Protein AF-A0A7S4FYX0-F1 (afdb_monomer)

Nearest PDB structures (foldseek):
  3b77-assembly1_B  TM=2.381E-01  e=1.197E-01  Exiguobacterium sibiricum 255-15
  5wbf-assembly2_B  TM=2.747E-01  e=3.024E+00  Helicobacter pylori 26695
  9asp-assembly1_B  TM=1.871E-01  e=3.737E+00  Homo sapiens
  6w2q-assembly1_A  TM=1.634E-01  e=9.191E+00  synthetic construct
  8c44-assembly1_A  TM=1.182E-01  e=5.413E+00  Plasmodium falciparum HB3

Solvent-accessible surface area (backbone atoms only — not comparable to full-atom values): 28169 Å² total; per-residue (Å²): 139,84,85,79,88,74,96,60,104,55,89,79,65,50,24,36,42,34,32,24,33,74,88,69,52,75,41,57,46,66,42,80,45,97,46,101,80,56,54,75,63,57,56,41,48,49,42,22,65,56,40,37,44,61,58,89,41,49,44,73,56,96,65,79,62,50,75,46,81,49,66,95,91,52,47,36,27,43,34,46,57,27,35,54,67,69,90,66,61,73,93,73,64,80,56,64,42,49,70,91,63,32,70,48,64,48,72,41,45,60,66,60,80,66,66,88,86,87,87,90,76,93,68,68,38,37,39,51,38,41,35,41,32,71,75,90,83,81,82,71,82,83,78,73,77,80,87,68,84,59,74,78,77,73,76,80,83,78,61,75,80,38,47,70,30,33,32,30,49,33,62,40,72,38,41,57,57,53,59,96,73,43,54,45,36,33,42,31,34,25,43,66,26,70,67,31,58,76,70,72,64,53,68,49,68,47,83,45,66,55,52,74,67,80,83,45,52,89,23,44,38,38,39,36,25,19,51,68,46,43,53,51,37,29,47,44,26,27,54,71,43,52,48,59,69,39,56,54,73,93,38,47,79,42,77,33,74,67,45,56,57,51,49,74,49,47,71,59,38,46,36,40,59,43,52,47,38,54,49,48,32,53,49,39,51,52,53,37,51,52,8,53,58,24,42,58,45,25,52,53,43,45,53,44,51,55,57,51,71,76,45,65,49,81,43,41,36,62,83,48,53,91,74,53,77,86,47,93,62,50,44,76,50,76,45,71,34,74,90,58,82,58,41,77,40,52,33,42,32,52,84,94,44,79,45,51,28,84,41,34,38,46,62,52,46,67,60,43,54,63,49,37,59,58,26,70,69,38,68,67,58,35,60,57,46,24,50,26,50,49,53,44,51,44,51,46,39,26,72,74,70,76,46,49,70,68,52,41,89,62,24,70,60,40,46,34,35,40,73,59,77,48,63,63,71,60,54,52,52,50,49,53,52,40,52,52,49,42,54,58,44,29,74,69,48,93,50,42,80,60,47,60,58,67,61,50,53,52,48,50,50,45,52,52,22,38,71,73,73,43,85,62,69,82,86,67,77,83,64,96,72,84,76,72,77,76,75,92,125

Secondary structure (DSSP, 8-state):
----S---SS----EEEEEEETTS-EE--EEE-S-TT--HHHHHHHHHHHH---GGGEEE-SSPPEEEPPSTTSPBEEEEEEEE---S-GGG------TTTEEEEEEEEGGGGG----------EEEEEEEEB--SS-------PPPPSPPS-PPP---TT-EEEEEEE-THHHHT---TT--EEEEEEEEPPHHHHHTT---SEEEEE--SSS--TT-EEEEEEEHHHHHHHHHTT-HHHHHHHT--GGGEEEE-HHHHHHHHTGGGG--S--HHHHHHHHHHHHHHHHHHHHHHHHHHHHHHHHHHHTS-TTSBGGGSGGGSPP-TTEEEEEEEEGGGTTEEEEEEEETTEEEETTSBHHHHHHHHHHHHHHHTT----HHHHHHHHHHHHHHHHHHHHSS--SS-TTHHHHHHHHTT-S-HHHHHHHHHHHHHHHHHHHHHS---SS--HHHHHHHHHHHHHHHTTPPPPGGGTTS-PPPPP----

Foldseek 3Di:
DDDDDDDDPDPAFEWEKWFAWPVGDIDAQEDADADPVGDPVVQLVSCCAAWVDDSVQKDWDPDAWDWDDDPPPFFIKTKTKIKGNDPDDQVPDDTPHDVVTTVDIGIDGPVPVPDDDDDDDDHTYIYIYMYGYDDDDDDDPDDDDDDDQDDAADPDDPLPQKAWAWKFFDDCVFQVLDDPWDATEIETEIAHHPVCVVVVNDDQKDWHWNDSDPDTNPMYIYIYGYPVNLLVCLQLLPLVSQSVLFGDPVRIPDHDVLSVLCSVVSLLSDALDSPNLLCLLVVLLVLQVLLVVLVLLLVLLVQQLVVLVVDDQADFLLVCVVVGDDDPQWDWDWDQDPPPVRDIWIWTDRPPDIDTRRDGSNVVNVVSVVSSVVSVPRHNQLQSLLVSLVSLVQLLCCLVPVHGDPNHPCSVVSSCSSVVVDDVVVSSVSSVVSSVSSNVSSVVGPGHNGRPVVVVVLSCQQASCQQVVHDGDPVSPPDPRDHDHDDDD

InterPro domains:
  IPR018775 RNA repair pathway DNA polymerase beta [PF10127] (167-272)

Structure (mmCIF, N/CA/C/O backbone):
data_AF-A0A7S4FYX0-F1
#
_entry.id   AF-A0A7S4FYX0-F1
#
loop_
_atom_site.group_PDB
_atom_site.id
_atom_site.type_symbol
_atom_site.label_atom_id
_atom_site.label_alt_id
_atom_site.label_comp_id
_atom_site.label_asym_id
_atom_site.label_entity_id
_atom_site.label_seq_id
_atom_site.pdbx_PDB_ins_code
_atom_site.Cartn_x
_atom_site.Cartn_y
_atom_site.Cartn_z
_atom_site.occupancy
_atom_site.B_iso_or_equiv
_atom_site.auth_seq_id
_atom_site.auth_comp_id
_atom_site.auth_asym_id
_atom_site.auth_atom_id
_atom_site.pdbx_PDB_model_num
ATOM 1 N N . VAL A 1 1 ? 12.692 10.589 8.793 1.00 27.56 1 VAL A N 1
ATOM 2 C CA . VAL A 1 1 ? 13.772 10.366 9.783 1.00 27.56 1 VAL A CA 1
ATOM 3 C C . VAL A 1 1 ? 14.736 9.370 9.166 1.00 27.56 1 VAL A C 1
ATOM 5 O O . VAL A 1 1 ? 14.440 8.186 9.169 1.00 27.56 1 VAL A O 1
ATOM 8 N N . PHE A 1 2 ? 15.813 9.853 8.553 1.00 21.55 2 PHE A N 1
ATOM 9 C CA . PHE A 1 2 ? 16.909 9.008 8.080 1.00 21.55 2 PHE A CA 1
ATOM 10 C C . PHE A 1 2 ? 18.020 9.101 9.125 1.00 21.55 2 PHE A C 1
ATOM 12 O O . PHE A 1 2 ? 18.449 10.203 9.460 1.00 21.55 2 PHE A O 1
ATOM 19 N N . ALA A 1 3 ? 18.421 7.970 9.699 1.00 25.98 3 ALA A N 1
ATOM 20 C CA . ALA A 1 3 ? 19.634 7.886 10.499 1.00 25.98 3 ALA A CA 1
ATOM 21 C C . ALA A 1 3 ? 20.757 7.464 9.547 1.00 25.98 3 ALA A C 1
ATOM 23 O O . ALA A 1 3 ? 20.751 6.329 9.078 1.00 25.98 3 ALA A O 1
ATOM 24 N N . HIS A 1 4 ? 21.662 8.389 9.229 1.00 25.31 4 HIS A N 1
ATOM 25 C CA . HIS A 1 4 ? 22.919 8.055 8.568 1.00 25.31 4 HIS A CA 1
ATOM 26 C C . HIS A 1 4 ? 23.965 7.668 9.618 1.00 25.31 4 HIS A C 1
ATOM 28 O O . HIS A 1 4 ? 24.097 8.335 10.646 1.00 25.31 4 HIS A O 1
ATOM 34 N N . ASP A 1 5 ? 24.643 6.568 9.304 1.00 30.52 5 ASP A N 1
ATOM 35 C CA . ASP A 1 5 ? 25.988 6.139 9.680 1.00 30.52 5 ASP A CA 1
ATOM 36 C C . ASP A 1 5 ? 26.391 6.178 11.158 1.00 30.52 5 ASP A C 1
ATOM 38 O O . ASP A 1 5 ? 26.714 7.195 11.768 1.00 30.52 5 ASP A O 1
ATOM 42 N N . GLU A 1 6 ? 26.341 4.984 11.736 1.00 30.69 6 GLU A N 1
ATOM 43 C CA . GLU A 1 6 ? 27.447 4.258 12.374 1.00 30.69 6 GLU A CA 1
ATOM 44 C C . GLU A 1 6 ? 26.782 3.086 13.084 1.00 30.69 6 GLU A C 1
ATOM 46 O O . GLU A 1 6 ? 25.873 3.320 13.880 1.00 30.69 6 GLU A O 1
ATOM 51 N N . GLU A 1 7 ? 27.179 1.851 12.767 1.00 39.47 7 GLU A N 1
ATOM 52 C CA . GLU A 1 7 ? 26.664 0.639 13.411 1.00 39.47 7 GLU A CA 1
ATOM 53 C C . GLU A 1 7 ? 26.580 0.806 14.936 1.00 39.47 7 GLU A C 1
ATOM 55 O O . GLU A 1 7 ? 27.598 1.032 15.595 1.00 39.47 7 GLU A O 1
ATOM 60 N N . PRO A 1 8 ? 25.396 0.608 15.537 1.00 32.91 8 PRO A N 1
ATOM 61 C CA . PRO A 1 8 ? 25.332 0.229 16.928 1.00 32.91 8 PRO A CA 1
ATOM 62 C C . PRO A 1 8 ? 24.618 -1.119 17.027 1.00 32.91 8 PRO A C 1
ATOM 64 O O . PRO A 1 8 ? 23.464 -1.272 16.631 1.00 32.91 8 PRO A O 1
ATOM 67 N N . GLU A 1 9 ? 25.272 -2.092 17.653 1.00 33.28 9 GLU A N 1
ATOM 68 C CA . GLU A 1 9 ? 24.722 -3.408 18.017 1.00 33.28 9 GLU A CA 1
ATOM 69 C C . GLU A 1 9 ? 23.530 -3.336 19.012 1.00 33.28 9 GLU A C 1
ATOM 71 O O . GLU A 1 9 ? 23.169 -4.315 19.659 1.00 33.28 9 GLU A O 1
ATOM 76 N N . THR A 1 10 ? 22.883 -2.174 19.162 1.00 31.25 10 THR A N 1
ATOM 77 C CA . THR A 1 10 ? 21.689 -1.960 19.987 1.00 31.25 10 THR A CA 1
ATOM 78 C C . THR A 1 10 ? 20.741 -0.955 19.317 1.00 31.25 10 THR A C 1
ATOM 80 O O . THR A 1 10 ? 21.208 0.031 18.745 1.00 31.25 10 THR A O 1
ATOM 83 N N . PRO A 1 11 ? 19.407 -1.143 19.393 1.00 34.91 11 PRO A N 1
ATOM 84 C CA . PRO A 1 11 ? 18.448 -0.242 18.760 1.00 34.91 11 PRO A CA 1
ATOM 85 C C . PRO A 1 11 ? 18.585 1.179 19.323 1.00 34.91 11 PRO A C 1
ATOM 87 O O . PRO A 1 11 ? 18.317 1.438 20.502 1.00 34.91 11 PRO A O 1
ATOM 90 N N . THR A 1 12 ? 19.002 2.111 18.468 1.00 39.94 12 THR A N 1
ATOM 91 C CA . THR A 1 12 ? 19.194 3.522 18.808 1.00 39.94 12 THR A CA 1
ATOM 92 C C . THR A 1 12 ? 17.852 4.144 19.203 1.00 39.94 12 THR A C 1
ATOM 94 O O . THR A 1 12 ? 16.980 4.378 18.369 1.00 39.94 12 THR A O 1
ATOM 97 N N . LYS A 1 13 ? 17.655 4.420 20.498 1.00 50.28 13 LYS A N 1
ATOM 98 C CA . LYS A 1 13 ? 16.445 5.082 21.019 1.00 50.28 13 LYS A CA 1
ATOM 99 C C . LYS A 1 13 ? 16.429 6.558 20.595 1.00 50.28 13 LYS A C 1
ATOM 101 O O . LYS A 1 13 ? 17.026 7.397 21.269 1.00 50.28 13 LYS A O 1
ATOM 106 N N . VAL A 1 14 ? 15.727 6.878 19.508 1.00 54.47 14 VAL A N 1
ATOM 107 C CA . VAL A 1 14 ? 15.551 8.256 19.012 1.00 54.47 14 VAL A CA 1
ATOM 108 C C . VAL A 1 14 ? 14.586 9.029 19.919 1.00 54.47 14 VAL A C 1
ATOM 110 O O . VAL A 1 14 ? 13.478 8.575 20.203 1.00 54.47 14 VAL A O 1
ATOM 113 N N . SER A 1 15 ? 15.000 10.206 20.390 1.00 61.03 15 SER A N 1
ATOM 114 C CA . SER A 1 15 ? 14.137 11.144 21.126 1.00 61.03 15 SER A CA 1
ATOM 115 C C . SER A 1 15 ? 13.987 12.444 20.341 1.00 61.03 15 SER A C 1
ATOM 117 O O . SER A 1 15 ? 14.976 12.908 19.781 1.00 61.03 15 SER A O 1
ATOM 119 N N . VAL A 1 16 ? 12.773 12.999 20.321 1.00 68.75 16 VAL A N 1
ATOM 120 C CA . VAL A 1 16 ? 12.379 14.221 19.606 1.00 68.75 16 VAL A CA 1
ATOM 121 C C . VAL A 1 16 ? 12.016 15.321 20.593 1.00 68.75 16 VAL A C 1
ATOM 123 O O . VAL A 1 16 ? 11.337 15.062 21.584 1.00 68.75 16 VAL A O 1
ATOM 126 N N . LEU A 1 17 ? 12.469 16.548 20.339 1.00 71.56 17 LEU A N 1
ATOM 127 C CA . LEU A 1 17 ? 12.085 17.715 21.134 1.00 71.56 17 LEU A CA 1
ATOM 128 C C . LEU A 1 17 ? 10.640 18.118 20.819 1.00 71.56 17 LEU A C 1
ATOM 130 O O . LEU A 1 17 ? 10.309 18.375 19.663 1.00 71.56 17 LEU A O 1
ATOM 134 N N . LEU A 1 18 ? 9.791 18.183 21.841 1.00 76.38 18 LEU A N 1
ATOM 135 C CA . LEU A 1 18 ? 8.410 18.644 21.728 1.00 76.38 18 LEU A CA 1
ATOM 136 C C . LEU A 1 18 ? 8.146 19.781 22.713 1.00 76.38 18 LEU A C 1
ATOM 138 O O . LEU A 1 18 ? 8.637 19.771 23.840 1.00 76.38 18 LEU A O 1
ATOM 142 N N . GLN A 1 19 ? 7.294 20.709 22.292 1.00 72.94 19 GLN A N 1
ATOM 143 C CA . GLN A 1 19 ? 6.725 21.767 23.118 1.00 72.94 19 GLN A CA 1
ATOM 144 C C . GLN A 1 19 ? 5.226 21.529 23.309 1.00 72.94 19 GLN A C 1
ATOM 146 O O . GLN A 1 19 ? 4.504 21.186 22.367 1.00 72.94 19 GLN A O 1
ATOM 151 N N . LYS A 1 20 ? 4.739 21.693 24.535 1.00 77.62 20 LYS A N 1
ATOM 152 C CA . LYS A 1 20 ? 3.330 21.566 24.900 1.00 77.62 20 LYS A CA 1
ATOM 153 C C . LYS A 1 20 ? 2.754 22.956 25.110 1.00 77.62 20 LYS A C 1
ATOM 155 O O . LYS A 1 20 ? 3.219 23.701 25.963 1.00 77.62 20 LYS A O 1
ATOM 160 N N . THR A 1 21 ? 1.728 23.310 24.350 1.00 73.94 21 THR A N 1
ATOM 161 C CA . THR A 1 21 ? 1.019 24.587 24.526 1.00 73.94 21 THR A CA 1
ATOM 162 C C . THR A 1 21 ? 0.237 24.603 25.842 1.00 73.94 21 THR A C 1
ATOM 164 O O . THR A 1 21 ? -0.105 23.543 26.375 1.00 73.94 21 THR A O 1
ATOM 167 N N . LEU A 1 22 ? -0.140 25.790 26.335 1.00 69.50 22 LEU A N 1
ATOM 168 C CA . LEU A 1 22 ? -1.031 25.928 27.504 1.00 69.50 22 LEU A CA 1
ATOM 169 C C . LEU A 1 22 ? -2.381 25.196 27.336 1.00 69.50 22 LEU A C 1
ATOM 171 O O . LEU A 1 22 ? -2.995 24.783 28.314 1.00 69.50 22 LEU A O 1
ATOM 175 N N . LYS A 1 23 ? -2.825 24.965 26.091 1.00 72.12 23 LYS A N 1
ATOM 176 C CA . LYS A 1 23 ? -4.031 24.180 25.755 1.00 72.12 23 LYS A CA 1
ATOM 177 C C . LYS A 1 23 ? -3.798 22.662 25.764 1.00 72.12 23 LYS A C 1
ATOM 179 O O . LYS A 1 23 ? -4.686 21.898 25.397 1.00 72.12 23 LYS A O 1
ATOM 184 N N . GLY A 1 24 ? -2.602 22.218 26.138 1.00 69.94 24 GLY A N 1
ATOM 185 C CA . GLY A 1 24 ? -2.237 20.813 26.279 1.00 69.94 24 GLY A CA 1
ATOM 186 C C . GLY A 1 24 ? -1.828 20.102 24.987 1.00 69.94 24 GLY A C 1
ATOM 187 O O . GLY A 1 24 ? -1.544 18.908 25.040 1.00 69.94 24 GLY A O 1
ATOM 188 N N . GLN A 1 25 ? -1.761 20.802 23.850 1.00 66.62 25 GLN A N 1
ATOM 189 C CA . GLN A 1 25 ? -1.336 20.215 22.574 1.00 66.62 25 GLN A CA 1
ATOM 190 C C . GLN A 1 25 ? 0.189 20.155 22.482 1.00 66.62 25 GLN A C 1
ATOM 192 O O . GLN A 1 25 ? 0.848 21.183 22.635 1.00 66.62 25 GLN A O 1
ATOM 197 N N . SER A 1 26 ? 0.732 18.972 22.194 1.00 72.31 26 SER A N 1
ATOM 198 C CA . SER A 1 26 ? 2.156 18.771 21.918 1.00 72.31 26 SER A CA 1
ATOM 199 C C . SER A 1 26 ? 2.453 18.984 20.438 1.00 72.31 26 SER A C 1
ATOM 201 O O . SER A 1 26 ? 1.789 18.417 19.575 1.00 72.31 26 SER A O 1
ATOM 203 N N . THR A 1 27 ? 3.461 19.797 20.149 1.00 67.12 27 THR A N 1
ATOM 204 C CA . THR A 1 27 ? 3.916 20.112 18.793 1.00 67.12 27 THR A CA 1
ATOM 205 C C . THR A 1 27 ? 5.435 20.109 18.744 1.00 67.12 27 THR A C 1
ATOM 207 O O . THR A 1 27 ? 6.097 20.241 19.771 1.00 67.12 27 THR A O 1
ATOM 210 N N . ILE A 1 28 ? 5.988 19.955 17.549 1.00 71.25 28 ILE A N 1
ATOM 211 C CA . ILE A 1 28 ? 7.399 20.239 17.300 1.00 71.25 28 ILE A CA 1
ATOM 212 C C . ILE A 1 28 ? 7.590 21.769 17.369 1.00 71.25 28 ILE A C 1
ATOM 214 O O . ILE A 1 28 ? 6.674 22.488 16.945 1.00 71.25 28 ILE A O 1
ATOM 218 N N . PRO A 1 29 ? 8.721 22.282 17.894 1.00 70.00 29 PRO A N 1
ATOM 219 C CA . PRO A 1 29 ? 9.050 23.703 17.812 1.00 70.00 29 PRO A CA 1
ATOM 220 C C . PRO A 1 29 ? 8.881 24.232 16.389 1.00 70.00 29 PRO A C 1
ATOM 222 O O . PRO A 1 29 ? 9.316 23.589 15.426 1.00 70.00 29 PRO A O 1
ATOM 225 N N . LYS A 1 30 ? 8.188 25.366 16.249 1.00 68.69 30 LYS A N 1
ATOM 226 C CA . LYS A 1 30 ? 7.832 25.907 14.937 1.00 68.69 30 LYS A CA 1
ATOM 227 C C . LYS A 1 30 ? 7.718 27.415 14.910 1.00 68.69 30 LYS A C 1
ATOM 229 O O . LYS A 1 30 ? 7.082 27.997 15.782 1.00 68.69 30 LYS A O 1
ATOM 234 N N . GLY A 1 31 ? 8.280 28.044 13.883 1.00 64.69 31 GLY A N 1
ATOM 235 C CA . GLY A 1 31 ? 8.269 29.497 13.709 1.00 64.69 31 GLY A CA 1
ATOM 236 C C . GLY A 1 31 ? 7.752 29.933 12.335 1.00 64.69 31 GLY A C 1
ATOM 237 O O . GLY A 1 31 ? 7.770 29.132 11.391 1.00 64.69 31 GLY A O 1
ATOM 238 N N . PRO A 1 32 ? 7.279 31.187 12.212 1.00 57.38 32 PRO A N 1
ATOM 239 C CA . PRO A 1 32 ? 7.111 31.816 10.909 1.00 57.38 32 PRO A CA 1
ATOM 240 C C . PRO A 1 32 ? 8.477 31.961 10.228 1.00 57.38 32 PRO A C 1
ATOM 242 O O . PRO A 1 32 ? 9.506 32.071 10.895 1.00 57.38 32 PRO A O 1
ATOM 245 N N . CYS A 1 33 ? 8.478 31.923 8.901 1.00 56.66 33 CYS A N 1
ATOM 246 C CA . CYS A 1 33 ? 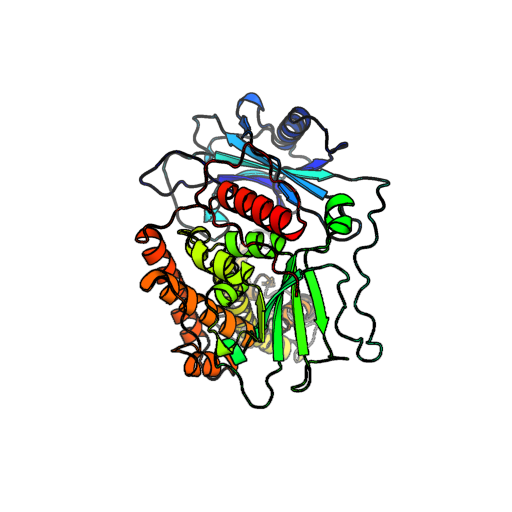9.666 32.105 8.082 1.00 56.66 33 CYS A CA 1
ATOM 247 C C . CYS A 1 33 ? 9.290 32.984 6.887 1.00 56.66 33 CYS A C 1
ATOM 249 O O . CYS A 1 33 ? 8.388 32.624 6.125 1.00 56.66 33 CYS A O 1
ATOM 251 N N . ASP A 1 34 ? 9.952 34.133 6.755 1.00 52.94 34 ASP A N 1
ATOM 252 C CA . ASP A 1 34 ? 9.572 35.180 5.798 1.00 52.94 34 ASP A CA 1
ATOM 253 C C . ASP A 1 34 ? 10.135 34.934 4.382 1.00 52.94 34 ASP A C 1
ATOM 255 O O . ASP A 1 34 ? 9.749 35.618 3.435 1.00 52.94 34 ASP A O 1
ATOM 259 N N . SER A 1 35 ? 11.020 33.942 4.199 1.00 49.81 35 SER A N 1
ATOM 260 C CA . SER A 1 35 ? 11.608 33.599 2.896 1.00 49.81 35 SER A CA 1
ATOM 261 C C . SER A 1 35 ? 12.008 32.116 2.797 1.00 49.81 35 SER A C 1
ATOM 263 O O . SER A 1 35 ? 12.588 31.582 3.734 1.00 49.81 35 SER A O 1
ATOM 265 N N . PRO A 1 36 ? 11.820 31.429 1.652 1.00 45.91 36 PRO A N 1
ATOM 266 C CA . PRO A 1 36 ? 12.397 30.096 1.415 1.00 45.91 36 PRO A CA 1
ATOM 267 C C . PRO A 1 36 ? 13.935 30.090 1.407 1.00 45.91 36 PRO A C 1
ATOM 269 O O . PRO A 1 36 ? 14.545 29.039 1.571 1.00 45.91 36 PRO A O 1
ATOM 272 N N . ALA A 1 37 ? 14.550 31.263 1.205 1.00 43.75 37 ALA A N 1
ATOM 273 C CA . ALA A 1 37 ? 15.991 31.493 1.306 1.00 43.75 37 ALA A CA 1
ATOM 274 C C . ALA A 1 37 ? 16.424 31.976 2.705 1.00 43.75 37 ALA A C 1
ATOM 276 O O . ALA A 1 37 ? 17.590 32.328 2.888 1.00 43.75 37 ALA A O 1
ATOM 277 N N . ALA A 1 38 ? 15.497 32.034 3.671 1.00 49.81 38 ALA A N 1
ATOM 278 C CA . ALA A 1 38 ? 15.780 32.392 5.055 1.00 49.81 38 ALA A CA 1
ATOM 279 C C . ALA A 1 38 ? 16.890 31.509 5.614 1.00 49.81 38 ALA A C 1
ATOM 281 O O . ALA A 1 38 ? 16.908 30.285 5.445 1.00 49.81 38 ALA A O 1
ATOM 282 N N . SER A 1 39 ? 17.847 32.165 6.253 1.00 59.12 39 SER A N 1
ATOM 283 C CA . SER A 1 39 ? 19.069 31.526 6.698 1.00 59.12 39 SER A CA 1
ATOM 284 C C . SER A 1 39 ? 18.767 30.471 7.768 1.00 59.12 39 SER A C 1
ATOM 286 O O . SER A 1 39 ? 17.965 30.679 8.673 1.00 59.12 39 SER A O 1
ATOM 288 N N . LEU A 1 40 ? 19.470 29.340 7.711 1.00 59.50 40 LEU A N 1
ATOM 289 C CA . LEU A 1 40 ? 19.546 28.306 8.756 1.00 59.50 40 LEU A CA 1
ATOM 290 C C . LEU A 1 40 ? 19.680 28.882 10.183 1.00 59.50 40 LEU A C 1
ATOM 292 O O . LEU A 1 40 ? 19.217 28.300 11.162 1.00 59.50 40 LEU A O 1
ATOM 296 N N . GLN A 1 41 ? 20.294 30.060 10.284 1.00 64.38 41 GLN A N 1
ATOM 297 C CA . GLN A 1 41 ? 20.466 30.816 11.512 1.00 64.38 41 GLN A CA 1
ATOM 298 C C . GLN A 1 41 ? 19.144 31.352 12.086 1.00 64.38 41 GLN A C 1
ATOM 300 O O . GLN A 1 41 ? 18.964 31.334 13.299 1.00 64.38 41 GLN A O 1
ATOM 305 N N . GLU A 1 42 ? 18.198 31.784 11.251 1.00 66.06 42 GLU A N 1
ATOM 306 C CA . GLU A 1 42 ? 16.865 32.218 11.692 1.00 66.06 42 GLU A CA 1
ATOM 307 C C . GLU A 1 42 ? 16.076 31.055 12.293 1.00 66.06 42 GLU A C 1
ATOM 309 O O . GLU A 1 42 ? 15.392 31.227 13.304 1.00 66.06 42 GLU A O 1
ATOM 314 N N . ALA A 1 43 ? 16.239 29.854 11.732 1.00 63.06 43 ALA A N 1
ATOM 315 C CA . ALA A 1 43 ? 15.612 28.654 12.262 1.00 63.06 43 ALA A CA 1
ATOM 316 C C . ALA A 1 43 ? 16.115 28.324 13.674 1.00 63.06 43 ALA A C 1
ATOM 318 O O . ALA A 1 43 ? 15.325 28.157 14.609 1.00 63.06 43 ALA A O 1
ATOM 319 N N . LEU A 1 44 ? 17.438 28.320 13.839 1.00 67.62 44 LEU A N 1
ATOM 320 C CA . LEU A 1 44 ? 18.097 28.112 15.123 1.00 67.62 44 LEU A CA 1
ATOM 321 C C . LEU A 1 44 ? 17.741 29.196 16.149 1.00 67.62 44 LEU A C 1
ATOM 323 O O . LEU A 1 44 ? 17.488 28.878 17.309 1.00 67.62 44 LEU A O 1
ATOM 327 N N . ASN A 1 45 ? 17.658 30.458 15.726 1.00 70.12 45 ASN A N 1
ATOM 328 C CA . ASN A 1 45 ? 17.256 31.560 16.596 1.00 70.12 45 ASN A CA 1
ATOM 329 C C . ASN A 1 45 ? 15.800 31.399 17.059 1.00 70.12 45 ASN A C 1
ATOM 331 O O . ASN A 1 45 ? 15.525 31.534 18.246 1.00 70.12 45 ASN A O 1
ATOM 335 N N . ALA A 1 46 ? 14.877 31.043 16.159 1.00 68.06 46 ALA A N 1
ATOM 336 C CA . ALA A 1 46 ? 13.478 30.802 16.513 1.00 68.06 46 ALA A CA 1
ATOM 337 C C . ALA A 1 46 ? 13.318 29.617 17.478 1.00 68.06 46 ALA A C 1
ATOM 339 O O . ALA A 1 46 ? 12.492 29.673 18.390 1.00 68.06 46 ALA A O 1
ATOM 340 N N . LEU A 1 47 ? 14.123 28.562 17.308 1.00 71.25 47 LEU A N 1
ATOM 341 C CA . LEU A 1 47 ? 14.177 27.448 18.253 1.00 71.25 47 LEU A CA 1
ATOM 342 C C . LEU A 1 47 ? 14.647 27.935 19.620 1.00 71.25 47 LEU A C 1
ATOM 344 O O . LEU A 1 47 ? 13.968 27.704 20.613 1.00 71.25 47 LEU A O 1
ATOM 348 N N . HIS A 1 48 ? 15.769 28.654 19.659 1.00 75.06 48 HIS A N 1
ATOM 349 C CA . HIS A 1 48 ? 16.316 29.213 20.888 1.00 75.06 48 HIS A CA 1
ATOM 350 C C . HIS A 1 48 ? 15.294 30.088 21.618 1.00 75.06 48 HIS A C 1
ATOM 352 O O . HIS A 1 48 ? 15.080 29.902 22.809 1.00 75.06 48 HIS A O 1
ATOM 358 N N . THR A 1 49 ? 14.591 30.973 20.907 1.00 71.62 49 THR A N 1
ATOM 359 C CA . THR A 1 49 ? 13.555 31.831 21.498 1.00 71.62 49 THR A CA 1
ATOM 360 C C . THR A 1 49 ? 12.378 31.037 22.070 1.00 71.62 49 THR A C 1
ATOM 362 O O . THR A 1 49 ? 11.832 31.420 23.098 1.00 71.62 49 THR A O 1
ATOM 365 N N . GLN A 1 50 ? 11.963 29.942 21.427 1.00 68.69 50 GLN A N 1
ATOM 366 C CA . GLN A 1 50 ? 10.798 29.164 21.871 1.00 68.69 50 GLN A CA 1
ATOM 367 C C . GLN A 1 50 ? 11.123 28.180 22.988 1.00 68.69 50 GLN A C 1
ATOM 369 O O . GLN A 1 50 ? 10.316 27.981 23.894 1.00 68.69 50 GLN A O 1
ATOM 374 N N . THR A 1 51 ? 12.282 27.532 22.904 1.00 66.62 51 THR A N 1
ATOM 375 C CA . THR A 1 51 ? 12.635 26.399 23.761 1.00 66.62 51 THR A CA 1
ATOM 376 C C . THR A 1 51 ? 13.784 26.699 24.716 1.00 66.62 51 THR A C 1
ATOM 378 O O . THR A 1 51 ? 14.167 25.811 25.469 1.00 66.62 51 THR A O 1
ATOM 381 N N . GLY A 1 52 ? 14.406 27.878 24.645 1.00 69.56 52 GLY A N 1
ATOM 382 C CA . GLY A 1 52 ? 15.619 28.205 25.405 1.00 69.56 52 GLY A CA 1
ATOM 383 C C . GLY A 1 52 ? 16.831 27.357 25.017 1.00 69.56 52 GLY A C 1
ATOM 384 O O . GLY A 1 52 ? 17.814 27.288 25.751 1.00 69.56 52 GLY A O 1
ATOM 385 N N . VAL A 1 53 ? 16.770 26.645 23.886 1.00 71.31 53 VAL A N 1
ATOM 386 C CA . VAL A 1 53 ? 17.842 25.732 23.470 1.00 71.31 53 VAL A CA 1
ATOM 387 C C . VAL A 1 53 ? 18.999 26.542 22.926 1.00 71.31 53 VAL A C 1
ATOM 389 O O . VAL A 1 53 ? 18.853 27.205 21.905 1.00 71.31 53 VAL A O 1
ATOM 392 N N . GLY A 1 54 ? 20.154 26.468 23.581 1.00 68.50 54 GLY A N 1
ATOM 393 C CA . GLY A 1 54 ? 21.395 27.020 23.047 1.00 68.50 54 GLY A CA 1
ATOM 394 C C . GLY A 1 54 ? 21.721 26.419 21.679 1.00 68.50 54 GLY A C 1
ATOM 395 O O . GLY A 1 54 ? 21.856 25.201 21.538 1.00 68.50 54 GLY A O 1
ATOM 396 N N . VAL A 1 55 ? 21.820 27.269 20.659 1.00 66.25 55 VAL A N 1
ATOM 397 C CA . VAL A 1 55 ? 22.101 26.880 19.268 1.00 66.25 55 VAL A CA 1
ATOM 398 C C . VAL A 1 55 ? 23.434 26.134 19.154 1.00 66.25 55 VAL A C 1
ATOM 400 O O . VAL A 1 55 ? 23.567 25.195 18.373 1.00 66.25 55 VAL A O 1
ATOM 403 N N . GLU A 1 56 ? 24.405 26.488 19.993 1.00 67.31 56 GLU A N 1
ATOM 404 C CA . GLU A 1 56 ? 25.721 25.858 20.102 1.00 67.31 56 GLU A CA 1
ATOM 405 C C . GLU A 1 56 ? 25.665 24.383 20.528 1.00 67.31 56 GLU A C 1
ATOM 407 O O . GLU A 1 56 ? 26.611 23.622 20.304 1.00 67.31 56 GLU A O 1
ATOM 412 N N . ARG A 1 57 ? 24.543 23.956 21.119 1.00 67.06 57 ARG A N 1
ATOM 413 C CA . ARG A 1 57 ? 24.299 22.572 21.536 1.00 67.06 57 ARG A CA 1
ATOM 414 C C . ARG A 1 57 ? 23.694 21.720 20.426 1.00 67.06 57 ARG A C 1
ATOM 416 O O . ARG A 1 57 ? 23.350 20.567 20.680 1.00 67.06 57 ARG A O 1
ATOM 423 N N . LEU A 1 58 ? 23.572 22.241 19.207 1.00 67.81 58 LEU A N 1
ATOM 424 C CA . LEU A 1 58 ? 22.994 21.539 18.067 1.00 67.81 58 LEU A CA 1
ATOM 425 C C . LEU A 1 58 ? 24.025 21.358 16.948 1.00 67.81 58 LEU A C 1
ATOM 427 O O . LEU A 1 58 ? 24.824 22.241 16.656 1.00 67.81 58 LEU A O 1
ATOM 431 N N . THR A 1 59 ? 23.998 20.191 16.307 1.00 63.44 59 THR A N 1
ATOM 432 C CA . THR A 1 59 ? 24.649 19.951 15.011 1.00 63.44 59 THR A CA 1
ATOM 433 C C . THR A 1 59 ? 23.557 19.819 13.982 1.00 63.44 59 THR A C 1
ATOM 435 O O . THR A 1 59 ? 22.749 18.902 14.072 1.00 63.44 59 THR A O 1
ATOM 438 N N . LEU A 1 60 ? 23.507 20.717 13.016 1.00 62.22 60 LEU A N 1
ATOM 439 C CA . LEU A 1 60 ? 22.610 20.542 11.885 1.00 62.22 60 LEU A CA 1
ATOM 440 C C . LEU A 1 60 ? 23.209 19.528 10.918 1.00 62.22 60 LEU A C 1
ATOM 442 O O . LEU A 1 60 ? 24.424 19.479 10.738 1.00 62.22 60 LEU A O 1
ATOM 446 N N . HIS A 1 61 ? 22.350 18.697 10.341 1.00 60.94 61 HIS A N 1
ATOM 447 C CA . HIS A 1 61 ? 22.753 17.793 9.274 1.00 60.94 61 HIS A CA 1
ATOM 448 C C . HIS A 1 61 ? 22.704 18.540 7.938 1.00 60.94 61 HIS A C 1
ATOM 450 O O . HIS A 1 61 ? 21.732 19.246 7.683 1.00 60.94 61 HIS A O 1
ATOM 456 N N . ASP A 1 62 ? 23.683 18.313 7.059 1.00 50.47 62 ASP A N 1
ATOM 457 C CA . ASP A 1 62 ? 23.752 18.896 5.701 1.00 50.47 62 ASP A CA 1
ATOM 458 C C . ASP A 1 62 ? 22.667 18.365 4.734 1.00 50.47 62 ASP A C 1
ATOM 460 O O . ASP A 1 62 ? 22.749 18.527 3.518 1.00 50.47 62 ASP A O 1
ATOM 464 N N . ALA A 1 63 ? 21.631 17.707 5.258 1.00 53.09 63 ALA A N 1
ATOM 465 C CA . ALA A 1 63 ? 20.511 17.225 4.469 1.00 53.09 63 ALA A CA 1
ATOM 466 C C . ALA A 1 63 ? 19.599 18.397 4.054 1.00 53.09 63 ALA A C 1
ATOM 468 O O . ALA A 1 63 ? 19.316 19.272 4.880 1.00 53.09 63 ALA A O 1
ATOM 469 N N . PRO A 1 64 ? 19.083 18.411 2.810 1.00 50.53 64 PRO A N 1
ATOM 470 C CA . PRO A 1 64 ? 18.116 19.418 2.391 1.00 50.53 64 PRO A CA 1
ATOM 471 C C . PRO A 1 64 ? 16.852 19.348 3.268 1.00 50.53 64 PRO A C 1
ATOM 473 O O . PRO A 1 64 ? 16.437 18.249 3.658 1.00 50.53 64 PRO A O 1
ATOM 476 N N . PRO A 1 65 ? 16.223 20.493 3.594 1.00 58.19 65 PRO A N 1
ATOM 477 C CA . PRO A 1 65 ? 15.022 20.503 4.417 1.00 58.19 65 PRO A CA 1
ATOM 478 C C . PRO A 1 65 ? 13.874 19.775 3.713 1.00 58.19 65 PRO A C 1
ATOM 480 O O . PRO A 1 65 ? 13.691 19.890 2.500 1.00 58.19 65 PRO A O 1
ATOM 483 N N . ILE A 1 66 ? 13.071 19.034 4.478 1.00 55.09 66 ILE A N 1
ATOM 484 C CA . ILE A 1 66 ? 11.901 18.334 3.931 1.00 55.09 66 ILE A CA 1
ATOM 485 C C . ILE A 1 66 ? 10.780 19.359 3.763 1.00 55.09 66 ILE A C 1
ATOM 487 O O . ILE A 1 66 ? 10.375 19.978 4.745 1.00 55.09 66 ILE A O 1
ATOM 491 N N . LEU A 1 67 ? 10.275 19.529 2.541 1.00 51.56 67 LEU A N 1
ATOM 492 C CA . LEU A 1 67 ? 9.138 20.398 2.243 1.00 51.56 67 LEU A CA 1
ATOM 493 C C . LEU A 1 67 ? 7.832 19.594 2.265 1.00 51.56 67 LEU A C 1
ATOM 495 O O . LEU A 1 67 ? 7.623 18.717 1.430 1.00 51.56 67 LEU A O 1
ATOM 499 N N . GLU A 1 68 ? 6.932 19.928 3.182 1.00 49.91 68 GLU A N 1
ATOM 500 C CA . GLU A 1 68 ? 5.545 19.472 3.177 1.00 49.91 68 GLU A CA 1
ATOM 501 C C . GLU A 1 68 ? 4.658 20.572 2.580 1.00 49.91 68 GLU A C 1
ATOM 503 O O . GLU A 1 68 ? 4.531 21.676 3.120 1.00 49.91 68 GLU A O 1
ATOM 508 N N . LEU A 1 69 ? 4.067 20.280 1.421 1.00 49.88 69 LEU A N 1
ATOM 509 C CA . LEU A 1 69 ? 3.091 21.150 0.775 1.00 49.88 69 LEU A CA 1
ATOM 510 C C . LEU A 1 69 ? 1.723 20.909 1.418 1.00 49.88 69 LEU A C 1
ATOM 512 O O . LEU A 1 69 ? 1.228 19.785 1.417 1.00 49.88 69 LEU A O 1
ATOM 516 N N . SER A 1 70 ? 1.111 21.959 1.954 1.00 49.19 70 SER A N 1
ATOM 517 C CA . SER A 1 70 ? -0.240 21.898 2.509 1.00 49.19 70 SER A CA 1
ATOM 518 C C . SER A 1 70 ? -1.304 22.140 1.425 1.00 49.19 70 SER A C 1
ATOM 520 O O . SER A 1 70 ? -1.024 22.687 0.354 1.00 49.19 70 SER A O 1
ATOM 522 N N . ASP A 1 71 ? -2.537 21.691 1.680 1.00 42.41 71 ASP A N 1
ATOM 523 C CA . ASP A 1 71 ? -3.667 21.855 0.757 1.00 42.41 71 ASP A CA 1
ATOM 524 C C . ASP A 1 71 ? -3.948 23.335 0.420 1.00 42.41 71 ASP A C 1
ATOM 526 O O . ASP A 1 71 ? -3.624 24.244 1.187 1.00 42.41 71 ASP A O 1
ATOM 530 N N . LYS A 1 72 ? -4.581 23.575 -0.743 1.00 38.53 72 LYS A N 1
ATOM 531 C CA . LYS A 1 72 ? -4.822 24.903 -1.352 1.00 38.53 72 LYS A CA 1
ATOM 532 C C . LYS A 1 72 ? -5.078 26.017 -0.316 1.00 38.53 72 LYS A C 1
ATOM 534 O O . LYS A 1 72 ? -6.128 26.048 0.322 1.00 38.53 72 LYS A O 1
ATOM 539 N N . GLY A 1 73 ? -4.148 26.974 -0.243 1.00 45.22 73 GLY A N 1
ATOM 540 C CA . GLY A 1 73 ? -4.262 28.201 0.559 1.00 45.22 73 GLY A CA 1
ATOM 541 C C . GLY A 1 73 ? -3.602 28.150 1.940 1.00 45.22 73 GLY A C 1
ATOM 542 O O . GLY A 1 73 ? -3.685 29.133 2.673 1.00 45.22 73 GLY A O 1
ATOM 543 N N . GLN A 1 74 ? -2.954 27.041 2.302 1.00 46.97 74 GLN A N 1
ATOM 544 C CA . GLN A 1 74 ? -2.177 26.929 3.533 1.00 46.97 74 GLN A CA 1
ATOM 545 C C . GLN A 1 74 ? -0.668 27.161 3.274 1.00 46.97 74 GLN A C 1
ATOM 547 O O . GLN A 1 74 ? -0.172 26.940 2.167 1.00 46.97 74 GLN A O 1
ATOM 552 N N . PRO A 1 75 ? 0.067 27.652 4.283 1.00 48.81 75 PRO A N 1
ATOM 553 C CA . PRO A 1 75 ? 1.519 27.818 4.237 1.00 48.81 75 PRO A CA 1
ATOM 554 C C . PRO A 1 75 ? 2.268 26.478 4.120 1.00 48.81 75 PRO A C 1
ATOM 556 O O . PRO A 1 75 ? 1.873 25.489 4.740 1.00 48.81 75 PRO A O 1
ATOM 559 N N . ALA A 1 76 ? 3.353 26.438 3.341 1.00 54.81 76 ALA A N 1
ATOM 560 C CA . ALA A 1 76 ? 4.201 25.249 3.210 1.00 54.81 76 ALA A CA 1
ATOM 561 C C . ALA A 1 76 ? 5.103 25.078 4.441 1.00 54.81 76 ALA A C 1
ATOM 563 O O . ALA A 1 76 ? 5.516 26.068 5.052 1.00 54.81 76 ALA A O 1
ATOM 564 N N . THR A 1 77 ? 5.428 23.838 4.804 1.00 58.22 77 THR A N 1
ATOM 565 C CA . THR A 1 77 ? 6.240 23.540 5.988 1.00 58.22 77 THR A CA 1
ATOM 566 C C . THR A 1 77 ? 7.597 22.972 5.613 1.00 58.22 77 THR A C 1
ATOM 568 O O . THR A 1 77 ? 7.681 21.989 4.891 1.00 58.22 77 THR A O 1
ATOM 571 N N . LEU A 1 78 ? 8.670 23.586 6.117 1.00 58.62 78 LEU A N 1
ATOM 572 C CA . LEU A 1 78 ? 10.039 23.084 5.983 1.00 58.62 78 LEU A CA 1
ATOM 573 C C . LEU A 1 78 ? 10.466 22.413 7.288 1.00 58.62 78 LEU A C 1
ATOM 575 O O . LEU A 1 78 ? 10.335 23.017 8.353 1.00 58.62 78 LEU A O 1
ATOM 579 N N . TYR A 1 79 ? 10.996 21.197 7.212 1.00 63.66 79 TYR A N 1
ATOM 580 C CA . TYR A 1 79 ? 11.554 20.488 8.361 1.00 63.66 79 TYR A CA 1
ATOM 581 C C . TYR A 1 79 ? 13.075 20.449 8.296 1.00 63.66 79 TYR A C 1
ATOM 583 O O . TYR A 1 79 ? 13.643 19.974 7.312 1.00 63.66 79 TYR A O 1
ATOM 591 N N . PHE A 1 80 ? 13.715 20.867 9.386 1.00 63.47 80 PHE A N 1
ATOM 592 C CA . PHE A 1 80 ? 15.162 20.771 9.570 1.00 63.47 80 PHE A CA 1
ATOM 593 C C . PHE A 1 80 ? 15.500 19.698 10.603 1.00 63.47 80 PHE A C 1
ATOM 595 O O . PHE A 1 80 ? 14.776 19.505 11.587 1.00 63.47 80 PHE A O 1
ATOM 602 N N . LEU A 1 81 ? 16.611 19.000 10.364 1.00 64.38 81 LEU A N 1
ATOM 603 C CA . LEU A 1 81 ? 17.123 17.952 11.238 1.00 64.38 81 LEU A CA 1
ATOM 604 C C . LEU A 1 81 ? 18.393 18.433 11.943 1.00 64.38 81 LEU A C 1
ATOM 606 O O . LEU A 1 81 ? 19.393 18.735 11.292 1.00 64.38 81 LEU A O 1
ATOM 610 N N . ALA A 1 82 ? 18.369 18.434 13.274 1.00 64.88 82 ALA A N 1
ATOM 611 C CA . ALA A 1 82 ? 19.542 18.702 14.096 1.00 64.88 82 ALA A CA 1
ATOM 612 C C . ALA A 1 82 ? 19.764 17.598 15.139 1.00 64.88 82 ALA A C 1
ATOM 614 O O . ALA A 1 82 ? 18.814 17.013 15.658 1.00 64.88 82 ALA A O 1
ATOM 615 N N . SER A 1 83 ? 21.019 17.334 15.493 1.00 63.53 83 SER A N 1
ATOM 616 C CA . SER A 1 83 ? 21.409 16.446 16.584 1.00 63.53 83 SER A CA 1
ATOM 617 C C . SER A 1 83 ? 21.917 17.232 17.790 1.00 63.53 83 SER A C 1
ATOM 619 O O . SER A 1 83 ? 22.728 18.146 17.658 1.00 63.53 83 SER A O 1
ATOM 621 N N . TRP A 1 84 ? 21.501 16.842 18.988 1.00 68.19 84 TRP A N 1
ATOM 622 C CA . TRP A 1 84 ? 21.980 17.435 20.240 1.00 68.19 84 TRP A CA 1
ATOM 623 C C . TRP A 1 84 ? 23.423 17.022 20.562 1.00 68.19 84 TRP A C 1
ATOM 625 O O . TRP A 1 84 ? 23.765 15.843 20.471 1.00 68.19 84 TRP A O 1
ATOM 635 N N . ARG A 1 85 ? 24.248 17.981 20.996 1.00 61.66 85 ARG A N 1
ATOM 636 C CA . ARG A 1 85 ? 25.656 17.806 21.399 1.00 61.66 85 ARG A CA 1
ATOM 637 C C . ARG A 1 85 ? 25.877 17.708 22.913 1.00 61.66 85 ARG A C 1
ATOM 639 O O . ARG A 1 85 ? 27.008 17.514 23.340 1.00 61.66 85 ARG A O 1
ATOM 646 N N . GLY A 1 86 ? 24.846 17.864 23.742 1.00 60.41 86 GLY A N 1
ATOM 647 C CA . GLY A 1 86 ? 25.013 17.811 25.198 1.00 60.41 86 GLY A CA 1
ATOM 648 C C . GLY A 1 86 ? 25.256 16.390 25.720 1.00 60.41 86 GLY A C 1
ATOM 649 O O . GLY A 1 86 ? 24.651 15.427 25.250 1.00 60.41 86 GLY A O 1
ATOM 650 N N . HIS A 1 87 ? 26.131 16.274 26.720 1.00 54.88 87 HIS A N 1
ATOM 651 C CA . HIS A 1 87 ? 26.506 15.003 27.357 1.00 54.88 87 HIS A CA 1
ATOM 652 C C . HIS A 1 87 ? 25.624 14.624 28.559 1.00 54.88 87 HIS A C 1
ATOM 654 O O . HIS A 1 87 ? 25.764 13.531 29.111 1.00 54.88 87 HIS A O 1
ATOM 660 N N . GLU A 1 88 ? 24.734 15.522 28.976 1.00 57.06 88 GLU A N 1
ATOM 661 C CA . GLU A 1 88 ? 23.858 15.335 30.130 1.00 57.06 88 GLU A CA 1
ATOM 662 C C . GLU A 1 88 ? 22.657 14.420 29.812 1.00 57.06 88 GLU A C 1
ATOM 664 O O . GLU A 1 88 ? 22.207 14.341 28.661 1.00 57.06 88 GLU A O 1
ATOM 669 N N . PRO A 1 89 ? 22.123 13.687 30.806 1.00 55.78 89 PRO A N 1
ATOM 670 C CA . PRO A 1 89 ? 20.926 12.884 30.620 1.00 55.78 89 PRO A CA 1
ATOM 671 C C . PRO A 1 89 ? 19.749 13.749 30.167 1.00 55.78 89 PRO A C 1
ATOM 673 O O . PRO A 1 89 ? 19.434 14.762 30.775 1.00 55.78 89 PRO A O 1
ATOM 676 N N . ILE A 1 90 ? 19.033 13.292 29.140 1.00 60.28 90 ILE A N 1
ATOM 677 C CA . ILE A 1 90 ? 17.902 14.021 28.547 1.00 60.28 90 ILE A CA 1
ATOM 678 C C . ILE A 1 90 ? 16.874 14.529 29.577 1.00 60.28 90 ILE A C 1
ATOM 680 O O . ILE A 1 90 ? 16.323 15.612 29.415 1.00 60.28 90 ILE A O 1
ATOM 684 N N . ASN A 1 91 ? 16.591 13.733 30.610 1.00 57.47 91 ASN A N 1
ATOM 685 C CA . ASN A 1 91 ? 15.575 14.046 31.618 1.00 57.47 91 ASN A CA 1
ATOM 686 C C . ASN A 1 91 ? 16.028 15.120 32.625 1.00 57.47 91 ASN A C 1
ATOM 688 O O . ASN A 1 91 ? 15.232 15.526 33.463 1.00 57.47 91 ASN A O 1
ATOM 692 N N . GLU A 1 92 ? 17.297 15.519 32.573 1.00 57.69 92 GLU A N 1
ATOM 693 C CA . GLU A 1 92 ? 17.918 16.522 33.445 1.00 57.69 92 GLU A CA 1
ATOM 694 C C . GLU A 1 92 ? 18.179 17.838 32.691 1.00 57.69 92 GLU A C 1
ATOM 696 O O . GLU A 1 92 ? 18.663 18.802 33.278 1.00 57.69 92 GLU A O 1
ATOM 701 N N . ILE A 1 93 ? 17.835 17.899 31.396 1.00 66.56 93 ILE A N 1
ATOM 702 C CA . ILE A 1 93 ? 17.933 19.118 30.593 1.00 66.56 93 ILE A CA 1
ATOM 703 C C . ILE A 1 93 ? 16.789 20.051 30.988 1.00 66.56 93 ILE A C 1
ATOM 705 O O . ILE A 1 93 ? 15.623 19.766 30.713 1.00 66.56 93 ILE A O 1
ATOM 709 N N . ASN A 1 94 ? 17.140 21.182 31.595 1.00 69.75 94 ASN A N 1
ATOM 710 C CA . ASN A 1 94 ? 16.209 22.276 31.832 1.00 69.75 94 ASN A CA 1
ATOM 711 C C . ASN A 1 94 ? 16.176 23.196 30.610 1.00 69.75 94 ASN A C 1
ATOM 713 O O . ASN A 1 94 ? 17.214 23.678 30.156 1.00 69.75 94 ASN A O 1
ATOM 717 N N . PHE A 1 95 ? 14.975 23.430 30.093 1.00 78.06 95 PHE A N 1
ATOM 718 C CA . PHE A 1 95 ? 14.720 24.340 28.984 1.00 78.06 95 PHE A CA 1
ATOM 719 C C . PHE A 1 95 ? 14.220 25.672 29.530 1.00 78.06 95 PHE A C 1
ATOM 721 O O . PHE A 1 95 ? 13.262 25.698 30.301 1.00 78.06 95 PHE A O 1
ATOM 728 N N . ASP A 1 96 ? 14.853 26.765 29.118 1.00 75.00 96 ASP A N 1
ATOM 729 C CA . ASP A 1 96 ? 14.440 28.124 29.473 1.00 75.00 96 ASP A CA 1
ATOM 730 C C . ASP A 1 96 ? 13.420 28.638 28.444 1.00 75.00 96 ASP A C 1
ATOM 732 O O . ASP A 1 96 ? 13.728 29.442 27.567 1.00 75.00 96 ASP A O 1
ATOM 736 N N . PHE A 1 97 ? 12.225 28.041 28.455 1.00 76.62 97 PHE A N 1
ATOM 737 C CA . PHE A 1 97 ? 11.156 28.345 27.501 1.00 76.62 97 PHE A CA 1
ATOM 738 C C . PHE A 1 97 ? 10.207 29.426 28.028 1.00 76.62 97 PHE A C 1
ATOM 740 O O . PHE A 1 97 ? 10.032 29.600 29.234 1.00 76.62 97 PHE A O 1
ATOM 747 N N . ASP A 1 98 ? 9.512 30.110 27.118 1.00 76.12 98 ASP A N 1
ATOM 748 C CA . ASP A 1 98 ? 8.492 31.091 27.491 1.00 76.12 98 ASP A CA 1
ATOM 749 C C . ASP A 1 98 ? 7.256 30.414 28.114 1.00 76.12 98 ASP A C 1
ATOM 751 O O . ASP A 1 98 ? 6.364 29.907 27.420 1.00 76.12 98 ASP A O 1
ATOM 755 N N . ALA A 1 99 ? 7.188 30.443 29.447 1.00 75.44 99 ALA A N 1
ATOM 756 C CA . ALA A 1 99 ? 6.089 29.888 30.234 1.00 75.44 99 ALA A CA 1
ATOM 757 C C . ALA A 1 99 ? 4.741 30.613 30.031 1.00 75.44 99 ALA A C 1
ATOM 759 O O . ALA A 1 99 ? 3.705 30.119 30.481 1.00 75.44 99 ALA A O 1
ATOM 760 N N . THR A 1 100 ? 4.718 31.770 29.353 1.00 74.94 100 THR A N 1
ATOM 761 C CA . THR A 1 100 ? 3.466 32.451 28.973 1.00 74.94 100 THR A CA 1
ATOM 762 C C . THR A 1 100 ? 2.831 31.856 27.714 1.00 74.94 100 THR A C 1
ATOM 764 O O . THR A 1 100 ? 1.624 31.993 27.509 1.00 74.94 100 THR A O 1
ATOM 767 N N . THR A 1 101 ? 3.613 31.128 26.912 1.00 69.94 101 THR A N 1
ATOM 768 C CA . THR A 1 101 ? 3.174 30.515 25.650 1.00 69.94 101 THR A CA 1
ATOM 769 C C . THR A 1 101 ? 3.104 28.985 25.744 1.00 69.94 101 THR A C 1
ATOM 771 O O . THR A 1 101 ? 2.182 28.354 25.203 1.00 69.94 101 THR A O 1
ATOM 774 N N . PHE A 1 102 ? 4.036 28.368 26.473 1.00 77.69 102 PHE A N 1
ATOM 775 C CA . PHE A 1 102 ? 4.158 26.916 26.593 1.00 77.69 102 PHE A CA 1
ATOM 776 C C . PHE A 1 102 ? 4.040 26.453 28.046 1.00 77.69 102 PHE A C 1
ATOM 778 O O . PHE A 1 102 ? 4.436 27.139 28.977 1.00 77.69 102 PHE A O 1
ATOM 785 N N . ALA A 1 103 ? 3.465 25.268 28.232 1.00 78.81 103 ALA A N 1
ATOM 786 C CA . ALA A 1 103 ? 3.341 24.608 29.527 1.00 78.81 103 ALA A CA 1
ATOM 787 C C . ALA A 1 103 ? 4.527 23.680 29.833 1.00 78.81 103 ALA A C 1
ATOM 789 O O . ALA A 1 103 ? 4.756 23.357 30.994 1.00 78.81 103 ALA A O 1
ATOM 790 N N . ASP A 1 104 ? 5.212 23.179 28.800 1.00 80.31 104 ASP A N 1
ATOM 791 C CA . ASP A 1 104 ? 6.307 22.212 28.926 1.00 80.31 104 ASP A CA 1
ATOM 792 C C . ASP A 1 104 ? 7.126 22.176 27.628 1.00 80.31 104 ASP A C 1
ATOM 794 O O . ASP A 1 104 ? 6.552 22.214 26.536 1.00 80.31 104 ASP A O 1
ATOM 798 N N . VAL A 1 105 ? 8.444 22.038 27.734 1.00 76.94 105 VAL A N 1
ATOM 799 C CA . VAL A 1 105 ? 9.341 21.723 26.617 1.00 76.94 105 VAL A CA 1
ATOM 800 C C . VAL A 1 105 ? 10.236 20.586 27.067 1.00 76.94 105 VAL A C 1
ATOM 802 O O . VAL A 1 105 ? 10.907 20.683 28.089 1.00 76.94 105 VAL A O 1
ATOM 805 N N . ARG A 1 106 ? 10.235 19.487 26.313 1.00 74.06 106 ARG A N 1
ATOM 806 C CA . ARG A 1 106 ? 11.000 18.296 26.681 1.00 74.06 106 ARG A CA 1
ATOM 807 C C . ARG A 1 106 ? 11.302 17.409 25.494 1.00 74.06 106 ARG A C 1
ATOM 809 O O . ARG A 1 106 ? 10.576 17.364 24.502 1.00 74.06 106 ARG A O 1
ATOM 816 N N . PHE A 1 107 ? 12.334 16.599 25.647 1.00 72.12 107 PHE A N 1
ATOM 817 C CA . PHE A 1 107 ? 12.578 15.489 24.744 1.00 72.12 107 PHE A CA 1
ATOM 818 C C . PHE A 1 107 ? 11.663 14.310 25.069 1.00 72.12 107 PHE A C 1
ATOM 820 O O . PHE A 1 107 ? 11.627 13.798 26.189 1.00 72.12 107 PHE A O 1
ATOM 827 N N . VAL A 1 108 ? 10.961 13.830 24.052 1.00 64.88 108 VAL A N 1
ATOM 828 C CA . VAL A 1 108 ? 10.076 12.673 24.118 1.00 64.88 108 VAL A CA 1
ATOM 829 C C . VAL A 1 108 ? 10.679 11.556 23.282 1.00 64.88 108 VAL A C 1
ATOM 831 O O . VAL A 1 108 ? 11.085 11.763 22.144 1.00 64.88 108 VAL A O 1
ATOM 834 N N . ASN A 1 109 ? 10.773 10.354 23.844 1.00 60.06 109 ASN A N 1
ATOM 835 C CA . ASN A 1 109 ? 11.229 9.199 23.079 1.00 60.06 109 ASN A CA 1
ATOM 836 C C . ASN A 1 109 ? 10.172 8.871 22.008 1.00 60.06 109 ASN A C 1
ATOM 838 O O . ASN A 1 109 ? 8.984 8.807 22.324 1.00 60.06 109 ASN A O 1
ATOM 842 N N . MET A 1 110 ? 10.578 8.640 20.761 1.00 52.81 110 MET A N 1
ATOM 843 C CA . MET A 1 110 ? 9.639 8.283 19.692 1.00 52.81 110 MET A CA 1
ATOM 844 C C . MET A 1 110 ? 8.871 6.992 20.001 1.00 52.81 110 MET A C 1
ATOM 846 O O . MET A 1 110 ? 7.685 6.905 19.701 1.00 52.81 110 MET A O 1
ATOM 850 N N . ALA A 1 111 ? 9.488 6.040 20.709 1.00 44.56 111 ALA A N 1
ATOM 851 C CA . ALA A 1 111 ? 8.801 4.846 21.200 1.00 44.56 111 ALA A CA 1
ATOM 852 C C . ALA A 1 111 ? 7.749 5.157 22.287 1.00 44.56 111 ALA A C 1
ATOM 854 O O . ALA A 1 111 ? 6.795 4.411 22.439 1.00 44.56 111 ALA A O 1
ATOM 855 N N . SER A 1 112 ? 7.869 6.276 23.016 1.00 40.25 112 SER A N 1
ATOM 856 C CA . SER A 1 112 ? 6.875 6.713 24.018 1.00 40.25 112 SER A CA 1
ATOM 857 C C . SER A 1 112 ? 5.704 7.526 23.448 1.00 40.25 112 SER A C 1
ATOM 859 O O . SER A 1 112 ? 4.804 7.890 24.198 1.00 40.25 112 SER A O 1
ATOM 861 N N . VAL A 1 113 ? 5.678 7.785 22.135 1.00 44.34 113 VAL A N 1
ATOM 862 C CA . VAL A 1 113 ? 4.483 8.293 21.427 1.00 44.34 113 VAL A CA 1
ATOM 863 C C . VAL A 1 113 ? 3.491 7.141 21.139 1.00 44.34 113 VAL A C 1
ATOM 865 O O . VAL A 1 113 ? 2.353 7.384 20.747 1.00 44.34 113 VAL A O 1
ATOM 868 N N . VAL A 1 114 ? 3.889 5.890 21.425 1.00 30.30 114 VAL A N 1
ATOM 869 C CA . VAL A 1 114 ? 3.095 4.656 21.294 1.00 30.30 114 VAL A CA 1
ATOM 870 C C . VAL A 1 114 ? 3.303 3.755 22.541 1.00 30.30 114 VAL A C 1
ATOM 872 O O . VAL A 1 114 ? 3.786 2.643 22.432 1.00 30.30 114 VAL A O 1
ATOM 875 N N . ASP A 1 115 ? 2.971 4.265 23.734 1.00 24.58 115 ASP A N 1
ATOM 876 C CA . ASP A 1 115 ? 2.823 3.577 25.049 1.00 24.58 115 ASP A CA 1
ATOM 877 C C . ASP A 1 115 ? 3.992 2.719 25.660 1.00 24.58 115 ASP A C 1
ATOM 879 O O . ASP A 1 115 ? 4.936 2.289 25.012 1.00 24.58 115 ASP A O 1
ATOM 883 N N . MET A 1 116 ? 3.977 2.547 26.991 1.00 32.56 116 MET A N 1
ATOM 884 C CA . MET A 1 116 ? 5.119 2.483 27.940 1.00 32.56 116 MET A CA 1
ATOM 885 C C . MET A 1 116 ? 5.869 1.146 28.210 1.00 32.56 116 MET A C 1
ATOM 887 O O . MET A 1 116 ? 5.250 0.106 28.415 1.00 32.56 116 MET A O 1
ATOM 891 N N . LYS A 1 117 ? 7.195 1.232 28.497 1.00 23.89 117 LYS A N 1
ATOM 892 C CA . LYS A 1 117 ? 7.898 0.716 29.720 1.00 23.89 117 LYS A CA 1
ATOM 893 C C . LYS A 1 117 ? 9.378 1.177 29.806 1.00 23.89 117 LYS A C 1
ATOM 895 O O . LYS A 1 117 ? 9.983 1.587 28.822 1.00 23.89 117 LYS A O 1
ATOM 900 N N . ALA A 1 118 ? 9.930 1.202 31.023 1.00 26.11 118 ALA A N 1
ATOM 901 C CA . ALA A 1 118 ? 10.963 2.136 31.498 1.00 26.11 118 ALA A CA 1
ATOM 902 C C . ALA A 1 118 ? 12.468 1.782 31.298 1.00 26.11 118 ALA A C 1
ATOM 904 O O . ALA A 1 118 ? 12.853 0.622 31.237 1.00 26.11 118 ALA A O 1
ATOM 905 N N . MET A 1 119 ? 13.287 2.853 31.379 1.00 28.58 119 MET A N 1
ATOM 906 C CA . MET A 1 119 ? 14.689 2.996 31.862 1.00 28.58 119 MET A CA 1
ATOM 907 C C . MET A 1 119 ? 15.940 2.700 30.982 1.00 28.58 119 MET A C 1
ATOM 909 O O . MET A 1 119 ? 16.031 1.730 30.239 1.00 28.58 119 MET A O 1
ATOM 913 N N . LYS A 1 120 ? 16.905 3.633 31.164 1.00 27.75 120 LYS A N 1
ATOM 914 C CA . LYS A 1 120 ? 18.387 3.687 31.023 1.00 27.75 120 LYS A CA 1
ATOM 915 C C . LYS A 1 120 ? 19.107 3.134 29.777 1.00 27.75 120 LYS A C 1
ATOM 917 O O . LYS A 1 120 ? 19.221 1.932 29.606 1.00 27.75 120 LYS A O 1
ATOM 922 N N . ALA A 1 121 ? 19.694 4.049 28.990 1.00 27.47 121 ALA A N 1
ATOM 923 C CA . ALA A 1 121 ? 21.052 4.013 28.401 1.00 27.47 121 ALA A CA 1
ATOM 924 C C . ALA A 1 121 ? 21.226 5.196 27.417 1.00 27.47 121 ALA A C 1
ATOM 926 O O . ALA A 1 121 ? 20.232 5.736 26.930 1.00 27.47 121 ALA A O 1
ATOM 927 N N . ARG A 1 122 ? 22.482 5.611 27.197 1.00 28.31 122 ARG A N 1
ATOM 928 C CA . ARG A 1 122 ? 22.970 6.790 26.442 1.00 28.31 122 ARG A CA 1
ATOM 929 C C . ARG A 1 122 ? 22.199 7.037 25.129 1.00 28.31 122 ARG A C 1
ATOM 931 O O . ARG A 1 122 ? 22.007 6.110 24.353 1.00 28.31 122 ARG A O 1
ATOM 938 N N . ARG A 1 123 ? 21.746 8.275 24.885 1.00 30.34 123 ARG A N 1
ATOM 939 C CA . ARG A 1 123 ? 20.874 8.637 23.747 1.00 30.34 123 ARG A CA 1
ATOM 940 C C . ARG A 1 123 ? 21.577 9.602 22.783 1.00 30.34 123 ARG A C 1
ATOM 942 O O . ARG A 1 123 ? 22.113 10.605 23.237 1.00 30.34 123 ARG A O 1
ATOM 949 N N . ARG A 1 124 ? 21.495 9.347 21.469 1.00 30.33 124 ARG A N 1
ATOM 950 C CA . ARG A 1 124 ? 21.600 10.394 20.431 1.00 30.33 124 ARG A CA 1
ATOM 951 C C . ARG A 1 124 ? 20.234 11.092 20.367 1.00 30.33 124 ARG A C 1
ATOM 953 O O . ARG A 1 124 ? 19.208 10.416 20.272 1.00 30.33 124 ARG A O 1
ATOM 960 N N . VAL A 1 125 ? 20.202 12.416 20.491 1.00 31.70 125 VAL A N 1
ATOM 961 C CA . VAL A 1 125 ? 18.951 13.191 20.525 1.00 31.70 125 VAL A CA 1
ATOM 962 C C . VAL A 1 125 ? 18.742 13.895 19.194 1.00 31.70 125 VAL A C 1
ATOM 964 O O . VAL A 1 125 ? 19.674 14.518 18.692 1.00 31.70 125 VAL A O 1
ATOM 967 N N . VAL A 1 126 ? 17.534 13.807 18.642 1.00 33.94 126 VAL A N 1
ATOM 968 C CA . VAL A 1 126 ? 17.168 14.412 17.360 1.00 33.94 126 VAL A CA 1
ATOM 969 C C . VAL A 1 126 ? 16.209 15.565 17.631 1.00 33.94 126 VAL A C 1
ATOM 971 O O . VAL A 1 126 ? 15.101 15.367 18.116 1.00 33.94 126 VAL A O 1
ATOM 974 N N . VAL A 1 127 ? 16.620 16.789 17.333 1.00 40.44 127 VAL A N 1
ATOM 975 C CA . VAL A 1 127 ? 15.736 17.953 17.332 1.00 40.44 127 VAL A CA 1
ATOM 976 C C . VAL A 1 127 ? 15.158 18.079 15.927 1.00 40.44 127 VAL A C 1
ATOM 978 O O . VAL A 1 127 ? 15.886 18.301 14.961 1.00 40.44 127 VAL A O 1
ATOM 981 N N . LEU A 1 128 ? 13.846 17.890 15.812 1.00 36.78 128 LEU A N 1
ATOM 982 C CA . LEU A 1 128 ? 13.086 18.279 14.628 1.00 36.78 128 LEU A CA 1
ATOM 983 C C . LEU A 1 128 ? 12.574 19.697 14.875 1.00 36.78 128 LEU A C 1
ATOM 985 O O . LEU A 1 128 ? 12.136 19.999 15.983 1.00 36.78 128 LEU A O 1
ATOM 989 N N . GLN A 1 129 ? 12.624 20.552 13.863 1.00 38.97 129 GLN A N 1
ATOM 990 C CA . GLN A 1 129 ? 11.960 21.854 13.877 1.00 38.97 129 GLN A CA 1
ATOM 991 C C . GLN A 1 129 ? 11.166 21.998 12.582 1.00 38.97 129 GLN A C 1
ATOM 993 O O . GLN A 1 129 ? 11.674 21.653 11.516 1.00 38.97 129 GLN A O 1
ATOM 998 N N . ALA A 1 130 ? 9.919 22.458 12.680 1.00 28.97 130 ALA A N 1
ATOM 999 C CA . ALA A 1 130 ? 9.005 22.605 11.548 1.00 28.97 130 ALA A CA 1
ATOM 1000 C C . ALA A 1 130 ? 8.724 24.092 11.297 1.00 28.97 130 ALA A C 1
ATOM 1002 O O . ALA A 1 130 ? 8.439 24.812 12.240 1.00 28.97 130 ALA A O 1
ATOM 1003 N N . PHE A 1 131 ? 8.755 24.583 10.063 1.00 37.22 131 PHE A N 1
ATOM 1004 C CA . PHE A 1 131 ? 8.410 25.980 9.753 1.00 37.22 131 PHE A CA 1
ATOM 1005 C C . PHE A 1 131 ? 7.043 26.096 9.105 1.00 37.22 131 PHE A C 1
ATOM 1007 O O . PHE A 1 131 ? 6.468 25.127 8.632 1.00 37.22 131 PHE A O 1
ATOM 1014 N N . THR A 1 132 ? 6.476 27.290 9.087 1.00 27.73 132 THR A N 1
ATOM 1015 C CA . THR A 1 132 ? 5.230 27.553 8.371 1.00 27.73 132 THR A CA 1
ATOM 1016 C C . THR A 1 132 ? 5.448 28.801 7.522 1.00 27.73 132 THR A C 1
ATOM 1018 O O . THR A 1 132 ? 5.527 29.902 8.057 1.00 27.73 132 THR A O 1
ATOM 1021 N N . VAL A 1 133 ? 5.617 28.623 6.210 1.00 27.69 133 VAL A N 1
ATOM 1022 C CA . VAL A 1 133 ? 5.931 29.692 5.250 1.00 27.69 133 VAL A CA 1
ATOM 1023 C C . VAL A 1 133 ? 4.635 30.298 4.726 1.00 27.69 133 VAL A C 1
ATOM 1025 O O . VAL A 1 133 ? 3.951 29.689 3.903 1.00 27.69 133 VAL A O 1
ATOM 1028 N N . VAL A 1 134 ? 4.288 31.500 5.183 1.00 27.62 134 VAL A N 1
ATOM 1029 C CA . VAL A 1 134 ? 3.144 32.254 4.657 1.00 27.62 134 VAL A CA 1
ATOM 1030 C C . VAL A 1 134 ? 3.618 33.068 3.457 1.00 27.62 134 VAL A C 1
ATOM 1032 O O . VAL A 1 134 ? 4.287 34.078 3.632 1.00 27.62 134 VAL A O 1
ATOM 1035 N N . HIS A 1 135 ? 3.269 32.658 2.236 1.00 30.75 135 HIS A N 1
ATOM 1036 C CA . HIS A 1 135 ? 3.539 33.474 1.050 1.00 30.75 135 HIS A CA 1
ATOM 1037 C C . HIS A 1 135 ? 2.281 34.254 0.639 1.00 30.75 135 HIS A C 1
ATOM 1039 O O . HIS A 1 135 ? 1.278 33.639 0.269 1.00 30.75 135 HIS A O 1
ATOM 1045 N N . PRO A 1 136 ? 2.310 35.596 0.612 1.00 31.55 136 PRO A N 1
ATOM 1046 C CA . PRO A 1 136 ? 1.371 36.371 -0.178 1.00 31.55 136 PRO A CA 1
ATOM 1047 C C . PRO A 1 136 ? 1.891 36.410 -1.622 1.00 31.55 136 PRO A C 1
ATOM 1049 O O . PRO A 1 136 ? 2.979 36.918 -1.872 1.00 31.55 136 PRO A O 1
ATOM 1052 N N . GLY A 1 137 ? 1.152 35.849 -2.582 1.00 31.66 137 GLY A N 1
ATOM 1053 C CA . GLY A 1 137 ? 1.296 36.265 -3.986 1.00 31.66 137 GLY A CA 1
ATOM 1054 C C . GLY A 1 137 ? 1.908 35.306 -5.014 1.00 31.66 137 GLY A C 1
ATOM 1055 O O . GLY A 1 137 ? 2.181 35.764 -6.117 1.00 31.66 137 GLY A O 1
ATOM 1056 N N . VAL A 1 138 ? 2.057 34.002 -4.754 1.00 27.80 138 VAL A N 1
ATOM 1057 C CA . VAL A 1 138 ? 2.359 33.033 -5.832 1.00 27.80 138 VAL A CA 1
ATOM 1058 C C . VAL A 1 138 ? 1.089 32.280 -6.217 1.00 27.80 138 VAL A C 1
ATOM 1060 O O . VAL A 1 138 ? 0.621 31.397 -5.501 1.00 27.80 138 VAL A O 1
ATOM 1063 N N . THR A 1 139 ? 0.506 32.637 -7.360 1.00 24.84 139 THR A N 1
ATOM 1064 C CA . THR A 1 139 ? -0.555 31.846 -7.994 1.00 24.84 139 THR A CA 1
ATOM 1065 C C . THR A 1 139 ? 0.109 30.718 -8.780 1.00 24.84 139 THR A C 1
ATOM 1067 O O . THR A 1 139 ? 0.678 30.944 -9.844 1.00 24.84 139 THR A O 1
ATOM 1070 N N . LEU A 1 140 ? 0.077 29.498 -8.244 1.00 25.23 140 LEU A N 1
ATOM 1071 C CA . LEU A 1 140 ? 0.487 28.308 -8.993 1.00 25.23 140 LEU A CA 1
ATOM 1072 C C . LEU A 1 140 ? -0.523 28.027 -10.122 1.00 25.23 140 LEU A C 1
ATOM 1074 O O . LEU A 1 140 ? -1.729 28.214 -9.910 1.00 25.23 140 LEU A O 1
ATOM 1078 N N . PRO A 1 141 ? -0.077 27.546 -11.299 1.00 27.48 141 PRO A N 1
ATOM 1079 C CA . PRO A 1 141 ? -0.983 27.106 -12.347 1.00 27.48 141 PRO A CA 1
ATOM 1080 C C . PRO A 1 141 ? -1.884 25.990 -11.816 1.00 27.48 141 PRO A C 1
ATOM 1082 O O . PRO A 1 141 ? -1.478 25.096 -11.071 1.00 27.48 141 PRO A O 1
ATOM 1085 N N . ASN A 1 142 ? -3.155 26.118 -12.167 1.00 25.12 142 ASN A N 1
ATOM 1086 C CA . ASN A 1 142 ? -4.282 25.397 -11.607 1.00 25.12 142 ASN A CA 1
ATOM 1087 C C . ASN A 1 142 ? -4.099 23.872 -11.743 1.00 25.12 142 ASN A C 1
ATOM 1089 O O . ASN A 1 142 ? -4.314 23.307 -12.813 1.00 25.12 142 ASN A O 1
ATOM 1093 N N . ARG A 1 143 ? -3.734 23.180 -10.656 1.00 29.97 143 ARG A N 1
ATOM 1094 C CA . ARG A 1 143 ? -3.848 21.718 -10.590 1.00 29.97 143 ARG A CA 1
ATOM 1095 C C . ARG A 1 143 ? -5.336 21.379 -10.440 1.00 29.97 143 ARG A C 1
ATOM 1097 O O . ARG A 1 143 ? -5.960 21.794 -9.456 1.00 29.97 143 ARG A O 1
ATOM 1104 N N . ALA A 1 144 ? -5.842 20.727 -11.489 1.00 31.31 144 ALA A N 1
ATOM 1105 C CA . ALA A 1 144 ? -7.142 20.097 -11.722 1.00 31.31 144 ALA A CA 1
ATOM 1106 C C . ALA A 1 144 ? -8.266 20.394 -10.711 1.00 31.31 144 ALA A C 1
ATOM 1108 O O . ALA A 1 144 ? -8.171 20.142 -9.508 1.00 31.31 144 ALA A O 1
ATOM 1109 N N . ALA A 1 145 ? -9.380 20.896 -11.243 1.00 29.03 145 ALA A N 1
ATOM 1110 C CA . ALA A 1 145 ? -10.659 20.956 -10.553 1.00 29.03 145 ALA A CA 1
ATOM 1111 C C . ALA A 1 145 ? -11.073 19.571 -10.016 1.00 29.03 145 ALA A C 1
ATOM 1113 O O . ALA A 1 145 ? -10.690 18.538 -10.565 1.00 29.03 145 ALA A O 1
ATOM 1114 N N . LYS A 1 146 ? -11.894 19.562 -8.955 1.00 29.48 146 LYS A N 1
ATOM 1115 C CA . LYS A 1 146 ? -12.671 18.377 -8.550 1.00 29.48 146 LYS A CA 1
ATOM 1116 C C . LYS A 1 146 ? -13.341 17.758 -9.789 1.00 29.48 146 LYS A C 1
ATOM 1118 O O . LYS A 1 146 ? -13.796 18.538 -10.629 1.00 29.48 146 LYS A O 1
ATOM 1123 N N . PRO A 1 147 ? -13.458 16.419 -9.887 1.00 32.12 147 PRO A N 1
ATOM 1124 C CA . PRO A 1 147 ? -14.145 15.797 -11.010 1.00 32.12 147 PRO A CA 1
ATOM 1125 C C . PRO A 1 147 ? -15.571 16.349 -11.090 1.00 32.12 147 PRO A C 1
ATOM 1127 O O . PRO A 1 147 ? -16.359 16.235 -10.148 1.00 32.12 147 PRO A O 1
ATOM 1130 N N . GLN A 1 148 ? -15.860 17.031 -12.198 1.00 30.16 148 GLN A N 1
ATOM 1131 C CA . GLN A 1 148 ? -17.225 17.298 -12.631 1.00 30.16 148 GLN A CA 1
ATOM 1132 C C . GLN A 1 148 ? -17.880 15.969 -13.045 1.00 30.16 148 GLN A C 1
ATOM 1134 O O . GLN A 1 148 ? -17.162 15.037 -13.414 1.00 30.16 148 GLN A O 1
ATOM 1139 N N . PRO A 1 149 ? -19.221 15.862 -13.004 1.00 32.28 149 PRO A N 1
ATOM 1140 C CA . PRO A 1 149 ? -19.920 14.710 -13.564 1.00 32.28 149 PRO A CA 1
ATOM 1141 C C . PRO A 1 149 ? -19.557 14.555 -15.046 1.00 32.28 149 PRO A C 1
ATOM 1143 O O . PRO A 1 149 ? -19.448 15.554 -15.761 1.00 32.28 149 PRO A O 1
ATOM 1146 N N . ALA A 1 150 ? -19.339 13.310 -15.466 1.00 32.62 150 ALA A N 1
ATOM 1147 C CA . ALA A 1 150 ? -18.671 12.955 -16.710 1.00 32.62 150 ALA A CA 1
ATOM 1148 C C . ALA A 1 150 ? -19.339 13.538 -17.975 1.00 32.62 150 ALA A C 1
ATOM 1150 O O . ALA A 1 150 ? -20.553 13.395 -18.152 1.00 32.62 150 ALA A O 1
ATOM 1151 N N . PRO A 1 151 ? -18.565 14.130 -18.905 1.00 37.28 151 PRO A N 1
ATOM 1152 C CA . PRO A 1 151 ? -18.943 14.143 -20.309 1.00 37.28 151 PRO A CA 1
ATOM 1153 C C . PRO A 1 151 ? -18.760 12.733 -20.910 1.00 37.28 151 PRO A C 1
ATOM 1155 O O . PRO A 1 151 ? -18.001 11.922 -20.388 1.00 37.28 151 PRO A O 1
ATOM 1158 N N . SER A 1 152 ? -19.485 12.455 -21.999 1.00 34.97 152 SER A N 1
ATOM 1159 C CA . SER A 1 152 ? -19.420 11.241 -22.842 1.00 34.97 152 SER A CA 1
ATOM 1160 C C . SER A 1 152 ? -17.996 10.656 -22.980 1.00 34.97 152 SER A C 1
ATOM 1162 O O . SER A 1 152 ? -17.062 11.457 -23.056 1.00 34.97 152 SER A O 1
ATOM 1164 N N . PRO A 1 153 ? -17.811 9.315 -23.074 1.00 41.44 153 PRO A N 1
ATOM 1165 C CA . PRO A 1 153 ? -16.494 8.667 -23.073 1.00 41.44 153 PRO A CA 1
ATOM 1166 C C . PRO A 1 153 ? -15.543 9.340 -24.063 1.00 41.44 153 PRO A C 1
ATOM 1168 O O . PRO A 1 153 ? -15.774 9.337 -25.274 1.00 41.44 153 PRO A O 1
ATOM 1171 N N . ALA A 1 154 ? -14.501 9.971 -23.522 1.00 42.34 154 ALA A N 1
ATOM 1172 C CA . ALA A 1 154 ? -13.451 10.575 -24.321 1.00 42.34 154 ALA A CA 1
ATOM 1173 C C . ALA A 1 154 ? -12.616 9.456 -24.969 1.00 42.34 154 ALA A C 1
ATOM 1175 O O . ALA A 1 154 ? -12.391 8.430 -24.325 1.00 42.34 154 ALA A O 1
ATOM 1176 N N . PRO A 1 155 ? -12.145 9.621 -26.216 1.00 48.28 155 PRO A N 1
ATOM 1177 C CA . PRO A 1 155 ? -11.179 8.693 -26.799 1.00 48.28 155 PRO A CA 1
ATOM 1178 C C . PRO A 1 155 ? -9.923 8.602 -25.913 1.00 48.28 155 PRO A C 1
ATOM 1180 O O . PRO A 1 155 ? -9.578 9.582 -25.243 1.00 48.28 155 PRO A O 1
ATOM 1183 N N . GLU A 1 156 ? -9.247 7.441 -25.901 1.00 53.91 156 GLU A N 1
ATOM 1184 C CA . GLU A 1 156 ? -7.972 7.275 -25.184 1.00 53.91 156 GLU A CA 1
ATOM 1185 C C . GLU A 1 156 ? -7.036 8.450 -25.525 1.00 53.91 156 GLU A C 1
ATOM 1187 O O . GLU A 1 156 ? -6.944 8.832 -26.700 1.00 53.91 156 GLU A O 1
ATOM 1192 N N . PRO A 1 157 ? -6.358 9.056 -24.530 1.00 52.41 157 PRO A N 1
ATOM 1193 C CA . PRO A 1 157 ? -5.514 10.212 -24.776 1.00 52.41 157 PRO A CA 1
ATOM 1194 C C . PRO A 1 157 ? -4.433 9.839 -25.788 1.00 52.41 157 PRO A C 1
ATOM 1196 O O . PRO A 1 157 ? -3.538 9.043 -25.508 1.00 52.41 157 PRO A O 1
ATOM 1199 N N . THR A 1 158 ? -4.507 10.432 -26.977 1.00 46.62 158 THR A N 1
ATOM 1200 C CA . THR A 1 158 ? -3.405 10.384 -27.931 1.00 46.62 158 THR A CA 1
ATOM 1201 C C . THR A 1 158 ? -2.333 11.321 -27.388 1.00 46.62 158 THR A C 1
ATOM 1203 O O . THR A 1 158 ? -2.415 12.535 -27.565 1.00 46.62 158 THR A O 1
ATOM 1206 N N . ILE A 1 159 ? -1.367 10.782 -26.644 1.00 56.47 159 ILE A N 1
ATOM 1207 C CA . ILE A 1 159 ? -0.199 11.557 -26.223 1.00 56.47 159 ILE A CA 1
ATOM 1208 C C . ILE A 1 159 ? 0.674 11.707 -27.474 1.00 56.47 159 ILE A C 1
ATOM 1210 O O . IL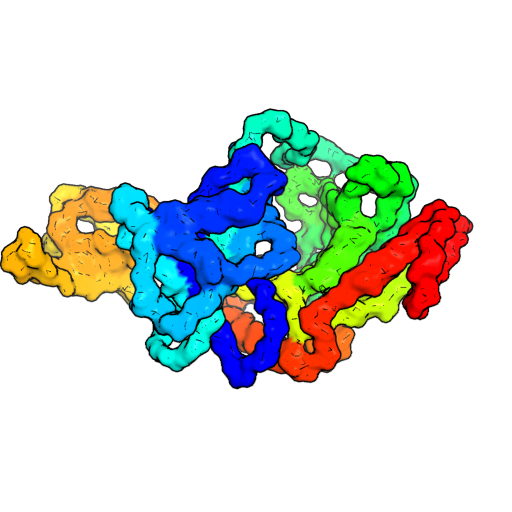E A 1 159 ? 1.460 10.817 -27.794 1.00 56.47 159 ILE A O 1
ATOM 1214 N N . ALA A 1 160 ? 0.450 12.777 -28.241 1.00 55.94 160 ALA A N 1
ATOM 1215 C CA . ALA A 1 160 ? 1.201 13.051 -29.461 1.00 55.94 160 ALA A CA 1
ATOM 1216 C C . ALA A 1 160 ? 2.714 13.007 -29.167 1.00 55.94 160 ALA A C 1
ATOM 1218 O O . ALA A 1 160 ? 3.177 13.588 -28.185 1.00 55.94 160 ALA A O 1
ATOM 1219 N N . ASP A 1 161 ? 3.453 12.261 -29.990 1.00 67.38 161 ASP A N 1
ATOM 1220 C CA . ASP A 1 161 ? 4.914 12.100 -29.941 1.00 67.38 161 ASP A CA 1
ATOM 1221 C C . ASP A 1 161 ? 5.505 11.468 -28.662 1.00 67.38 161 ASP A C 1
ATOM 1223 O O . ASP A 1 161 ? 6.723 11.482 -28.465 1.00 67.38 161 ASP A O 1
ATOM 1227 N N . ALA A 1 162 ? 4.677 10.868 -27.800 1.00 81.56 162 ALA A N 1
ATOM 1228 C CA . ALA A 1 162 ? 5.141 10.057 -26.676 1.00 81.56 162 ALA A CA 1
ATOM 1229 C C . ALA A 1 162 ? 5.225 8.570 -27.041 1.00 81.56 162 ALA A C 1
ATOM 1231 O O . ALA A 1 162 ? 4.350 8.016 -27.708 1.00 81.56 162 ALA A O 1
ATOM 1232 N N . LEU A 1 163 ? 6.251 7.887 -26.530 1.00 87.94 163 LEU A N 1
ATOM 1233 C CA . LEU A 1 163 ? 6.390 6.443 -26.706 1.00 87.94 163 LEU A CA 1
ATOM 1234 C C . LEU A 1 163 ? 5.666 5.693 -25.601 1.00 87.94 163 LEU A C 1
ATOM 1236 O O . LEU A 1 163 ? 6.087 5.741 -24.448 1.00 87.94 163 LEU A O 1
ATOM 1240 N N . LEU A 1 164 ? 4.658 4.903 -25.958 1.00 92.38 164 LEU A N 1
ATOM 1241 C CA . LEU A 1 164 ? 4.106 3.900 -25.054 1.00 92.38 164 LEU A CA 1
ATOM 1242 C C . LEU A 1 164 ? 5.114 2.749 -24.885 1.00 92.38 164 LEU A C 1
ATOM 1244 O O . LEU A 1 164 ? 5.366 1.981 -25.814 1.00 92.38 164 LEU A O 1
ATOM 1248 N N . VAL A 1 165 ? 5.690 2.625 -23.690 1.00 95.00 165 VAL A N 1
ATOM 1249 C CA . VAL A 1 165 ? 6.701 1.613 -23.353 1.00 95.00 165 VAL A CA 1
ATOM 1250 C C . VAL A 1 165 ? 6.048 0.273 -23.043 1.00 95.00 165 VAL A C 1
ATOM 1252 O O . VAL A 1 165 ? 6.494 -0.763 -23.525 1.00 95.00 165 VAL A O 1
ATOM 1255 N N . VAL A 1 166 ? 4.983 0.275 -22.244 1.00 97.12 166 VAL A N 1
ATOM 1256 C CA . VAL A 1 166 ? 4.233 -0.939 -21.909 1.00 97.12 166 VAL A CA 1
ATOM 1257 C C . VAL A 1 166 ? 2.798 -0.577 -21.537 1.00 97.12 166 VAL A C 1
ATOM 1259 O O . VAL A 1 166 ? 2.565 0.497 -20.985 1.00 97.12 166 VAL A O 1
ATOM 1262 N N . LYS A 1 167 ? 1.844 -1.473 -21.801 1.00 96.25 167 LYS A N 1
ATOM 1263 C CA . LYS A 1 167 ? 0.487 -1.456 -21.226 1.00 96.25 167 LYS A CA 1
ATOM 1264 C C . LYS A 1 167 ? 0.181 -2.853 -20.700 1.00 96.25 167 LYS A C 1
ATOM 1266 O O . LYS A 1 167 ? 0.220 -3.817 -21.463 1.00 96.25 167 LYS A O 1
ATOM 1271 N N . ILE A 1 168 ? -0.093 -2.965 -19.404 1.00 96.81 168 ILE A N 1
ATOM 1272 C CA . ILE A 1 168 ? -0.272 -4.238 -18.697 1.00 96.81 168 ILE A CA 1
ATOM 1273 C C . ILE A 1 168 ? -1.658 -4.262 -18.066 1.00 96.81 168 ILE A C 1
ATOM 1275 O O . ILE A 1 168 ? -2.049 -3.303 -17.400 1.00 96.81 168 ILE A O 1
ATOM 1279 N N . ARG A 1 169 ? -2.392 -5.363 -18.254 1.00 96.12 169 ARG A N 1
ATOM 1280 C CA . ARG A 1 169 ? -3.631 -5.633 -17.522 1.00 96.12 169 ARG A CA 1
ATOM 1281 C C . ARG A 1 169 ? -3.287 -5.948 -16.069 1.00 96.12 169 ARG A C 1
ATOM 1283 O O . ARG A 1 169 ? -2.582 -6.916 -15.792 1.00 96.12 169 ARG A O 1
ATOM 1290 N N . THR A 1 170 ? -3.778 -5.126 -15.156 1.00 94.44 170 THR A N 1
ATOM 1291 C CA . THR A 1 170 ? -3.453 -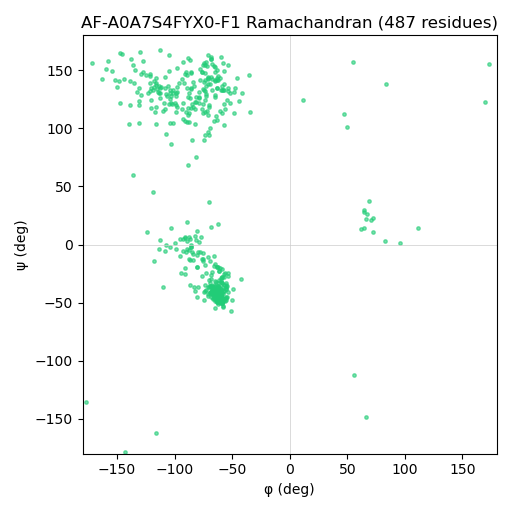5.168 -13.725 1.00 94.44 170 THR A CA 1
ATOM 1292 C C . THR A 1 170 ? -4.688 -5.507 -12.890 1.00 94.44 170 THR A C 1
ATOM 1294 O O . THR A 1 170 ? -5.663 -6.060 -13.404 1.00 94.44 170 THR A O 1
ATOM 1297 N N . GLY A 1 171 ? -4.638 -5.232 -11.585 1.00 91.25 171 GLY A N 1
ATOM 1298 C CA . GLY A 1 171 ? -5.785 -5.405 -10.706 1.00 91.25 171 GLY A CA 1
ATOM 1299 C C . GLY A 1 171 ? -6.189 -6.868 -10.559 1.00 91.25 171 GLY A C 1
ATOM 1300 O O . GLY A 1 171 ? -5.360 -7.781 -10.618 1.00 91.25 171 GLY A O 1
ATOM 1301 N N . ALA A 1 172 ? -7.484 -7.103 -10.361 1.00 90.81 172 ALA A N 1
ATOM 1302 C CA . ALA A 1 172 ? -8.009 -8.428 -10.044 1.00 90.81 172 ALA A CA 1
ATOM 1303 C C . ALA A 1 172 ? -7.603 -9.501 -11.079 1.00 90.81 172 ALA A C 1
ATOM 1305 O O . ALA A 1 172 ? -7.264 -10.619 -10.693 1.00 90.81 172 ALA A O 1
ATOM 1306 N N . HIS A 1 173 ? -7.530 -9.145 -12.364 1.00 92.88 173 HIS A N 1
ATOM 1307 C CA . HIS A 1 173 ? -7.163 -10.057 -13.453 1.00 92.88 173 HIS A CA 1
ATOM 1308 C C . HIS A 1 173 ? -5.678 -10.440 -13.509 1.00 92.88 173 HIS A C 1
ATOM 1310 O O . HIS A 1 173 ? -5.342 -11.485 -14.079 1.00 92.88 173 HIS A O 1
ATOM 1316 N N . LEU A 1 174 ? -4.784 -9.611 -12.958 1.00 95.69 174 LEU A N 1
ATOM 1317 C CA . LEU A 1 174 ? -3.369 -9.959 -12.791 1.00 95.69 174 LEU A CA 1
ATOM 1318 C C . LEU A 1 174 ? -3.215 -10.957 -11.645 1.00 95.69 174 LEU A C 1
ATOM 1320 O O . LEU A 1 174 ? -2.592 -12.004 -11.793 1.00 95.69 174 LEU A O 1
ATOM 1324 N N . TYR A 1 175 ? -3.857 -10.659 -10.519 1.00 94.88 175 TYR A N 1
ATOM 1325 C CA . TYR A 1 175 ? -3.730 -11.444 -9.296 1.00 94.88 175 TYR A CA 1
ATOM 1326 C C . TYR A 1 175 ? -4.503 -12.776 -9.334 1.00 94.88 175 TYR A C 1
ATOM 1328 O O . TYR A 1 175 ? -4.286 -13.632 -8.477 1.00 94.88 175 TYR A O 1
ATOM 1336 N N . GLY A 1 176 ? -5.414 -12.963 -10.298 1.00 92.81 176 GLY A N 1
ATOM 1337 C CA . GLY A 1 176 ? -6.385 -14.069 -10.312 1.00 92.81 176 GLY A CA 1
ATOM 1338 C C . GLY A 1 176 ? -7.499 -13.898 -9.271 1.00 92.81 176 GLY A C 1
ATOM 1339 O O . GLY A 1 176 ? -8.108 -14.869 -8.813 1.00 92.81 176 GLY A O 1
ATOM 1340 N N . LEU A 1 177 ? -7.732 -12.653 -8.850 1.00 91.19 177 LEU A N 1
ATOM 1341 C CA . LEU A 1 177 ? -8.733 -12.237 -7.870 1.00 91.19 177 LEU A CA 1
ATOM 1342 C C . LEU A 1 177 ? -10.044 -11.767 -8.517 1.00 91.19 177 LEU A C 1
ATOM 1344 O O . LEU A 1 177 ? -10.941 -11.304 -7.808 1.00 91.19 177 LEU A O 1
ATOM 1348 N N . ASP A 1 178 ? -10.153 -11.877 -9.837 1.00 89.12 178 ASP A N 1
ATOM 1349 C CA . ASP A 1 178 ? -11.321 -11.484 -10.606 1.00 89.12 178 ASP A CA 1
ATOM 1350 C C . ASP A 1 178 ? -12.509 -12.435 -10.402 1.00 89.12 178 ASP A C 1
ATOM 1352 O O . ASP A 1 178 ? -12.383 -13.608 -10.023 1.00 89.12 178 ASP A O 1
ATOM 1356 N N . GLY A 1 179 ? -13.689 -11.864 -10.604 1.00 81.38 179 GLY A N 1
ATOM 1357 C CA . GLY A 1 179 ? -14.992 -12.513 -10.642 1.00 81.38 179 GLY A CA 1
ATOM 1358 C C . GLY A 1 179 ? -15.869 -11.852 -11.714 1.00 81.38 179 GLY A C 1
ATOM 1359 O O . GLY A 1 179 ? -15.407 -10.920 -12.371 1.00 81.38 179 GLY A O 1
ATOM 1360 N N . PRO A 1 180 ? -17.131 -12.286 -11.880 1.00 77.69 180 PRO A N 1
ATOM 1361 C CA . PRO A 1 180 ? -17.988 -11.853 -12.993 1.00 77.69 180 PRO A CA 1
ATOM 1362 C C . PRO A 1 180 ? -18.200 -10.334 -13.107 1.00 77.69 180 PRO A C 1
ATOM 1364 O O . PRO A 1 180 ? -18.406 -9.828 -14.204 1.00 77.69 180 PRO A O 1
ATOM 1367 N N . GLU A 1 181 ? -18.118 -9.626 -11.979 1.00 77.94 181 GLU A N 1
ATOM 1368 C CA . GLU A 1 181 ? -18.333 -8.177 -11.867 1.00 77.94 181 GLU A CA 1
ATOM 1369 C C . GLU A 1 181 ? -17.022 -7.376 -11.748 1.00 77.94 181 GLU A C 1
ATOM 1371 O O . GLU A 1 181 ? -17.038 -6.238 -11.290 1.00 77.94 181 GLU A O 1
ATOM 1376 N N . SER A 1 182 ? -15.863 -7.977 -12.041 1.00 79.88 182 SER A N 1
ATOM 1377 C CA . SER A 1 182 ? -14.583 -7.252 -11.952 1.00 79.88 182 SER A CA 1
ATOM 1378 C C . SER A 1 182 ? -14.405 -6.299 -13.128 1.00 79.88 182 SER A C 1
ATOM 1380 O O . SER A 1 182 ? -14.632 -6.683 -14.273 1.00 79.88 182 SER A O 1
ATOM 1382 N N . ASP A 1 183 ? -13.988 -5.076 -12.817 1.00 82.00 183 ASP A N 1
ATOM 1383 C CA . ASP A 1 183 ? -13.560 -4.058 -13.768 1.00 82.00 183 ASP A CA 1
ATOM 1384 C C . ASP A 1 183 ? -12.211 -4.415 -14.409 1.00 82.00 183 ASP A C 1
ATOM 1386 O O . ASP A 1 183 ? -11.472 -5.295 -13.947 1.00 82.00 183 ASP A O 1
ATOM 1390 N N . THR A 1 184 ? -11.898 -3.747 -15.523 1.00 84.25 184 THR A N 1
ATOM 1391 C CA . THR A 1 184 ? -10.630 -3.953 -16.224 1.00 84.25 184 THR A CA 1
ATOM 1392 C C . THR A 1 184 ? -9.671 -2.802 -15.951 1.00 84.25 184 THR A C 1
ATOM 1394 O O . THR A 1 184 ? -9.769 -1.735 -16.551 1.00 84.25 184 THR A O 1
ATOM 1397 N N . ASP A 1 185 ? -8.683 -3.069 -15.099 1.00 91.06 185 ASP A N 1
ATOM 1398 C CA . ASP A 1 185 ? -7.590 -2.142 -14.817 1.00 91.06 185 ASP A CA 1
ATOM 1399 C C . ASP A 1 185 ? -6.407 -2.346 -15.773 1.00 91.06 185 ASP A C 1
ATOM 1401 O O . ASP A 1 185 ? -5.904 -3.464 -15.946 1.00 91.06 185 ASP A O 1
ATOM 1405 N N . PHE A 1 186 ? -5.863 -1.252 -16.292 1.00 93.88 186 PHE A N 1
ATOM 1406 C CA . PHE A 1 186 ? -4.583 -1.198 -16.982 1.00 93.88 186 PHE A CA 1
ATOM 1407 C C . PHE A 1 186 ? -3.632 -0.222 -16.295 1.00 93.88 186 PHE A C 1
ATOM 1409 O O . PHE A 1 186 ? -4.013 0.860 -15.848 1.00 93.88 186 PHE A O 1
ATOM 1416 N N . LYS A 1 187 ? -2.345 -0.566 -16.301 1.00 96.38 187 LYS A N 1
ATOM 1417 C CA . LYS A 1 187 ? -1.272 0.394 -16.039 1.00 96.38 187 LYS A CA 1
ATOM 1418 C C . LYS A 1 187 ? -0.334 0.445 -17.226 1.00 96.38 187 LYS A C 1
ATOM 1420 O O . LYS A 1 187 ? -0.006 -0.582 -17.824 1.00 96.38 187 LYS A O 1
ATOM 1425 N N . ALA A 1 188 ? 0.088 1.650 -17.565 1.00 95.69 188 ALA A N 1
ATOM 1426 C CA . ALA A 1 188 ? 0.931 1.921 -18.708 1.00 95.69 188 ALA A CA 1
ATOM 1427 C C . ALA A 1 188 ? 2.141 2.763 -18.309 1.00 95.69 188 ALA A C 1
ATOM 1429 O O . ALA A 1 188 ? 2.054 3.617 -17.429 1.00 95.69 188 ALA A O 1
ATOM 1430 N N . VAL A 1 189 ? 3.265 2.534 -18.984 1.00 96.88 189 VAL A N 1
ATOM 1431 C CA . VAL A 1 189 ? 4.466 3.371 -18.872 1.00 96.88 189 VAL A CA 1
ATOM 1432 C C . VAL A 1 189 ? 4.731 4.015 -20.220 1.00 96.88 189 VAL A C 1
ATOM 1434 O O . VAL A 1 189 ? 4.640 3.334 -21.240 1.00 96.88 189 VAL A O 1
ATOM 1437 N N . PHE A 1 190 ? 5.073 5.301 -20.240 1.00 94.38 190 PHE A N 1
ATOM 1438 C CA . PHE A 1 190 ? 5.409 6.019 -21.469 1.00 94.38 190 PHE A CA 1
ATOM 1439 C C . PHE A 1 190 ? 6.647 6.913 -21.318 1.00 94.38 190 PHE A C 1
ATOM 1441 O O . PHE A 1 190 ? 6.968 7.370 -20.221 1.00 94.38 190 PHE A O 1
ATOM 1448 N N . VAL A 1 191 ? 7.343 7.191 -22.418 1.00 92.94 191 VAL A N 1
ATOM 1449 C CA . VAL A 1 191 ? 8.365 8.245 -22.490 1.00 92.94 191 VAL A CA 1
ATOM 1450 C C . VAL A 1 191 ? 7.687 9.526 -22.987 1.00 92.94 191 VAL A C 1
ATOM 1452 O O . VAL A 1 191 ? 7.078 9.479 -24.058 1.00 92.94 191 VAL A O 1
ATOM 1455 N N . PRO A 1 192 ? 7.733 10.644 -22.232 1.00 91.56 192 PRO A N 1
ATOM 1456 C CA . PRO A 1 192 ? 7.172 11.919 -22.682 1.00 91.56 192 PRO A CA 1
ATOM 1457 C C . PRO A 1 192 ? 7.816 12.421 -23.981 1.00 91.56 192 PRO A C 1
ATOM 1459 O O . PRO A 1 192 ? 8.920 12.005 -24.327 1.00 91.56 192 PRO A O 1
ATOM 1462 N N . SER A 1 193 ? 7.147 13.341 -24.678 1.00 90.19 193 SER A N 1
ATOM 1463 C CA . SER A 1 193 ? 7.714 13.981 -25.868 1.00 90.19 193 SER A CA 1
ATOM 1464 C C . SER A 1 193 ? 8.930 14.845 -25.507 1.00 90.19 193 SER A C 1
ATOM 1466 O O . SER A 1 193 ? 9.032 15.380 -24.397 1.00 90.19 193 SER A O 1
ATOM 1468 N N . LEU A 1 194 ? 9.845 15.028 -26.463 1.00 89.75 194 LEU A N 1
ATOM 1469 C CA . LEU A 1 194 ? 11.030 15.864 -26.257 1.00 89.75 194 LEU A CA 1
ATOM 1470 C C . LEU A 1 194 ? 10.644 17.315 -25.938 1.00 89.75 194 LEU A C 1
ATOM 1472 O O . LEU A 1 194 ? 11.249 17.934 -25.068 1.00 89.75 194 LEU A O 1
ATOM 1476 N N . GLU A 1 195 ? 9.624 17.849 -26.614 1.00 88.88 195 GLU A N 1
ATOM 1477 C CA . GLU A 1 195 ? 9.123 19.203 -26.369 1.00 88.88 195 GLU A CA 1
ATOM 1478 C C . GLU A 1 195 ? 8.669 19.373 -24.913 1.00 88.88 195 GLU A C 1
ATOM 1480 O O . GLU A 1 195 ? 9.062 20.330 -24.246 1.00 88.88 195 GLU A O 1
ATOM 1485 N N . ASP A 1 196 ? 7.889 18.427 -24.387 1.00 89.69 196 ASP A N 1
ATOM 1486 C CA . ASP A 1 196 ? 7.395 18.505 -23.014 1.00 89.69 196 ASP A CA 1
ATOM 1487 C C . ASP A 1 196 ? 8.498 18.331 -21.973 1.00 89.69 196 ASP A C 1
ATOM 1489 O O . ASP A 1 196 ? 8.434 18.960 -20.912 1.00 89.69 196 ASP A O 1
ATOM 1493 N N . LEU A 1 197 ? 9.518 17.522 -22.271 1.00 90.50 197 LEU A N 1
ATOM 1494 C CA . LEU A 1 197 ? 10.713 17.416 -21.436 1.00 90.50 197 LEU A CA 1
ATOM 1495 C C . LEU A 1 197 ? 11.485 18.742 -21.411 1.00 90.50 197 LEU A C 1
ATOM 1497 O O . LEU A 1 197 ? 11.798 19.240 -20.331 1.00 90.50 197 LEU A O 1
ATOM 1501 N N . LEU A 1 198 ? 11.741 19.346 -22.576 1.00 88.88 198 LEU A N 1
ATOM 1502 C CA . LEU A 1 198 ? 12.499 20.597 -22.695 1.00 88.88 198 LEU A CA 1
ATOM 1503 C C . LEU A 1 198 ? 11.770 21.798 -22.080 1.00 88.88 198 LEU A C 1
ATOM 1505 O O . LEU A 1 198 ? 12.407 22.667 -21.488 1.00 88.88 198 LEU A O 1
ATOM 1509 N N . LEU A 1 199 ? 10.443 21.850 -22.200 1.00 91.06 199 LEU A N 1
ATOM 1510 C CA . LEU A 1 199 ? 9.621 22.928 -21.646 1.00 91.06 199 LEU A CA 1
ATOM 1511 C C . LEU A 1 199 ? 9.229 22.703 -20.177 1.00 91.06 199 LEU A C 1
ATOM 1513 O O . LEU A 1 199 ? 8.537 23.543 -19.601 1.00 91.06 199 LEU A O 1
ATOM 1517 N N . GLY A 1 200 ? 9.622 21.577 -19.569 1.00 88.94 200 GLY A N 1
ATOM 1518 C CA . GLY A 1 200 ? 9.252 21.237 -18.192 1.00 88.94 200 GLY A CA 1
ATOM 1519 C C . GLY A 1 200 ? 7.746 21.017 -17.997 1.00 88.94 200 GLY A C 1
ATOM 1520 O O . GLY A 1 200 ? 7.219 21.263 -16.913 1.00 88.94 200 GLY A O 1
ATOM 1521 N N . ARG A 1 201 ? 7.037 20.586 -19.048 1.00 88.00 201 ARG A N 1
ATOM 1522 C CA . ARG A 1 201 ? 5.582 20.334 -19.051 1.00 88.00 201 ARG A CA 1
ATOM 1523 C C . ARG A 1 201 ? 5.221 18.849 -19.008 1.00 88.00 201 ARG A C 1
ATOM 1525 O O . ARG A 1 201 ? 4.036 18.520 -18.993 1.00 88.00 201 ARG A O 1
ATOM 1532 N N . ALA A 1 202 ? 6.218 17.965 -19.009 1.00 85.81 202 ALA A N 1
ATOM 1533 C CA . ALA A 1 202 ? 6.015 16.523 -19.030 1.00 85.81 202 ALA A CA 1
ATOM 1534 C C . ALA A 1 202 ? 5.053 16.068 -17.923 1.00 85.81 202 ALA A C 1
ATOM 1536 O O . ALA A 1 202 ? 5.281 16.281 -16.730 1.00 85.81 202 ALA A O 1
ATOM 1537 N N . GLN A 1 203 ? 3.963 15.414 -18.324 1.00 84.31 203 GLN A N 1
ATOM 1538 C CA . GLN A 1 203 ? 3.044 14.809 -17.371 1.00 84.31 203 GLN A CA 1
ATOM 1539 C C . GLN A 1 203 ? 3.684 13.553 -16.776 1.00 84.31 203 GLN A C 1
ATOM 1541 O O . GLN A 1 203 ? 4.208 12.703 -17.492 1.00 84.31 203 GLN A O 1
ATOM 1546 N N . HIS A 1 204 ? 3.640 13.431 -15.450 1.00 87.12 204 HIS A N 1
ATOM 1547 C CA . HIS A 1 204 ? 4.218 12.286 -14.741 1.00 87.12 204 HIS A CA 1
ATOM 1548 C C . HIS A 1 204 ? 3.207 11.175 -14.462 1.00 87.12 204 HIS A C 1
ATOM 1550 O O . HIS A 1 204 ? 3.600 10.015 -14.335 1.00 87.12 204 HIS A O 1
ATOM 1556 N N . SER A 1 205 ? 1.921 11.516 -14.405 1.00 87.44 205 SER A N 1
ATOM 1557 C CA . SER A 1 205 ? 0.833 10.552 -14.321 1.00 87.44 205 SER A CA 1
ATOM 1558 C C . SER A 1 205 ? -0.420 11.078 -15.016 1.00 87.44 205 SER A C 1
ATOM 1560 O O . SER A 1 205 ? -0.746 12.262 -14.907 1.00 87.44 205 SER A O 1
ATOM 1562 N N . VAL A 1 206 ? -1.125 10.191 -15.714 1.00 84.44 206 VAL A N 1
ATOM 1563 C CA . VAL A 1 206 ? -2.401 10.475 -16.383 1.00 84.44 206 VAL A CA 1
ATOM 1564 C C . VAL A 1 206 ? -3.371 9.360 -16.031 1.00 84.44 206 VAL A C 1
ATOM 1566 O O . VAL A 1 206 ? -3.023 8.189 -16.130 1.00 84.44 206 VAL A O 1
ATOM 1569 N N . PHE A 1 207 ? -4.581 9.713 -15.613 1.00 83.50 207 PHE A N 1
ATOM 1570 C CA . PHE A 1 207 ? -5.648 8.747 -15.378 1.00 83.50 207 PHE A CA 1
ATOM 1571 C C . PHE A 1 207 ? -6.689 8.877 -16.483 1.00 83.50 207 PHE A C 1
ATOM 1573 O O . PHE A 1 207 ? -7.153 9.982 -16.770 1.00 83.50 207 PHE A O 1
ATOM 1580 N N . HIS A 1 208 ? -7.043 7.753 -17.090 1.00 78.06 208 HIS A N 1
ATOM 1581 C CA . HIS A 1 208 ? -8.120 7.645 -18.057 1.00 78.06 208 HIS A CA 1
ATOM 1582 C C . HIS A 1 208 ? -9.115 6.603 -17.558 1.00 78.06 208 HIS A C 1
ATOM 1584 O O . HIS A 1 208 ? -8.712 5.504 -17.200 1.00 78.06 208 HIS A O 1
ATOM 1590 N N . SER A 1 209 ? -10.395 6.951 -17.544 1.00 74.62 209 SER A N 1
ATOM 1591 C CA . SER A 1 209 ? -11.479 6.055 -17.158 1.00 74.62 209 SER A CA 1
ATOM 1592 C C . SER A 1 209 ? -12.609 6.196 -18.161 1.00 74.62 209 SER A C 1
ATOM 1594 O O . SER A 1 209 ? -12.926 7.316 -18.577 1.00 74.62 209 SER A O 1
ATOM 1596 N N . THR A 1 210 ? -13.223 5.079 -18.536 1.00 71.44 210 THR A N 1
ATOM 1597 C CA . THR A 1 210 ? -14.471 5.086 -19.310 1.00 71.44 210 THR A CA 1
ATOM 1598 C C . THR A 1 210 ? -15.710 5.222 -18.421 1.00 71.44 210 THR A C 1
ATOM 1600 O O . THR A 1 210 ? -16.810 5.392 -18.951 1.00 71.44 210 THR A O 1
ATOM 1603 N N . ALA A 1 211 ? -15.547 5.189 -17.092 1.00 60.88 211 ALA A N 1
ATOM 1604 C CA . ALA A 1 211 ? -16.649 5.252 -16.146 1.00 60.88 211 ALA A CA 1
ATOM 1605 C C . ALA A 1 211 ? -17.259 6.660 -16.079 1.00 60.88 211 ALA A C 1
ATOM 1607 O O . ALA A 1 211 ? -16.582 7.662 -15.843 1.00 60.88 211 ALA A O 1
ATOM 1608 N N . ALA A 1 212 ? -18.586 6.733 -16.207 1.00 51.97 212 ALA A N 1
ATOM 1609 C CA . ALA A 1 212 ? -19.358 7.959 -15.982 1.00 51.97 212 ALA A CA 1
ATOM 1610 C C . ALA A 1 212 ? -19.850 8.109 -14.521 1.00 51.97 212 ALA A C 1
ATOM 1612 O O . ALA A 1 212 ? -20.631 9.015 -14.216 1.00 51.97 212 ALA A O 1
ATOM 1613 N N . GLY A 1 213 ? -19.426 7.214 -13.616 1.00 55.84 213 GLY A N 1
ATOM 1614 C CA . GLY A 1 213 ? -19.937 7.077 -12.248 1.00 55.84 213 GLY A CA 1
ATOM 1615 C C . GLY A 1 213 ? -19.188 6.013 -11.431 1.00 55.84 213 GLY A C 1
ATOM 1616 O O . GLY A 1 213 ? -17.964 5.993 -11.427 1.00 55.84 213 GLY A O 1
ATOM 1617 N N . SER A 1 214 ? -19.905 5.156 -10.694 1.00 45.41 214 SER A N 1
ATOM 1618 C CA . SER A 1 214 ? -19.303 3.985 -10.027 1.00 45.41 214 SER A CA 1
ATOM 1619 C C . SER A 1 214 ? -18.892 2.924 -11.052 1.00 45.41 214 SER A C 1
ATOM 1621 O O . SER A 1 214 ? -19.683 2.653 -11.951 1.00 45.41 214 SER A O 1
ATOM 1623 N N . ASN A 1 215 ? -17.714 2.310 -10.882 1.00 54.22 215 ASN A N 1
ATOM 1624 C CA . ASN A 1 215 ? -17.186 1.313 -11.819 1.00 54.22 215 ASN A CA 1
ATOM 1625 C C . ASN A 1 215 ? -18.145 0.126 -12.007 1.00 54.22 215 ASN A C 1
ATOM 1627 O O . ASN A 1 215 ? -18.645 -0.469 -11.047 1.00 54.22 215 ASN A O 1
ATOM 1631 N N . THR A 1 216 ? -18.357 -0.217 -13.268 1.00 57.97 216 THR A N 1
ATOM 1632 C CA . THR A 1 216 ? -19.070 -1.376 -13.792 1.00 57.97 216 THR A CA 1
ATOM 1633 C C . THR A 1 216 ? -18.075 -2.309 -14.488 1.00 57.97 216 THR A C 1
ATOM 1635 O O . THR A 1 216 ? -16.940 -1.935 -14.769 1.00 57.97 216 THR A O 1
ATOM 1638 N N . ARG A 1 217 ? -18.489 -3.540 -14.804 1.00 55.12 217 ARG A N 1
ATOM 1639 C CA . ARG A 1 217 ? -17.634 -4.519 -15.506 1.00 55.12 217 ARG A CA 1
ATOM 1640 C C . ARG A 1 217 ? -17.174 -4.069 -16.904 1.00 55.12 217 ARG A C 1
ATOM 1642 O O . ARG A 1 217 ? -16.204 -4.607 -17.427 1.00 55.12 217 ARG A O 1
ATOM 1649 N N . ASP A 1 218 ? -17.916 -3.145 -17.516 1.00 59.62 218 ASP A N 1
ATOM 1650 C CA . ASP A 1 218 ? -17.642 -2.624 -18.856 1.00 59.62 218 ASP A CA 1
ATOM 1651 C C . ASP A 1 218 ? -16.702 -1.403 -18.798 1.00 59.62 218 ASP A C 1
ATOM 1653 O O . ASP A 1 218 ? -16.281 -0.901 -19.842 1.00 59.62 218 ASP A O 1
ATOM 1657 N N . ASP A 1 219 ? -16.343 -0.948 -17.588 1.00 64.19 219 ASP A N 1
ATOM 1658 C CA . ASP A 1 219 ? -15.437 0.173 -17.387 1.00 64.19 219 ASP A CA 1
ATOM 1659 C C . ASP A 1 219 ? -13.966 -0.247 -17.468 1.00 64.19 219 ASP A C 1
ATOM 1661 O O . ASP A 1 219 ? -13.529 -1.273 -16.931 1.00 64.19 219 ASP A O 1
ATOM 1665 N N . VAL A 1 220 ? -13.199 0.585 -18.169 1.00 74.62 220 VAL A N 1
ATOM 1666 C CA . VAL A 1 220 ? -11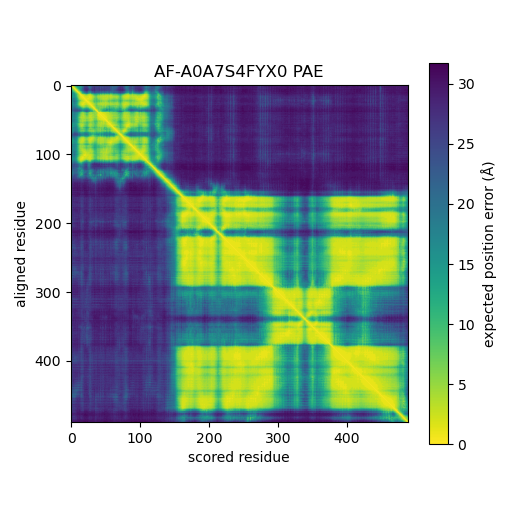.770 0.438 -18.394 1.00 74.62 220 VAL A CA 1
ATOM 1667 C C . VAL A 1 220 ? -11.060 1.623 -17.760 1.00 74.62 220 VAL A C 1
ATOM 1669 O O . VAL A 1 220 ? -11.174 2.758 -18.230 1.00 74.62 220 VAL A O 1
ATOM 1672 N N . ASP A 1 221 ? -10.280 1.331 -16.726 1.00 82.19 221 ASP A N 1
ATOM 1673 C CA . ASP A 1 221 ? -9.429 2.303 -16.053 1.00 82.19 221 ASP A CA 1
ATOM 1674 C C . ASP A 1 221 ? -7.986 2.083 -16.509 1.00 82.19 221 ASP A C 1
ATOM 1676 O O . ASP A 1 221 ? -7.432 0.995 -16.378 1.00 82.19 221 ASP A O 1
ATOM 1680 N N . THR A 1 222 ? -7.357 3.106 -17.085 1.00 85.44 222 THR A N 1
ATOM 1681 C CA . THR A 1 222 ? -5.942 3.088 -17.466 1.00 85.44 222 THR A CA 1
ATOM 1682 C C . THR A 1 222 ? -5.185 4.198 -16.753 1.00 85.44 222 THR A C 1
ATOM 1684 O O . THR A 1 222 ? -5.416 5.387 -16.975 1.00 85.44 222 THR A O 1
ATOM 1687 N N . GLU A 1 223 ? -4.220 3.809 -15.928 1.00 92.44 223 GLU A N 1
ATOM 1688 C CA . GLU A 1 223 ? -3.257 4.728 -15.328 1.00 92.44 223 GLU A CA 1
ATOM 1689 C C . GLU A 1 223 ? -1.949 4.722 -16.123 1.00 92.44 223 GLU A C 1
ATOM 1691 O O . GLU A 1 223 ? -1.256 3.707 -16.202 1.00 92.44 223 GLU A O 1
ATOM 1696 N N . PHE A 1 224 ? -1.580 5.869 -16.680 1.00 91.56 224 PHE A N 1
ATOM 1697 C CA . PHE A 1 224 ? -0.312 6.079 -17.366 1.00 91.56 224 PHE A CA 1
ATOM 1698 C C . PHE A 1 224 ? 0.693 6.741 -16.427 1.00 91.56 224 PHE A C 1
ATOM 1700 O O . PHE A 1 224 ? 0.378 7.732 -15.771 1.00 91.56 224 PHE A O 1
ATOM 1707 N N . TYR A 1 225 ? 1.922 6.241 -16.428 1.00 95.62 225 TYR A N 1
ATOM 1708 C CA . TYR A 1 225 ? 3.060 6.788 -15.699 1.00 95.62 225 TYR A CA 1
ATOM 1709 C C . TYR A 1 225 ? 4.166 7.142 -16.686 1.00 95.62 225 TYR A C 1
ATOM 1711 O O . TYR A 1 225 ? 4.496 6.340 -17.560 1.00 95.62 225 TYR A O 1
ATOM 1719 N N . SER A 1 226 ? 4.783 8.316 -16.549 1.00 94.94 226 SER A N 1
ATOM 1720 C CA . SER A 1 226 ? 6.010 8.561 -17.309 1.00 94.94 226 SER A CA 1
ATOM 1721 C C . SER A 1 226 ? 7.111 7.610 -16.834 1.00 94.94 226 SER A C 1
ATOM 1723 O O . SER A 1 226 ? 7.116 7.188 -15.676 1.00 94.94 226 SER A O 1
ATOM 1725 N N . VAL A 1 227 ? 8.071 7.281 -17.699 1.00 96.19 227 VAL A N 1
ATOM 1726 C CA . VAL A 1 227 ? 9.174 6.366 -17.366 1.00 96.19 227 VAL A CA 1
ATOM 1727 C C . VAL A 1 227 ? 9.950 6.836 -16.128 1.00 96.19 227 VAL A C 1
ATOM 1729 O O . VAL A 1 227 ? 10.280 6.023 -15.270 1.00 96.19 227 VAL A O 1
ATOM 1732 N N . HIS A 1 228 ? 10.116 8.153 -15.961 1.00 95.06 228 HIS A N 1
ATOM 1733 C CA . HIS A 1 228 ? 10.682 8.768 -14.757 1.00 95.06 228 HIS A CA 1
ATOM 1734 C C . HIS A 1 228 ? 9.877 8.414 -13.505 1.00 95.06 228 HIS A C 1
ATOM 1736 O O . HIS A 1 228 ? 10.433 7.954 -12.511 1.00 95.06 228 HIS A O 1
ATOM 1742 N N . LYS A 1 229 ? 8.550 8.597 -13.562 1.00 95.81 229 LYS A N 1
ATOM 1743 C CA . LYS A 1 229 ? 7.667 8.361 -12.418 1.00 95.81 229 LYS A CA 1
ATOM 1744 C C . LYS A 1 229 ? 7.558 6.878 -12.083 1.00 95.81 229 LYS A C 1
ATOM 1746 O O . LYS A 1 229 ? 7.497 6.510 -10.914 1.00 95.81 229 LYS A O 1
ATOM 1751 N N . PHE A 1 230 ? 7.572 6.019 -13.099 1.00 98.06 230 PHE A N 1
ATOM 1752 C CA . PHE A 1 230 ? 7.608 4.576 -12.909 1.00 98.06 230 PHE A CA 1
ATOM 1753 C C . PHE A 1 230 ? 8.896 4.133 -12.202 1.00 98.06 230 PHE A C 1
ATOM 1755 O O . PHE A 1 230 ? 8.817 3.433 -11.195 1.00 98.06 230 PHE A O 1
ATOM 1762 N N . VAL A 1 231 ? 10.065 4.579 -12.678 1.00 97.06 231 VAL A N 1
ATOM 1763 C CA . VAL A 1 231 ? 11.367 4.294 -12.047 1.00 97.06 231 VAL A CA 1
ATOM 1764 C C . VAL A 1 231 ? 11.415 4.830 -10.617 1.00 97.06 231 VAL A C 1
ATOM 1766 O O . VAL A 1 231 ? 11.892 4.135 -9.720 1.00 97.06 231 VAL A O 1
ATOM 1769 N N . GLU A 1 232 ? 10.873 6.025 -10.369 1.00 95.12 232 GLU A N 1
ATOM 1770 C CA . GLU A 1 232 ? 10.738 6.587 -9.024 1.00 95.12 232 GLU A CA 1
ATOM 1771 C C . GLU A 1 232 ? 9.922 5.663 -8.110 1.00 95.12 232 GLU A C 1
ATOM 1773 O O . GLU A 1 232 ? 10.419 5.249 -7.064 1.00 95.12 232 GLU A O 1
ATOM 1778 N N . HIS A 1 233 ? 8.719 5.270 -8.533 1.00 95.00 233 HIS A N 1
ATOM 1779 C CA . HIS A 1 233 ? 7.837 4.399 -7.759 1.00 95.00 233 HIS A CA 1
ATOM 1780 C C . HIS A 1 233 ? 8.405 2.996 -7.540 1.00 95.00 233 HIS A C 1
ATOM 1782 O O . HIS A 1 233 ? 8.291 2.453 -6.439 1.00 95.00 233 HIS A O 1
ATOM 1788 N N . ALA A 1 234 ? 9.034 2.412 -8.559 1.00 96.44 234 ALA A N 1
ATOM 1789 C CA . ALA A 1 234 ? 9.727 1.136 -8.441 1.00 96.44 234 ALA A CA 1
ATOM 1790 C C . ALA A 1 234 ? 10.877 1.228 -7.428 1.00 96.44 234 ALA A C 1
ATOM 1792 O O . ALA A 1 234 ? 11.021 0.350 -6.580 1.00 96.44 234 ALA A O 1
ATOM 1793 N N . SER A 1 235 ? 11.627 2.335 -7.439 1.00 91.75 235 SER A N 1
ATOM 1794 C CA . SER A 1 235 ? 12.726 2.572 -6.498 1.00 91.75 235 SER A CA 1
ATOM 1795 C C . SER A 1 235 ? 12.271 2.778 -5.050 1.00 91.75 235 SER A C 1
ATOM 1797 O O . SER A 1 235 ? 13.024 2.520 -4.117 1.00 91.75 235 SER A O 1
ATOM 1799 N N . GLU A 1 236 ? 11.045 3.255 -4.841 1.00 85.56 236 GLU A N 1
ATOM 1800 C CA . GLU A 1 236 ? 10.430 3.385 -3.513 1.00 85.56 236 GLU A CA 1
ATOM 1801 C C . GLU A 1 236 ? 9.739 2.093 -3.042 1.00 85.56 236 GLU A C 1
ATOM 1803 O O . GLU A 1 236 ? 9.183 2.031 -1.939 1.00 85.56 236 GLU A O 1
ATOM 1808 N N . GLY A 1 237 ? 9.739 1.054 -3.882 1.00 87.12 237 GLY A N 1
ATOM 1809 C CA . GLY A 1 237 ? 9.076 -0.210 -3.596 1.00 87.12 237 GLY A CA 1
ATOM 1810 C C . GLY A 1 237 ? 7.554 -0.101 -3.591 1.00 87.12 237 GLY A C 1
ATOM 1811 O O . GLY A 1 237 ? 6.897 -0.704 -2.742 1.00 87.12 237 GLY A O 1
ATOM 1812 N N . ALA A 1 238 ? 6.972 0.703 -4.485 1.00 91.00 238 ALA A N 1
ATOM 1813 C CA . ALA A 1 238 ? 5.524 0.757 -4.650 1.00 91.00 238 ALA A CA 1
ATOM 1814 C C . ALA A 1 238 ? 4.993 -0.591 -5.167 1.00 91.00 238 ALA A C 1
ATOM 1816 O O . ALA A 1 238 ? 5.463 -1.094 -6.187 1.00 91.00 238 ALA A O 1
ATOM 1817 N N . ALA A 1 239 ? 3.977 -1.149 -4.496 1.00 93.94 239 ALA A N 1
ATOM 1818 C CA . ALA A 1 239 ? 3.446 -2.479 -4.815 1.00 93.94 239 ALA A CA 1
ATOM 1819 C C . ALA A 1 239 ? 3.038 -2.619 -6.290 1.00 93.94 239 ALA A C 1
ATOM 1821 O O . ALA A 1 239 ? 3.446 -3.566 -6.945 1.00 93.94 239 ALA A O 1
ATOM 1822 N N . PHE A 1 240 ? 2.337 -1.629 -6.857 1.00 95.94 240 PHE A N 1
ATOM 1823 C CA . PHE A 1 240 ? 1.924 -1.691 -8.263 1.00 95.94 240 PHE A CA 1
ATOM 1824 C C . PHE A 1 240 ? 3.111 -1.745 -9.241 1.00 95.94 240 PHE A C 1
ATOM 1826 O O . PHE A 1 240 ? 3.003 -2.349 -10.303 1.00 95.94 240 PHE A O 1
ATOM 1833 N N . ALA A 1 241 ? 4.230 -1.094 -8.909 1.00 97.56 241 ALA A N 1
ATOM 1834 C CA . ALA A 1 241 ? 5.408 -1.080 -9.765 1.00 97.56 241 ALA A CA 1
ATOM 1835 C C . ALA A 1 241 ? 6.117 -2.440 -9.712 1.00 97.56 241 ALA A C 1
ATOM 1837 O O . ALA A 1 241 ? 6.513 -2.961 -10.753 1.00 97.56 241 ALA A O 1
ATOM 1838 N N . LEU A 1 242 ? 6.193 -3.051 -8.522 1.00 97.81 242 LEU A N 1
ATOM 1839 C CA . LEU A 1 242 ? 6.647 -4.435 -8.359 1.00 97.81 242 LEU A CA 1
ATOM 1840 C C . LEU A 1 242 ? 5.745 -5.398 -9.145 1.00 97.81 242 LEU A C 1
ATOM 1842 O O . LEU A 1 242 ? 6.254 -6.198 -9.925 1.00 97.81 242 LEU A O 1
ATOM 1846 N N . ASP A 1 243 ? 4.424 -5.260 -9.029 1.00 97.94 243 ASP A N 1
ATOM 1847 C CA . ASP A 1 243 ? 3.458 -6.075 -9.771 1.00 97.94 243 ASP A CA 1
ATOM 1848 C C . ASP A 1 243 ? 3.708 -6.004 -11.285 1.00 97.94 243 ASP A C 1
ATOM 1850 O O . ASP A 1 243 ? 3.765 -7.031 -11.959 1.00 97.94 243 ASP A O 1
ATOM 1854 N N . MET A 1 244 ? 3.933 -4.799 -11.825 1.00 98.25 244 MET A N 1
ATOM 1855 C CA . MET A 1 244 ? 4.245 -4.607 -13.245 1.00 98.25 244 MET A CA 1
ATOM 1856 C C . MET A 1 244 ? 5.575 -5.263 -13.650 1.00 98.25 244 MET A C 1
ATOM 1858 O O . MET A 1 244 ? 5.618 -5.948 -14.668 1.00 98.25 244 MET A O 1
ATOM 1862 N N . LEU A 1 245 ? 6.644 -5.114 -12.856 1.00 98.12 245 LEU A N 1
ATOM 1863 C CA . LEU A 1 245 ? 7.968 -5.716 -13.120 1.00 98.12 245 LEU A CA 1
ATOM 1864 C C . LEU A 1 245 ? 7.965 -7.256 -13.117 1.00 98.12 245 LEU A C 1
ATOM 1866 O O . LEU A 1 245 ? 8.901 -7.890 -13.621 1.00 98.12 245 LEU A O 1
ATOM 1870 N N . HIS A 1 246 ? 6.946 -7.857 -12.505 1.00 97.88 246 HIS A N 1
ATOM 1871 C CA . HIS A 1 246 ? 6.759 -9.302 -12.402 1.00 97.88 246 HIS A CA 1
ATOM 1872 C C . HIS A 1 246 ? 5.556 -9.820 -13.199 1.00 97.88 246 HIS A C 1
ATOM 1874 O O . HIS A 1 246 ? 5.271 -11.016 -13.157 1.00 97.88 246 HIS A O 1
ATOM 1880 N N . ALA A 1 247 ? 4.872 -8.955 -13.951 1.00 97.31 247 ALA A N 1
ATOM 1881 C CA . ALA A 1 247 ? 3.706 -9.341 -14.725 1.00 97.31 247 ALA A CA 1
ATOM 1882 C C . ALA A 1 247 ? 4.069 -10.380 -15.809 1.00 97.31 247 ALA A C 1
ATOM 1884 O O . ALA A 1 247 ? 5.063 -10.209 -16.524 1.00 97.31 247 ALA A O 1
ATOM 1885 N N . PRO A 1 248 ? 3.271 -11.450 -15.965 1.00 96.56 248 PRO A N 1
ATOM 1886 C CA . PRO A 1 248 ? 3.508 -12.457 -16.985 1.00 96.56 248 PRO A CA 1
ATOM 1887 C C . PRO A 1 248 ? 3.116 -11.935 -18.374 1.00 96.56 248 PRO A C 1
ATOM 1889 O O . PRO A 1 248 ? 2.306 -11.017 -18.519 1.00 96.56 248 PRO A O 1
ATOM 1892 N N . ALA A 1 249 ? 3.713 -12.522 -19.415 1.00 95.38 249 ALA A N 1
ATOM 1893 C CA . ALA A 1 249 ? 3.597 -12.030 -20.788 1.00 95.38 249 ALA A CA 1
ATOM 1894 C C . ALA A 1 249 ? 2.150 -11.991 -21.312 1.00 95.38 249 ALA A C 1
ATOM 1896 O O . ALA A 1 249 ? 1.818 -11.113 -22.100 1.00 95.38 249 ALA A O 1
ATOM 1897 N N . ASP A 1 250 ? 1.278 -12.888 -20.844 1.00 95.62 250 ASP A N 1
ATOM 1898 C CA . ASP A 1 250 ? -0.144 -12.941 -21.210 1.00 95.62 250 ASP A CA 1
ATOM 1899 C C . ASP A 1 250 ? -0.965 -11.758 -20.665 1.00 95.62 250 ASP A C 1
ATOM 1901 O O . ASP A 1 250 ? -2.090 -11.527 -21.108 1.00 95.62 250 ASP A O 1
ATOM 1905 N N . LYS A 1 251 ? -0.417 -10.991 -19.714 1.00 96.50 251 LYS A N 1
ATOM 1906 C CA . LYS A 1 251 ? -1.035 -9.765 -19.181 1.00 96.50 251 LYS A CA 1
ATOM 1907 C C . LYS A 1 251 ? -0.529 -8.505 -19.870 1.00 96.50 251 LYS A C 1
ATOM 1909 O O . LYS A 1 251 ? -1.093 -7.433 -19.653 1.00 96.50 251 LYS A O 1
ATOM 1914 N N . ILE A 1 252 ? 0.510 -8.607 -20.694 1.00 96.38 252 ILE A N 1
ATOM 1915 C CA . ILE A 1 252 ? 1.080 -7.472 -21.411 1.00 96.38 252 ILE A CA 1
ATOM 1916 C C . ILE A 1 252 ? 0.324 -7.299 -22.731 1.00 96.38 252 ILE A C 1
ATOM 1918 O O . ILE A 1 252 ? 0.401 -8.141 -23.619 1.00 96.38 252 ILE A O 1
ATOM 1922 N N . VAL A 1 253 ? -0.412 -6.195 -22.856 1.00 95.00 253 VAL A N 1
ATOM 1923 C CA . VAL A 1 253 ? -1.214 -5.870 -24.049 1.00 95.00 253 VAL A CA 1
ATOM 1924 C C . VAL A 1 253 ? -0.382 -5.142 -25.099 1.00 95.00 253 VAL A C 1
ATOM 1926 O O . VAL A 1 253 ? -0.570 -5.339 -26.294 1.00 95.00 253 VAL A O 1
ATOM 1929 N N . HIS A 1 254 ? 0.557 -4.313 -24.648 1.00 93.94 254 HIS A N 1
ATOM 1930 C CA . HIS A 1 254 ? 1.517 -3.613 -25.498 1.00 93.94 254 HIS A CA 1
ATOM 1931 C C . HIS A 1 254 ? 2.890 -3.638 -24.840 1.00 93.94 254 HIS A C 1
ATOM 1933 O O . HIS A 1 254 ? 2.978 -3.453 -23.624 1.00 93.94 254 HIS A O 1
ATOM 1939 N N . LYS A 1 255 ? 3.952 -3.823 -25.631 1.00 95.19 255 LYS A N 1
ATOM 1940 C CA . LYS A 1 255 ? 5.335 -3.854 -25.145 1.00 95.19 255 LYS A CA 1
ATOM 1941 C C . LYS A 1 255 ? 6.309 -3.296 -26.180 1.00 95.19 255 LYS A C 1
ATOM 1943 O O . LYS A 1 255 ? 6.438 -3.845 -27.268 1.00 95.19 255 LYS A O 1
ATOM 1948 N N . HIS A 1 256 ? 7.039 -2.257 -25.802 1.00 95.06 256 HIS A N 1
ATOM 1949 C CA . HIS A 1 256 ? 8.222 -1.768 -26.503 1.00 95.06 256 HIS A CA 1
ATOM 1950 C C . HIS A 1 256 ? 9.486 -2.462 -25.949 1.00 95.06 256 HIS A C 1
ATOM 1952 O O . HIS A 1 256 ? 9.525 -2.726 -24.744 1.00 95.06 256 HIS A O 1
ATOM 1958 N N . PRO A 1 257 ? 10.553 -2.695 -26.745 1.00 94.88 257 PRO A N 1
ATOM 1959 C CA . PRO A 1 257 ? 11.780 -3.354 -26.269 1.00 94.88 257 PRO A CA 1
ATOM 1960 C C . PRO A 1 257 ? 12.465 -2.676 -25.071 1.00 94.88 257 PRO A C 1
ATOM 1962 O O . PRO A 1 257 ? 13.128 -3.337 -24.278 1.00 94.88 257 PRO A O 1
ATOM 1965 N N . LEU A 1 258 ? 12.256 -1.369 -24.882 1.00 94.31 258 LEU A N 1
ATOM 1966 C CA . LEU A 1 258 ? 12.701 -0.649 -23.678 1.00 94.31 258 LEU A CA 1
ATOM 1967 C C . LEU A 1 258 ? 12.169 -1.287 -22.382 1.00 94.31 258 LEU A C 1
ATOM 1969 O O . LEU A 1 258 ? 12.856 -1.267 -21.363 1.00 94.31 258 LEU A O 1
ATOM 1973 N N . TRP A 1 259 ? 10.964 -1.865 -22.407 1.00 97.25 259 TRP A N 1
ATOM 1974 C CA . TRP A 1 259 ? 10.419 -2.568 -21.250 1.00 97.25 259 TRP A CA 1
ATOM 1975 C C . TRP A 1 259 ? 11.235 -3.813 -20.898 1.00 97.25 259 TRP A C 1
ATOM 1977 O O . TRP A 1 259 ? 11.487 -4.050 -19.721 1.00 97.25 259 TRP A O 1
ATOM 1987 N N . ASP A 1 260 ? 11.684 -4.576 -21.898 1.00 95.88 260 ASP A N 1
ATOM 1988 C CA . ASP A 1 260 ? 12.503 -5.770 -21.669 1.00 95.88 260 ASP A CA 1
ATOM 1989 C C . ASP A 1 260 ? 13.839 -5.387 -21.024 1.00 95.88 260 ASP A C 1
ATOM 1991 O O . ASP A 1 260 ? 14.203 -5.961 -20.001 1.00 95.88 260 ASP A O 1
ATOM 1995 N N . VAL A 1 261 ? 14.491 -4.328 -21.517 1.00 95.56 261 VAL A N 1
ATOM 1996 C CA . VAL A 1 261 ? 15.722 -3.798 -20.908 1.00 95.56 261 VAL A CA 1
ATOM 1997 C C . VAL A 1 261 ? 15.475 -3.329 -19.468 1.00 95.56 261 VAL A C 1
ATOM 1999 O O . VAL A 1 261 ? 16.257 -3.627 -18.568 1.00 95.56 261 VAL A O 1
ATOM 2002 N N . LEU A 1 262 ? 14.362 -2.643 -19.197 1.00 96.62 262 LEU A N 1
ATOM 2003 C CA . LEU A 1 262 ? 14.009 -2.234 -17.835 1.00 96.62 262 LEU A CA 1
ATOM 2004 C C . LEU A 1 262 ? 13.816 -3.453 -16.911 1.00 96.62 262 LEU A C 1
ATOM 2006 O O . LEU A 1 262 ? 14.337 -3.474 -15.792 1.00 96.62 262 LEU A O 1
ATOM 2010 N N . VAL A 1 263 ? 13.099 -4.481 -17.376 1.00 96.81 263 VAL A N 1
ATOM 2011 C CA . VAL A 1 263 ? 12.829 -5.717 -16.622 1.00 96.81 263 VAL A CA 1
ATOM 2012 C C . VAL A 1 263 ? 14.101 -6.542 -16.400 1.00 96.81 263 VAL A C 1
ATOM 2014 O O . VAL A 1 263 ? 14.261 -7.108 -15.317 1.00 96.81 263 VAL A O 1
ATOM 2017 N N . GLU A 1 264 ? 15.035 -6.573 -17.353 1.00 96.56 264 GLU A N 1
ATOM 2018 C CA . GLU A 1 264 ? 16.363 -7.187 -17.187 1.00 96.56 264 GLU A CA 1
ATOM 2019 C C . GLU A 1 264 ? 17.130 -6.564 -16.012 1.00 96.56 264 GLU A C 1
ATOM 2021 O O . GLU A 1 264 ? 17.786 -7.268 -15.238 1.00 96.56 264 GLU A O 1
ATOM 2026 N N . HIS A 1 265 ? 16.975 -5.254 -15.807 1.00 96.38 265 HIS A N 1
ATOM 2027 C CA . HIS A 1 265 ? 17.604 -4.522 -14.711 1.00 96.38 265 HIS A CA 1
ATOM 2028 C C . HIS A 1 265 ? 16.774 -4.467 -13.420 1.00 96.38 265 HIS A C 1
ATOM 2030 O O . HIS A 1 265 ? 17.254 -3.893 -12.442 1.00 96.38 265 HIS A O 1
ATOM 2036 N N . LYS A 1 266 ? 15.596 -5.109 -13.338 1.00 96.00 266 LYS A N 1
ATOM 2037 C CA . LYS A 1 266 ? 14.658 -4.954 -12.203 1.00 96.00 266 LYS A CA 1
ATOM 2038 C C . LYS A 1 266 ? 15.250 -5.213 -10.817 1.00 96.00 266 LYS A C 1
ATOM 2040 O O . LYS A 1 266 ? 14.794 -4.634 -9.838 1.00 96.00 266 LYS A O 1
ATOM 2045 N N . ARG A 1 267 ? 16.290 -6.051 -10.721 1.00 95.50 267 ARG A N 1
ATOM 2046 C CA . ARG A 1 267 ? 17.000 -6.322 -9.459 1.00 95.50 267 ARG A CA 1
ATOM 2047 C C . ARG A 1 267 ? 17.654 -5.074 -8.855 1.00 95.50 267 ARG A C 1
ATOM 2049 O O . ARG A 1 267 ? 17.845 -5.044 -7.647 1.00 95.50 267 ARG A O 1
ATOM 2056 N N . HIS A 1 268 ? 17.934 -4.042 -9.654 1.00 95.88 268 HIS A N 1
ATOM 2057 C CA . HIS A 1 268 ? 18.424 -2.747 -9.167 1.00 95.88 268 HIS A CA 1
ATOM 2058 C C . HIS A 1 268 ? 17.345 -1.945 -8.419 1.00 95.88 268 HIS A C 1
ATOM 2060 O O . HIS A 1 268 ? 17.677 -0.960 -7.769 1.00 95.88 268 HIS A O 1
ATOM 2066 N N . PHE A 1 269 ? 16.069 -2.348 -8.469 1.00 96.38 269 PHE A N 1
ATOM 2067 C CA . PHE A 1 269 ? 15.017 -1.794 -7.607 1.00 96.38 269 PHE A CA 1
ATOM 2068 C C . PHE A 1 269 ? 14.911 -2.499 -6.253 1.00 96.38 269 PHE A C 1
ATOM 2070 O O . PHE A 1 269 ? 14.215 -2.010 -5.367 1.00 96.38 269 PHE A O 1
ATOM 2077 N N . TYR A 1 270 ? 15.538 -3.666 -6.082 1.00 95.12 270 TYR A N 1
ATOM 2078 C CA . TYR A 1 270 ? 15.367 -4.442 -4.861 1.00 95.12 270 TYR A CA 1
ATOM 2079 C C . TYR A 1 270 ? 16.212 -3.876 -3.737 1.00 95.12 270 TYR A C 1
ATOM 2081 O O . TYR A 1 270 ? 17.414 -3.658 -3.879 1.00 95.12 270 TYR A O 1
ATOM 2089 N N . THR A 1 271 ? 15.568 -3.699 -2.593 1.00 88.44 271 THR A N 1
ATOM 2090 C CA . THR A 1 271 ? 16.204 -3.260 -1.361 1.00 88.44 271 THR A CA 1
ATOM 2091 C C . THR A 1 271 ? 15.818 -4.192 -0.228 1.00 88.44 271 THR A C 1
ATOM 2093 O O . THR A 1 271 ? 14.846 -4.943 -0.319 1.00 88.44 271 THR A O 1
ATOM 2096 N N . LYS A 1 272 ? 16.539 -4.107 0.890 1.00 85.25 272 LYS A N 1
ATOM 2097 C CA . LYS A 1 272 ? 16.115 -4.766 2.130 1.00 85.25 272 LYS A CA 1
ATOM 2098 C C . LYS A 1 272 ? 14.758 -4.260 2.625 1.00 85.25 272 LYS A C 1
ATOM 2100 O O . LYS A 1 272 ? 14.137 -4.915 3.444 1.00 85.25 272 LYS A O 1
ATOM 2105 N N . VAL A 1 273 ? 14.300 -3.082 2.201 1.00 81.25 273 VAL A N 1
ATOM 2106 C CA . VAL A 1 273 ? 13.095 -2.446 2.747 1.00 81.25 273 VAL A CA 1
ATOM 2107 C C . VAL A 1 273 ? 12.285 -1.813 1.618 1.00 81.25 273 VAL A C 1
ATOM 2109 O O . VAL A 1 273 ? 12.599 -0.723 1.140 1.00 81.25 273 VAL A O 1
ATOM 2112 N N . PHE A 1 274 ? 11.194 -2.472 1.222 1.00 84.06 274 PHE A N 1
ATOM 2113 C CA . PHE A 1 274 ? 10.202 -1.915 0.296 1.00 84.06 274 PHE A CA 1
ATOM 2114 C C . PHE A 1 274 ? 9.241 -0.993 1.055 1.00 84.06 274 PHE A C 1
ATOM 2116 O O . PHE A 1 274 ? 8.106 -1.369 1.360 1.00 84.06 274 PHE A O 1
ATOM 2123 N N . THR A 1 275 ? 9.723 0.204 1.401 1.00 77.88 275 THR A N 1
ATOM 2124 C CA . THR A 1 275 ? 9.054 1.152 2.306 1.00 77.88 275 THR A CA 1
ATOM 2125 C C . THR A 1 275 ? 7.596 1.404 1.936 1.00 77.88 275 THR A C 1
ATOM 2127 O O . THR A 1 275 ? 6.736 1.319 2.815 1.00 77.88 275 THR A O 1
ATOM 2130 N N . ASN A 1 276 ? 7.285 1.673 0.663 1.00 77.06 276 ASN A N 1
ATOM 2131 C CA . ASN A 1 276 ? 5.913 1.983 0.255 1.00 77.06 276 ASN A CA 1
ATOM 2132 C C . ASN A 1 276 ? 4.981 0.773 0.423 1.00 77.06 276 ASN A C 1
ATOM 2134 O O . ASN A 1 276 ? 3.902 0.907 1.002 1.00 77.06 276 ASN A O 1
ATOM 2138 N N . ALA A 1 277 ? 5.401 -0.416 -0.018 1.00 78.56 277 ALA A N 1
ATOM 2139 C CA . ALA A 1 277 ? 4.624 -1.642 0.148 1.00 78.56 277 ALA A CA 1
ATOM 2140 C C . ALA A 1 277 ? 4.429 -2.015 1.632 1.00 78.56 277 ALA A C 1
ATOM 2142 O O . ALA A 1 277 ? 3.302 -2.240 2.070 1.00 78.56 277 ALA A O 1
ATOM 2143 N N . GLN A 1 278 ? 5.491 -2.011 2.443 1.00 83.62 278 GLN A N 1
ATOM 2144 C CA . GLN A 1 278 ? 5.406 -2.333 3.875 1.00 83.62 278 GLN A CA 1
ATOM 2145 C C . GLN A 1 278 ? 4.579 -1.308 4.668 1.00 83.62 278 GLN A C 1
ATOM 2147 O O . GLN A 1 278 ? 3.800 -1.686 5.550 1.00 83.62 278 GLN A O 1
ATOM 2152 N N . SER A 1 279 ? 4.703 -0.017 4.341 1.00 76.12 279 SER A N 1
ATOM 2153 C CA . SER A 1 279 ? 3.909 1.052 4.963 1.00 76.12 279 SER A CA 1
ATOM 2154 C C . SER A 1 279 ? 2.437 0.948 4.583 1.00 76.12 279 SER A C 1
ATOM 2156 O O . SER A 1 279 ? 1.572 1.182 5.427 1.00 76.12 279 SER A O 1
ATOM 2158 N N . PHE A 1 280 ? 2.135 0.547 3.345 1.00 81.00 280 PHE A N 1
ATOM 2159 C CA . PHE A 1 280 ? 0.768 0.263 2.920 1.00 81.00 280 PHE A CA 1
ATOM 2160 C C . PHE A 1 280 ? 0.151 -0.871 3.750 1.00 81.00 280 PHE A C 1
ATOM 2162 O O . PHE A 1 280 ? -0.920 -0.679 4.328 1.00 81.00 280 PHE A O 1
ATOM 2169 N N . VAL A 1 281 ? 0.850 -2.007 3.885 1.00 82.25 281 VAL A N 1
ATOM 2170 C CA . VAL A 1 281 ? 0.389 -3.153 4.691 1.00 82.25 281 VAL A CA 1
ATOM 2171 C C . VAL A 1 281 ? 0.169 -2.746 6.152 1.00 82.25 281 VAL A C 1
ATOM 2173 O O . VAL A 1 281 ? -0.906 -2.976 6.710 1.00 82.25 281 VAL A O 1
ATOM 2176 N N . SER A 1 282 ? 1.159 -2.091 6.763 1.00 74.62 282 SER A N 1
ATOM 2177 C CA . SER A 1 282 ? 1.093 -1.661 8.167 1.00 74.62 282 SER A CA 1
ATOM 2178 C C . SER A 1 282 ? -0.011 -0.623 8.399 1.00 74.62 282 SER A C 1
ATOM 2180 O O . SER A 1 282 ? -0.749 -0.693 9.382 1.00 74.62 282 SER A O 1
ATOM 2182 N N . GLY A 1 283 ? -0.168 0.326 7.473 1.00 74.88 283 GLY A N 1
ATOM 2183 C CA . GLY A 1 283 ? -1.194 1.361 7.537 1.00 74.88 283 GLY A CA 1
ATOM 2184 C C . GLY A 1 283 ? -2.609 0.805 7.382 1.00 74.88 283 GLY A C 1
ATOM 2185 O O . GLY A 1 283 ? -3.503 1.215 8.123 1.00 74.88 283 GLY A O 1
ATOM 2186 N N . ALA A 1 284 ? -2.814 -0.143 6.465 1.00 83.06 284 ALA A N 1
ATOM 2187 C CA . ALA A 1 284 ? -4.092 -0.830 6.297 1.00 83.06 284 ALA A CA 1
ATOM 2188 C C . ALA A 1 284 ? -4.466 -1.619 7.560 1.00 83.06 284 ALA A C 1
ATOM 2190 O O . ALA A 1 284 ? -5.580 -1.478 8.066 1.00 83.06 284 ALA A O 1
ATOM 2191 N N . LEU A 1 285 ? -3.515 -2.367 8.135 1.00 84.75 285 LEU A N 1
ATOM 2192 C CA . LEU A 1 285 ? -3.717 -3.080 9.397 1.00 84.75 285 LEU A CA 1
ATOM 2193 C C . LEU A 1 285 ? -4.130 -2.126 10.529 1.00 84.75 285 LEU A C 1
ATOM 2195 O O . LEU A 1 285 ? -5.115 -2.387 11.219 1.00 84.75 285 LEU A O 1
ATOM 2199 N N . LEU A 1 286 ? -3.433 -0.997 10.684 1.00 75.50 286 LEU A N 1
ATOM 2200 C CA . LEU A 1 286 ? -3.747 -0.001 11.711 1.00 75.50 286 LEU A CA 1
ATOM 2201 C C . LEU A 1 286 ? -5.144 0.609 11.519 1.00 75.50 286 LEU A C 1
ATOM 2203 O O . LEU A 1 286 ? -5.893 0.770 12.486 1.00 75.50 286 LEU A O 1
ATOM 2207 N N . ARG A 1 287 ? -5.523 0.936 10.276 1.00 81.94 287 ARG A N 1
ATOM 2208 C CA . ARG A 1 287 ? -6.870 1.437 9.957 1.00 81.94 287 ARG A CA 1
ATOM 2209 C C . ARG A 1 287 ? -7.944 0.412 10.306 1.00 81.94 287 ARG A C 1
ATOM 2211 O O . ARG A 1 287 ? -8.951 0.779 10.909 1.00 81.94 287 ARG A O 1
ATOM 2218 N N . ALA A 1 288 ? -7.711 -0.861 10.003 1.00 85.62 288 ALA A N 1
ATOM 2219 C CA . ALA A 1 288 ? -8.646 -1.927 10.322 1.00 85.62 288 ALA A CA 1
ATOM 2220 C C . ALA A 1 288 ? -8.762 -2.208 11.823 1.00 85.62 288 ALA A C 1
ATOM 2222 O O . ALA A 1 288 ? -9.879 -2.326 12.319 1.00 85.62 288 ALA A O 1
ATOM 2223 N N . GLN A 1 289 ? -7.653 -2.218 12.567 1.00 80.88 289 GLN A N 1
ATOM 2224 C CA . GLN A 1 289 ? -7.669 -2.287 14.034 1.00 80.88 289 GLN A CA 1
ATOM 2225 C C . GLN A 1 289 ? -8.444 -1.113 14.641 1.00 80.88 289 GLN A C 1
ATOM 2227 O O . GLN A 1 289 ? -9.233 -1.278 15.572 1.00 80.88 289 GLN A O 1
ATOM 2232 N N . ALA A 1 290 ? -8.258 0.092 14.094 1.00 75.56 290 ALA A N 1
ATOM 2233 C CA . ALA A 1 290 ? -9.019 1.254 14.522 1.00 75.56 290 ALA A CA 1
ATOM 2234 C C . ALA A 1 290 ? -10.514 1.100 14.207 1.00 75.56 290 ALA A C 1
ATOM 2236 O O . ALA A 1 290 ? -11.336 1.512 15.023 1.00 75.56 290 ALA A O 1
ATOM 2237 N N . ALA A 1 291 ? -10.881 0.517 13.064 1.00 78.75 291 ALA A N 1
ATOM 2238 C CA . ALA A 1 291 ? -12.271 0.253 12.705 1.00 78.75 291 ALA A CA 1
ATOM 2239 C C . ALA A 1 291 ? -12.920 -0.800 13.614 1.00 78.75 291 ALA A C 1
ATOM 2241 O O . ALA A 1 291 ? -13.996 -0.558 14.157 1.00 78.75 291 ALA A O 1
ATOM 2242 N N . THR A 1 292 ? -12.253 -1.927 13.872 1.00 74.12 292 THR A N 1
ATOM 2243 C CA . THR A 1 292 ? -12.784 -2.979 14.752 1.00 74.12 292 THR A CA 1
ATOM 2244 C C . THR A 1 292 ? -12.851 -2.540 16.211 1.00 74.12 292 THR A C 1
ATOM 2246 O O . THR A 1 292 ? -13.880 -2.739 16.855 1.00 74.12 292 THR A O 1
ATOM 2249 N N . GLY A 1 293 ? -11.836 -1.831 16.709 1.00 71.00 293 GLY A N 1
ATOM 2250 C CA . GLY A 1 293 ? -11.872 -1.222 18.038 1.00 71.00 293 GLY A CA 1
ATOM 2251 C C . GLY A 1 293 ? -12.934 -0.124 18.171 1.00 71.00 293 GLY A C 1
ATOM 2252 O O . GLY A 1 293 ? -13.500 0.057 19.247 1.00 71.00 293 GLY A O 1
ATOM 2253 N N . CYS A 1 294 ? -13.244 0.614 17.098 1.00 68.94 294 CYS A N 1
ATOM 2254 C CA . CYS A 1 294 ? -14.353 1.575 17.099 1.00 68.94 294 CYS A CA 1
ATOM 2255 C C . CYS A 1 294 ? -15.719 0.899 16.996 1.00 68.94 294 CYS A C 1
ATOM 2257 O O . CYS A 1 294 ? -16.686 1.465 17.498 1.00 68.94 294 CYS A O 1
ATOM 2259 N N . ARG A 1 295 ? -15.811 -0.292 16.397 1.00 70.38 295 ARG A N 1
ATOM 2260 C CA . ARG A 1 295 ? -17.058 -1.053 16.313 1.00 70.38 295 ARG A CA 1
ATOM 2261 C C . ARG A 1 295 ? -17.543 -1.483 17.693 1.00 70.38 295 ARG A C 1
ATOM 2263 O O . ARG A 1 295 ? -18.661 -1.128 18.047 1.00 70.38 295 ARG A O 1
ATOM 2270 N N . THR A 1 296 ? -16.722 -2.166 18.494 1.00 74.25 296 THR A N 1
ATOM 2271 C CA . THR A 1 296 ? -17.172 -2.643 19.819 1.00 74.25 296 THR A CA 1
ATOM 2272 C C . THR A 1 296 ? -17.456 -1.476 20.769 1.00 74.25 296 THR A C 1
ATOM 2274 O O . THR A 1 296 ? -18.522 -1.408 21.384 1.00 74.25 296 THR A O 1
ATOM 2277 N N . LYS A 1 297 ? -16.583 -0.457 20.769 1.00 79.25 297 LYS A N 1
ATOM 2278 C CA . LYS A 1 297 ? -16.805 0.814 21.482 1.00 79.25 297 LYS A CA 1
ATOM 2279 C C . LYS A 1 297 ? -18.063 1.540 20.998 1.00 79.25 297 LYS A C 1
ATOM 2281 O O . LYS A 1 297 ? -18.781 2.135 21.798 1.00 79.25 297 LYS A O 1
ATOM 2286 N N . GLY A 1 298 ? -18.341 1.503 19.697 1.00 81.31 298 GLY A N 1
ATOM 2287 C CA . GLY A 1 298 ? -19.515 2.102 19.065 1.00 81.31 298 GLY A CA 1
ATOM 2288 C C . GLY A 1 298 ? -20.812 1.383 19.422 1.00 81.31 298 GLY A C 1
ATOM 2289 O O . GLY A 1 298 ? -21.806 2.046 19.713 1.00 81.31 298 GLY A O 1
ATOM 2290 N N . GLU A 1 299 ? -20.801 0.051 19.463 1.00 82.50 299 GLU A N 1
ATOM 2291 C CA . GLU A 1 299 ? -21.924 -0.780 19.905 1.00 82.50 299 GLU A CA 1
ATOM 2292 C C . GLU A 1 299 ? -22.221 -0.543 21.394 1.00 82.50 299 GLU A C 1
ATOM 2294 O O . GLU A 1 299 ? -23.368 -0.271 21.751 1.00 82.50 299 GLU A O 1
ATOM 2299 N N . ALA A 1 300 ? -21.195 -0.541 22.255 1.00 86.38 300 ALA A N 1
ATOM 2300 C CA . ALA A 1 300 ? -21.334 -0.222 23.677 1.00 86.38 300 ALA A CA 1
ATOM 2301 C C . ALA A 1 300 ? -21.865 1.206 23.904 1.00 86.38 300 ALA A C 1
ATOM 2303 O O . ALA A 1 300 ? -22.831 1.403 24.643 1.00 86.38 300 ALA A O 1
ATOM 2304 N N . CYS A 1 301 ? -21.303 2.198 23.202 1.00 89.38 301 CYS A N 1
ATOM 2305 C CA . CYS A 1 301 ? -21.768 3.585 23.245 1.00 89.38 301 CYS A CA 1
ATOM 2306 C C . CYS A 1 301 ? -23.213 3.719 22.734 1.00 89.38 301 CYS A C 1
ATOM 2308 O O . CYS A 1 301 ? -24.007 4.444 23.326 1.00 89.38 301 CYS A O 1
ATOM 2310 N N . THR A 1 302 ? -23.590 2.981 21.686 1.00 89.38 302 THR A N 1
ATOM 2311 C CA . THR A 1 302 ? -24.956 2.981 21.140 1.00 89.38 302 THR A CA 1
ATOM 2312 C C . THR A 1 302 ? -25.959 2.370 22.111 1.00 89.38 302 THR A C 1
ATOM 2314 O O . THR A 1 302 ? -27.028 2.947 22.301 1.00 89.38 302 THR A O 1
ATOM 2317 N N . ARG A 1 303 ? -25.615 1.259 22.778 1.00 89.88 303 ARG A N 1
ATOM 2318 C CA . ARG A 1 303 ? -26.451 0.680 23.844 1.00 89.88 303 ARG A CA 1
ATOM 2319 C C . ARG A 1 303 ? -26.643 1.663 24.998 1.00 89.88 303 ARG A C 1
ATOM 2321 O O . ARG A 1 303 ? -27.772 1.861 25.441 1.00 89.88 303 ARG A O 1
ATOM 2328 N N . LEU A 1 304 ? -25.563 2.312 25.441 1.00 93.88 304 LEU A N 1
ATOM 2329 C CA . LEU A 1 304 ? -25.614 3.312 26.508 1.00 93.88 304 LEU A CA 1
ATOM 2330 C C . LEU A 1 304 ? -26.485 4.515 26.125 1.00 93.88 304 LEU A C 1
ATOM 2332 O O . LEU A 1 304 ? -27.386 4.877 26.876 1.00 93.88 304 LEU A O 1
ATOM 2336 N N . VAL A 1 305 ? -26.270 5.102 24.944 1.00 94.25 305 VAL A N 1
ATOM 2337 C CA . VAL A 1 305 ? -27.095 6.210 24.434 1.00 94.25 305 VAL A CA 1
ATOM 2338 C C . VAL A 1 305 ? -28.558 5.785 24.298 1.00 94.25 305 VAL A C 1
ATOM 2340 O O . VAL A 1 305 ? -29.448 6.556 24.646 1.00 94.25 305 VAL A O 1
ATOM 2343 N N . GLY A 1 306 ? -28.823 4.558 23.840 1.00 93.62 306 GLY A N 1
ATOM 2344 C CA . GLY A 1 306 ? -30.169 3.989 23.766 1.00 93.62 306 GLY A CA 1
ATOM 2345 C C . GLY A 1 306 ? -30.863 3.933 25.129 1.00 93.62 306 GLY A C 1
ATOM 2346 O O . GLY A 1 306 ? -31.974 4.443 25.259 1.00 93.62 306 GLY A O 1
ATOM 2347 N N . LYS A 1 307 ? -30.189 3.394 26.156 1.00 94.38 307 LYS A N 1
ATOM 2348 C CA . LYS A 1 307 ? -30.705 3.360 27.537 1.00 94.38 307 LYS A CA 1
ATOM 2349 C C . LYS A 1 307 ? -30.929 4.772 28.083 1.00 94.38 307 LYS A C 1
ATOM 2351 O O . LYS A 1 307 ? -32.007 5.049 28.596 1.00 94.38 307 LYS A O 1
ATOM 2356 N N . LEU A 1 308 ? -29.972 5.684 27.911 1.00 95.50 308 LEU A N 1
ATOM 2357 C CA . LEU A 1 308 ? -30.084 7.062 28.404 1.00 95.50 308 LEU A CA 1
ATOM 2358 C C . LEU A 1 308 ? -31.199 7.868 27.719 1.00 95.50 308 LEU A C 1
ATOM 2360 O O . LEU A 1 308 ? -31.875 8.636 28.389 1.00 95.50 308 LEU A O 1
ATOM 2364 N N . ASN A 1 309 ? -31.456 7.672 26.421 1.00 95.62 309 ASN A N 1
ATOM 2365 C CA . ASN A 1 309 ? -32.574 8.338 25.733 1.00 95.62 309 ASN A CA 1
ATOM 2366 C C . ASN A 1 309 ? -33.958 7.895 26.250 1.00 95.62 309 ASN A C 1
ATOM 2368 O O . ASN A 1 309 ? -34.939 8.580 25.980 1.00 95.62 309 ASN A O 1
ATOM 2372 N N . SER A 1 310 ? -34.050 6.755 26.947 1.00 93.88 310 SER A N 1
ATOM 2373 C CA . SER A 1 310 ? -35.301 6.275 27.557 1.00 93.88 310 SER A CA 1
ATOM 2374 C C . SER A 1 310 ? -35.558 6.821 28.968 1.00 93.88 310 SER A C 1
ATOM 2376 O O . SER A 1 310 ? -36.609 6.546 29.541 1.00 93.88 310 SER A O 1
ATOM 2378 N N . ILE A 1 311 ? -34.611 7.580 29.527 1.00 95.00 311 ILE A N 1
ATOM 2379 C CA . ILE A 1 311 ? -34.659 8.141 30.883 1.00 95.00 311 ILE A CA 1
ATOM 2380 C C . ILE A 1 311 ? -34.975 9.642 30.791 1.00 95.00 311 ILE A C 1
ATOM 2382 O O . ILE A 1 311 ? -34.603 10.296 29.815 1.00 95.00 311 ILE A O 1
ATOM 2386 N N . ASP A 1 312 ? -35.664 10.194 31.796 1.00 94.94 312 ASP A N 1
ATOM 2387 C CA . ASP A 1 312 ? -35.927 11.635 31.882 1.00 94.94 312 ASP A CA 1
ATOM 2388 C C . ASP A 1 312 ? -34.598 12.428 31.809 1.00 94.94 312 ASP A C 1
ATOM 2390 O O . ASP A 1 312 ? -33.689 12.191 32.613 1.00 94.94 312 ASP A O 1
ATOM 2394 N N . PRO A 1 313 ? -34.453 13.381 30.863 1.00 94.00 313 PRO A N 1
ATOM 2395 C CA . PRO A 1 313 ? -33.239 14.176 30.694 1.00 94.00 313 PRO A CA 1
ATOM 2396 C C . PRO A 1 313 ? -32.750 14.897 31.959 1.00 94.00 313 PRO A C 1
ATOM 2398 O O . PRO A 1 313 ? -31.562 15.217 32.043 1.00 94.00 313 PRO A O 1
ATOM 2401 N N . GLN A 1 314 ? -33.636 15.186 32.919 1.00 95.88 314 GLN A N 1
ATOM 2402 C CA . GLN A 1 314 ? -33.280 15.879 34.161 1.00 95.88 314 GLN A CA 1
ATOM 2403 C C . GLN A 1 314 ? -32.797 14.951 35.288 1.00 95.88 314 GLN A C 1
ATOM 2405 O O . GLN A 1 314 ? -32.227 15.455 36.261 1.00 95.88 314 GLN A O 1
ATOM 2410 N N . THR A 1 315 ? -32.974 13.631 35.164 1.00 96.00 315 THR A N 1
ATOM 2411 C CA . THR A 1 315 ? -32.485 12.636 36.132 1.00 96.00 315 THR A CA 1
ATOM 2412 C C . THR A 1 315 ? -30.957 12.665 36.217 1.00 96.00 315 THR A C 1
ATOM 2414 O O . THR A 1 315 ? -30.277 12.905 35.214 1.00 96.00 315 THR A O 1
ATOM 2417 N N . ARG A 1 316 ? -30.386 12.439 37.409 1.00 95.19 316 ARG A N 1
ATOM 2418 C CA . ARG A 1 316 ? -28.929 12.304 37.569 1.00 95.19 316 ARG A CA 1
ATOM 2419 C C . ARG A 1 316 ? -28.499 10.870 37.300 1.00 95.19 316 ARG A C 1
ATOM 2421 O O . ARG A 1 316 ? -29.225 9.930 37.606 1.00 95.19 316 ARG A O 1
ATOM 2428 N N . LEU A 1 317 ? -27.293 10.692 36.766 1.00 92.75 317 LEU A N 1
ATOM 2429 C CA . LEU A 1 317 ? -26.752 9.356 36.512 1.00 92.75 317 LEU A CA 1
ATOM 2430 C C . LEU A 1 317 ? -26.649 8.514 37.794 1.00 92.75 317 LEU A C 1
ATOM 2432 O O . LEU A 1 317 ? -26.794 7.301 37.713 1.00 92.75 317 LEU A O 1
ATOM 2436 N N . SER A 1 318 ? -26.457 9.135 38.960 1.00 92.88 318 SER A N 1
ATOM 2437 C CA . SER A 1 318 ? -26.411 8.491 40.277 1.00 92.88 318 SER A CA 1
ATOM 2438 C C . SER A 1 318 ? -27.656 7.669 40.575 1.00 92.88 318 SER A C 1
ATOM 2440 O O . SER A 1 318 ? -27.544 6.614 41.196 1.00 92.88 318 SER A O 1
ATOM 2442 N N . ASP A 1 319 ? -28.811 8.142 40.104 1.00 94.06 319 ASP A N 1
ATOM 2443 C CA . ASP A 1 319 ? -30.128 7.580 40.407 1.00 94.06 319 ASP A CA 1
ATOM 2444 C C . ASP A 1 319 ? -30.432 6.348 39.544 1.00 94.06 319 ASP A C 1
ATOM 2446 O O . ASP A 1 319 ? -31.288 5.541 39.887 1.00 94.06 319 ASP A O 1
ATOM 2450 N N . VAL A 1 320 ? -29.716 6.198 38.425 1.00 92.88 320 VAL A N 1
ATOM 2451 C CA . VAL A 1 320 ? -29.904 5.132 37.426 1.00 92.88 320 VAL A CA 1
ATOM 2452 C C . VAL A 1 320 ? -28.623 4.330 37.183 1.00 92.88 320 VAL A C 1
ATOM 2454 O O . VAL A 1 320 ? -28.544 3.562 36.227 1.00 92.88 320 VAL A O 1
ATOM 2457 N N . TRP A 1 321 ? -27.601 4.518 38.023 1.00 92.94 321 TRP A N 1
ATOM 2458 C CA . TRP A 1 321 ? -26.240 4.030 37.785 1.00 92.94 321 TRP A CA 1
ATOM 2459 C C . TRP A 1 321 ? -26.177 2.508 37.643 1.00 92.94 321 TRP A C 1
ATOM 2461 O O . TRP A 1 321 ? -25.519 1.991 36.741 1.00 92.94 321 TRP A O 1
ATOM 2471 N N . ASP A 1 322 ? -26.919 1.804 38.496 1.00 90.12 322 ASP A N 1
ATOM 2472 C CA . ASP A 1 322 ? -26.946 0.340 38.542 1.00 90.12 322 ASP A CA 1
ATOM 2473 C C . ASP A 1 322 ? -27.773 -0.267 37.391 1.00 90.12 322 ASP A C 1
ATOM 2475 O O . ASP A 1 322 ? -27.679 -1.460 37.112 1.00 90.12 322 ASP A O 1
ATOM 2479 N N . GLU A 1 323 ? -28.546 0.556 36.674 1.00 90.00 323 GLU A N 1
ATOM 2480 C CA . GLU A 1 323 ? -29.285 0.157 35.473 1.00 90.00 323 GLU A CA 1
ATOM 2481 C C . GLU A 1 323 ? -28.508 0.401 34.169 1.00 90.00 323 GLU A C 1
ATOM 2483 O O . GLU A 1 323 ? -28.996 0.065 33.080 1.00 90.00 323 GLU A O 1
ATOM 2488 N N . LEU A 1 324 ? -27.333 1.035 34.240 1.00 90.88 324 LEU A N 1
ATOM 2489 C CA . LEU A 1 324 ? -26.522 1.317 33.060 1.00 90.88 324 LEU A CA 1
ATOM 2490 C C . LEU A 1 324 ? -25.913 0.018 32.501 1.00 90.88 324 LEU A C 1
ATOM 2492 O O . LEU A 1 324 ? -25.528 -0.875 33.260 1.00 90.88 324 LEU A O 1
ATOM 2496 N N . PRO A 1 325 ? -25.818 -0.115 31.164 1.00 87.94 325 PRO A N 1
ATOM 2497 C CA . PRO A 1 325 ? -25.338 -1.338 30.537 1.00 87.94 325 PRO A CA 1
ATOM 2498 C C . PRO A 1 325 ? -23.884 -1.626 30.912 1.00 87.94 325 PRO A C 1
ATOM 2500 O O . PRO A 1 325 ? -23.031 -0.757 30.792 1.00 87.94 325 PRO A O 1
ATOM 2503 N N . GLN A 1 326 ? -23.595 -2.875 31.268 1.00 84.94 326 GLN A N 1
ATOM 2504 C CA . GLN A 1 326 ? -22.232 -3.347 31.501 1.00 84.94 326 GLN A CA 1
ATOM 2505 C C . GLN A 1 326 ? -21.594 -3.799 30.179 1.00 84.94 326 GLN A C 1
ATOM 2507 O O . GLN A 1 326 ? -22.236 -4.476 29.370 1.00 84.94 326 GLN A O 1
ATOM 2512 N N . ALA A 1 327 ? -20.346 -3.401 29.940 1.00 79.75 327 ALA A N 1
ATOM 2513 C CA . ALA A 1 327 ? -19.535 -3.843 28.807 1.00 79.75 327 ALA A CA 1
ATOM 2514 C C . ALA A 1 327 ? -18.050 -3.612 29.108 1.00 79.75 327 ALA A C 1
ATOM 2516 O O . ALA A 1 327 ? -17.721 -2.641 29.786 1.00 79.75 327 ALA A O 1
ATOM 2517 N N . ASP A 1 328 ? -17.16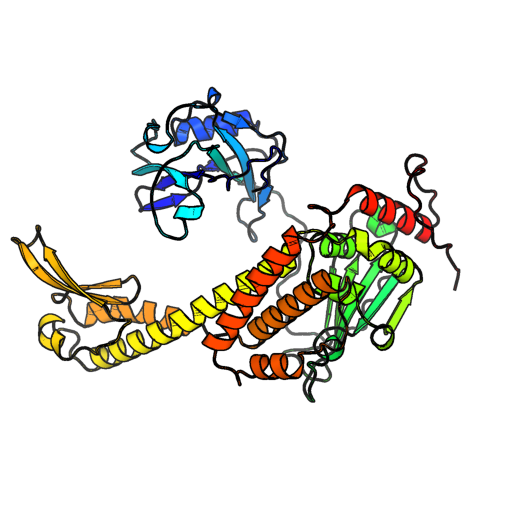0 -4.430 28.545 1.00 79.81 328 ASP A N 1
ATOM 2518 C CA . ASP A 1 328 ? -15.706 -4.285 28.727 1.00 79.81 328 ASP A CA 1
ATOM 2519 C C . ASP A 1 328 ? -15.192 -2.912 28.244 1.00 79.81 328 ASP A C 1
ATOM 2521 O O . ASP A 1 328 ? -14.211 -2.373 28.757 1.00 79.81 328 ASP A O 1
ATOM 2525 N N . GLU A 1 329 ? -15.881 -2.302 27.274 1.00 82.31 329 GLU A N 1
ATOM 2526 C CA . GLU A 1 329 ? -15.582 -0.964 26.756 1.00 82.31 329 GLU A CA 1
ATOM 2527 C C . GLU A 1 329 ? -16.111 0.196 27.619 1.00 82.31 329 GLU A C 1
ATOM 2529 O O . GLU A 1 329 ? -15.788 1.355 27.333 1.00 82.31 329 GLU A O 1
ATOM 2534 N N . LEU A 1 330 ? -16.930 -0.090 28.636 1.00 85.44 330 LEU A N 1
ATOM 2535 C CA . LEU A 1 330 ? -17.476 0.875 29.592 1.00 85.44 330 LEU A CA 1
ATOM 2536 C C . LEU A 1 330 ? -16.777 0.659 30.935 1.00 85.44 330 LEU A C 1
ATOM 2538 O O . LEU A 1 330 ? -17.156 -0.201 31.724 1.00 85.44 330 LEU A O 1
ATOM 2542 N N . GLN A 1 331 ? -15.718 1.426 31.193 1.00 84.44 331 GLN A N 1
ATOM 2543 C CA . GLN A 1 331 ? -14.930 1.242 32.410 1.00 84.44 331 GLN A CA 1
ATOM 2544 C C . GLN A 1 331 ? -15.559 2.010 33.566 1.00 84.44 331 GLN A C 1
ATOM 2546 O O . GLN A 1 331 ? -15.678 3.233 33.513 1.00 84.44 331 GLN A O 1
ATOM 2551 N N . TYR A 1 332 ? -15.916 1.299 34.629 1.00 86.19 332 TYR A N 1
ATOM 2552 C CA . TYR A 1 332 ? -16.421 1.889 35.863 1.00 86.19 332 TYR A CA 1
ATOM 2553 C C . TYR A 1 332 ? -15.296 1.976 36.891 1.00 86.19 332 TYR A C 1
ATOM 2555 O O . TYR A 1 332 ? -14.573 1.011 37.128 1.00 86.19 332 TYR A O 1
ATOM 2563 N N . SER A 1 333 ? -15.135 3.147 37.498 1.00 83.25 333 SER A N 1
ATOM 2564 C CA . SER A 1 333 ? -14.140 3.398 38.540 1.00 83.25 333 SER A CA 1
ATOM 2565 C C . SER A 1 333 ? -14.668 4.396 39.562 1.00 83.25 333 SER A C 1
ATOM 2567 O O . SER A 1 333 ? -15.640 5.107 39.312 1.00 83.25 333 SER A O 1
ATOM 2569 N N . GLU A 1 334 ? -14.012 4.461 40.712 1.00 84.69 334 GLU A N 1
ATOM 2570 C CA . GLU A 1 334 ? -14.322 5.415 41.769 1.00 84.69 334 GLU A CA 1
ATOM 2571 C C . GLU A 1 334 ? -13.167 6.402 41.929 1.00 84.69 334 GLU A C 1
ATOM 2573 O O . GLU A 1 334 ? -12.004 6.010 42.038 1.00 84.69 334 GLU A O 1
ATOM 2578 N N . ILE A 1 335 ? -13.483 7.695 41.952 1.00 75.88 335 ILE A N 1
ATOM 2579 C CA . ILE A 1 335 ? -12.504 8.768 42.115 1.00 75.88 335 ILE A CA 1
ATOM 2580 C C . ILE A 1 335 ? -12.836 9.543 43.389 1.00 75.88 335 ILE A C 1
ATOM 2582 O O . ILE A 1 335 ? -13.983 9.922 43.621 1.00 75.88 335 ILE A O 1
ATOM 2586 N N . ARG A 1 336 ? -11.825 9.813 44.222 1.00 74.69 336 ARG A N 1
ATOM 2587 C CA . ARG A 1 336 ? -11.973 10.692 45.390 1.00 74.69 336 ARG A CA 1
ATOM 2588 C C . ARG A 1 336 ? -11.800 12.143 44.969 1.00 74.69 336 ARG A C 1
ATOM 2590 O O . ARG A 1 336 ? -10.733 12.535 44.500 1.00 74.69 336 ARG A O 1
ATOM 2597 N N . SER A 1 337 ? -12.843 12.945 45.149 1.00 58.25 337 SER A N 1
ATOM 2598 C CA . SER A 1 337 ? -12.810 14.367 44.815 1.00 58.25 337 SER A CA 1
ATOM 2599 C C . SER A 1 337 ? -12.355 15.195 46.015 1.00 58.25 337 SER A C 1
ATOM 2601 O O . SER A 1 337 ? -13.118 15.429 46.954 1.00 58.25 337 SER A O 1
ATOM 2603 N N . ALA A 1 338 ? -11.119 15.701 45.972 1.00 58.03 338 ALA A N 1
ATOM 2604 C CA . ALA A 1 338 ? -10.611 16.636 46.981 1.00 58.03 338 ALA A CA 1
ATOM 2605 C C . ALA A 1 338 ? -11.427 17.946 47.027 1.00 58.03 338 ALA A C 1
ATOM 2607 O O . ALA A 1 338 ? -11.595 18.536 48.089 1.00 58.03 338 ALA A O 1
ATOM 2608 N N . ALA A 1 339 ? -11.996 18.361 45.889 1.00 57.97 339 ALA A N 1
ATOM 2609 C CA . ALA A 1 339 ? -12.827 19.560 45.773 1.00 57.97 339 ALA A CA 1
ATOM 2610 C C . ALA A 1 339 ? -14.229 19.407 46.396 1.00 57.97 339 ALA A C 1
ATOM 2612 O O . ALA A 1 339 ? -14.897 20.406 46.629 1.00 57.97 339 ALA A O 1
ATOM 2613 N N . HIS A 1 340 ? -14.688 18.176 46.648 1.00 58.25 340 HIS A N 1
ATOM 2614 C CA . HIS A 1 340 ? -16.011 17.878 47.216 1.00 58.25 340 HIS A CA 1
ATOM 2615 C C . HIS A 1 340 ? -15.879 17.150 48.561 1.00 58.25 340 HIS A C 1
ATOM 2617 O O . HIS A 1 340 ? -16.519 16.131 48.806 1.00 58.25 340 HIS A O 1
ATOM 2623 N N . GLY A 1 341 ? -14.989 17.634 49.431 1.00 60.41 341 GLY A N 1
ATOM 2624 C CA . GLY A 1 341 ? -14.869 17.112 50.796 1.00 60.41 341 GLY A CA 1
ATOM 2625 C C . GLY A 1 341 ? -14.406 15.654 50.879 1.00 60.41 341 GLY A C 1
ATOM 2626 O O . GLY A 1 341 ? -14.770 14.958 51.821 1.00 60.41 341 GLY A O 1
ATOM 2627 N N . ASN A 1 342 ? -13.610 15.188 49.909 1.00 66.00 342 ASN A N 1
ATOM 2628 C CA . ASN A 1 342 ? -13.099 13.815 49.839 1.00 66.00 342 ASN A CA 1
ATOM 2629 C C . ASN A 1 342 ? -14.189 12.745 49.612 1.00 66.00 342 ASN A C 1
ATOM 2631 O O . ASN A 1 342 ? -13.975 11.570 49.919 1.00 66.00 342 ASN A O 1
ATOM 2635 N N . GLN A 1 343 ? -15.347 13.139 49.066 1.00 68.69 343 GLN A N 1
ATOM 2636 C CA . GLN A 1 343 ? -16.380 12.197 48.640 1.00 68.69 343 GLN A CA 1
ATOM 2637 C C . GLN A 1 343 ? -15.879 11.288 47.513 1.00 68.69 343 GLN A C 1
ATOM 2639 O O . GLN A 1 343 ? -15.127 11.708 46.624 1.00 68.69 343 GLN A O 1
ATOM 2644 N N . VAL A 1 344 ? -16.317 10.032 47.574 1.00 76.69 344 VAL A N 1
ATOM 2645 C CA . VAL A 1 344 ? -16.123 9.036 46.521 1.00 76.69 344 VAL A CA 1
ATOM 2646 C C . VAL A 1 344 ? -17.189 9.277 45.459 1.00 76.69 344 VAL A C 1
ATOM 2648 O O . VAL A 1 344 ? -18.372 9.286 45.784 1.00 76.69 344 VAL A O 1
ATOM 2651 N N . LEU A 1 345 ? -16.763 9.508 44.218 1.00 81.62 345 LEU A N 1
ATOM 2652 C CA . LEU A 1 345 ? -17.642 9.652 43.063 1.00 81.62 345 LEU A CA 1
ATOM 2653 C C . LEU A 1 345 ? -17.417 8.498 42.092 1.00 81.62 345 LEU A C 1
ATOM 2655 O O . LEU A 1 345 ? -16.279 8.218 41.704 1.00 81.62 345 LEU A O 1
ATOM 2659 N N . ARG A 1 346 ? -18.507 7.876 41.651 1.00 87.81 346 ARG A N 1
ATOM 2660 C CA . ARG A 1 346 ? -18.505 6.891 40.573 1.00 87.81 346 ARG A CA 1
ATOM 2661 C C . ARG A 1 346 ? -18.328 7.599 39.230 1.00 87.81 346 ARG A C 1
ATOM 2663 O O . ARG A 1 346 ? -18.970 8.611 38.931 1.00 87.81 346 ARG A O 1
ATOM 2670 N N . VAL A 1 347 ? -17.428 7.054 38.420 1.00 89.88 347 VAL A N 1
ATOM 2671 C CA . VAL A 1 347 ? -17.080 7.537 37.086 1.00 89.88 347 VAL A CA 1
ATOM 2672 C C . VAL A 1 347 ? -17.156 6.388 36.102 1.00 89.88 347 VAL A C 1
ATOM 2674 O O . VAL A 1 347 ? -16.539 5.342 36.294 1.00 89.88 347 VAL A O 1
ATOM 2677 N N . MET A 1 348 ? -17.885 6.622 35.017 1.00 89.00 348 MET A N 1
ATOM 2678 C CA . MET A 1 348 ? -17.922 5.755 33.853 1.00 89.00 348 MET A CA 1
ATOM 2679 C C . MET A 1 348 ? -17.086 6.392 32.744 1.00 89.00 348 MET A C 1
ATOM 2681 O O . MET A 1 348 ? -17.311 7.541 32.358 1.00 89.00 348 MET A O 1
ATOM 2685 N N . VAL A 1 349 ? -16.124 5.643 32.219 1.00 84.00 349 VAL A N 1
ATOM 2686 C CA . VAL A 1 349 ? -15.282 6.055 31.099 1.00 84.00 349 VAL A CA 1
ATOM 2687 C C . VAL A 1 349 ? -15.769 5.364 29.833 1.00 84.00 349 VAL A C 1
ATOM 2689 O O . VAL A 1 349 ? -15.788 4.138 29.740 1.00 84.00 349 VAL A O 1
ATOM 2692 N N . VAL A 1 350 ? -16.147 6.172 28.844 1.00 81.81 350 VAL A N 1
ATOM 2693 C CA . VAL A 1 350 ? -16.575 5.733 27.513 1.00 81.81 350 VAL A CA 1
ATOM 2694 C C . VAL A 1 350 ? -15.572 6.270 26.500 1.00 81.81 350 VAL A C 1
ATOM 2696 O O . VAL A 1 350 ? -15.575 7.457 26.164 1.00 81.81 350 VAL A O 1
ATOM 2699 N N . CYS A 1 351 ? -14.691 5.402 26.002 1.00 77.62 351 CYS A N 1
ATOM 2700 C CA . CYS A 1 351 ? -13.520 5.815 25.218 1.00 77.62 351 CYS A CA 1
ATOM 2701 C C . CYS A 1 351 ? -12.642 6.826 25.989 1.00 77.62 351 CYS A C 1
ATOM 2703 O O . CYS A 1 351 ? -12.024 6.469 26.980 1.00 77.62 351 CYS A O 1
ATOM 2705 N N . GLU A 1 352 ? -12.580 8.079 25.534 1.00 74.00 352 GLU A N 1
ATOM 2706 C CA . GLU A 1 352 ? -11.818 9.174 26.159 1.00 74.00 352 GLU A CA 1
ATOM 2707 C C . GLU A 1 352 ? -12.712 10.095 27.013 1.00 74.00 352 GLU A C 1
ATOM 2709 O O . GLU A 1 352 ? -12.252 11.107 27.538 1.00 74.00 352 GLU A O 1
ATOM 2714 N N . LYS A 1 353 ? -14.017 9.806 27.109 1.00 82.56 353 LYS A N 1
ATOM 2715 C CA . LYS A 1 353 ? -14.988 10.638 27.828 1.00 82.56 353 LYS A CA 1
ATOM 2716 C C . LYS A 1 353 ? -15.239 10.079 29.219 1.00 82.56 353 LYS A C 1
ATOM 2718 O O . LYS A 1 353 ? -15.524 8.897 29.359 1.00 82.56 353 LYS A O 1
ATOM 2723 N N . GLN A 1 354 ? -15.180 10.946 30.223 1.00 88.50 354 GLN A N 1
ATOM 2724 C CA . GLN A 1 354 ? -15.520 10.621 31.606 1.00 88.50 354 GLN A CA 1
ATOM 2725 C C . GLN A 1 354 ? -16.907 11.179 31.926 1.00 88.50 354 GLN A C 1
ATOM 2727 O O . GLN A 1 354 ? -17.169 12.360 31.696 1.00 88.50 354 GLN A O 1
ATOM 2732 N N . LEU A 1 355 ? -17.787 10.325 32.438 1.00 90.44 355 LEU A N 1
ATOM 2733 C CA . LEU A 1 355 ? -19.122 10.674 32.906 1.00 90.44 355 LEU A CA 1
ATOM 2734 C C . LEU A 1 355 ? -19.188 10.408 34.407 1.00 90.44 355 LEU A C 1
ATOM 2736 O O . LEU A 1 355 ? -18.995 9.277 34.848 1.00 90.44 355 LEU A O 1
ATOM 2740 N N . PHE A 1 356 ? -19.434 11.458 35.184 1.00 90.50 356 PHE A N 1
ATOM 2741 C CA . PHE A 1 356 ? -19.553 11.378 36.638 1.00 90.50 356 PHE A CA 1
ATOM 2742 C C . PHE A 1 356 ? -21.005 11.100 37.031 1.00 90.50 356 PHE A C 1
ATOM 2744 O O . PHE A 1 356 ? -21.928 11.600 36.388 1.00 90.50 356 PHE A O 1
ATOM 2751 N N . GLU A 1 357 ? -21.221 10.349 38.110 1.00 90.69 357 GLU A N 1
ATOM 2752 C CA . GLU A 1 357 ? -22.569 9.998 38.583 1.00 90.69 357 GLU A CA 1
ATOM 2753 C C . GLU A 1 357 ? -23.457 11.202 38.911 1.00 90.69 357 GLU A C 1
ATOM 2755 O O . GLU A 1 357 ? -24.671 11.150 38.765 1.00 90.69 357 GLU A O 1
ATOM 2760 N N . ASN A 1 358 ? -22.878 12.333 39.295 1.00 89.56 358 ASN A N 1
ATOM 2761 C CA . ASN A 1 358 ? -23.651 13.526 39.611 1.00 89.56 358 ASN A CA 1
ATOM 2762 C C . ASN A 1 358 ? -24.137 14.289 38.364 1.00 89.56 358 ASN A C 1
ATOM 2764 O O . ASN A 1 358 ? -24.897 15.242 38.512 1.00 89.56 358 ASN A O 1
ATOM 2768 N N . VAL A 1 359 ? -23.732 13.921 37.150 1.00 93.38 359 VAL A N 1
ATOM 2769 C CA . VAL A 1 359 ? -24.140 14.605 35.911 1.00 93.38 359 VAL A CA 1
ATOM 2770 C C . VAL A 1 359 ? -25.579 14.229 35.529 1.00 93.38 359 VAL A C 1
ATOM 2772 O O . VAL A 1 359 ? -26.035 13.123 35.821 1.00 93.38 359 VAL A O 1
ATOM 2775 N N . LYS A 1 360 ? -26.317 15.149 34.893 1.00 96.81 360 LYS A N 1
ATOM 2776 C CA . LYS A 1 360 ? -27.666 14.869 34.374 1.00 96.81 360 LYS A CA 1
ATOM 2777 C C . LYS A 1 360 ? -27.614 14.028 33.101 1.00 96.81 360 LYS A C 1
ATOM 2779 O O . LYS A 1 360 ? -26.658 14.107 32.329 1.00 96.81 360 LYS A O 1
ATOM 2784 N N . VAL A 1 361 ? -28.681 13.281 32.830 1.00 96.31 361 VAL A N 1
ATOM 2785 C CA . VAL A 1 361 ? -28.808 12.481 31.603 1.00 96.31 361 VAL A CA 1
ATOM 2786 C C . VAL A 1 361 ? -28.661 13.344 30.342 1.00 96.31 361 VAL A C 1
ATOM 2788 O O . VAL A 1 361 ? -27.977 12.920 29.411 1.00 96.31 361 VAL A O 1
ATOM 2791 N N . CYS A 1 362 ? -29.221 14.561 30.306 1.00 95.62 362 CYS A N 1
ATOM 2792 C CA . CYS A 1 362 ? -29.065 15.470 29.161 1.00 95.62 362 CYS A CA 1
ATOM 2793 C C . CYS A 1 362 ? -27.595 15.792 28.850 1.00 95.62 362 CYS A C 1
ATOM 2795 O O . CYS A 1 362 ? -27.157 15.633 27.712 1.00 95.62 362 CYS A O 1
ATOM 2797 N N . ASP A 1 363 ? -26.820 16.149 29.871 1.00 95.12 363 ASP A N 1
ATOM 2798 C CA . ASP A 1 363 ? -25.416 16.540 29.730 1.00 95.12 363 ASP A CA 1
ATOM 2799 C C . ASP A 1 363 ? -24.550 15.334 29.320 1.00 95.12 363 ASP A C 1
ATOM 2801 O O . ASP A 1 363 ? -23.625 15.441 28.508 1.00 95.12 363 ASP A O 1
ATOM 2805 N N . ALA A 1 364 ? -24.883 14.146 29.838 1.00 94.75 364 ALA A N 1
ATOM 2806 C CA . ALA A 1 364 ? -24.254 12.898 29.424 1.00 94.75 364 ALA A CA 1
ATOM 2807 C C . ALA A 1 364 ? -24.543 12.583 27.945 1.00 94.75 364 ALA A C 1
ATOM 2809 O O . ALA A 1 364 ? -23.629 12.229 27.196 1.00 94.75 364 ALA A O 1
ATOM 2810 N N . LEU A 1 365 ? -25.790 12.755 27.493 1.00 95.50 365 LEU A N 1
ATOM 2811 C CA . LEU A 1 365 ? -26.181 12.562 26.094 1.00 95.50 365 LEU A CA 1
ATOM 2812 C C . LEU A 1 365 ? -25.497 13.565 25.152 1.00 95.50 365 LEU A C 1
ATOM 2814 O O . LEU A 1 365 ? -25.072 13.161 24.067 1.00 95.50 365 LEU A O 1
ATOM 2818 N N . ASP A 1 366 ? -25.333 14.824 25.558 1.00 95.12 366 ASP A N 1
ATOM 2819 C CA . ASP A 1 366 ? -24.623 15.847 24.775 1.00 95.12 366 ASP A CA 1
ATOM 2820 C C . ASP A 1 366 ? -23.140 15.502 24.581 1.00 95.12 366 ASP A C 1
ATOM 2822 O O . ASP A 1 366 ? -22.558 15.765 23.525 1.00 95.12 366 ASP A O 1
ATOM 2826 N N . CYS A 1 367 ? -22.532 14.828 25.559 1.00 92.25 367 CYS A N 1
ATOM 2827 C CA . CYS A 1 367 ? -21.177 14.298 25.448 1.00 92.25 367 CYS A CA 1
ATOM 2828 C C . CYS A 1 367 ? -21.102 13.040 24.557 1.00 92.25 367 CYS A C 1
ATOM 2830 O O . CYS A 1 367 ? -20.175 12.892 23.749 1.00 92.25 367 CYS A O 1
ATOM 2832 N N . LEU A 1 368 ? -22.076 12.131 24.683 1.00 93.44 368 LEU A N 1
ATOM 2833 C CA . LEU A 1 368 ? -22.054 10.812 24.043 1.00 93.44 368 LEU A CA 1
ATOM 2834 C C . LEU A 1 368 ? -22.530 10.812 22.585 1.00 93.44 368 LEU A C 1
ATOM 2836 O O . LEU A 1 368 ? -21.959 10.087 21.772 1.00 93.44 368 LEU A O 1
ATOM 2840 N N . LYS A 1 369 ? -23.526 11.621 22.202 1.00 92.12 369 LYS A N 1
ATOM 2841 C CA . LYS A 1 369 ? -24.061 11.651 20.823 1.00 92.12 369 LYS A CA 1
ATOM 2842 C C . LYS A 1 369 ? -22.998 12.017 19.765 1.00 92.12 369 LYS A C 1
ATOM 2844 O O . LYS A 1 369 ? -22.921 11.332 18.738 1.00 92.12 369 LYS A O 1
ATOM 2849 N N . PRO A 1 370 ? -22.118 13.022 19.975 1.00 89.19 370 PRO A N 1
ATOM 2850 C CA . PRO A 1 370 ? -21.009 13.293 19.057 1.00 89.19 370 PRO A CA 1
ATOM 2851 C C . PRO A 1 370 ? -20.007 12.135 18.971 1.00 89.19 370 PRO A C 1
ATOM 2853 O O . PRO A 1 370 ? -19.515 11.820 17.884 1.00 89.19 370 PRO A O 1
ATOM 2856 N N . LEU A 1 371 ? -19.721 11.481 20.104 1.00 85.81 371 LEU A N 1
ATOM 2857 C CA . LEU A 1 371 ? -18.835 10.318 20.167 1.00 85.81 371 LEU A CA 1
ATOM 2858 C C . LEU A 1 371 ? -19.430 9.128 19.398 1.00 85.81 371 LEU A C 1
ATOM 2860 O O . LEU A 1 371 ? -18.732 8.535 18.579 1.00 85.81 371 LEU A O 1
ATOM 2864 N N . GLN A 1 372 ? -20.722 8.844 19.573 1.00 87.25 372 GLN A N 1
ATOM 2865 C CA . GLN A 1 372 ? -21.451 7.808 18.840 1.00 87.25 372 GLN A CA 1
ATOM 2866 C C . GLN A 1 372 ? -21.344 8.020 17.323 1.00 87.25 372 GLN A C 1
ATOM 2868 O O . GLN A 1 372 ? -20.973 7.106 16.588 1.00 87.25 372 GLN A O 1
ATOM 2873 N N . LYS A 1 373 ? -21.574 9.252 16.846 1.00 83.75 373 LYS A N 1
ATOM 2874 C CA . LYS A 1 373 ? -21.434 9.602 15.422 1.00 83.75 373 LYS A CA 1
ATOM 2875 C C . LYS A 1 373 ? -19.999 9.430 14.911 1.00 83.75 373 LYS A C 1
ATOM 2877 O O . LYS A 1 373 ? -19.804 9.045 13.760 1.00 83.75 373 LYS A O 1
ATOM 2882 N N . LYS A 1 374 ? -18.989 9.717 15.740 1.00 80.12 374 LYS A N 1
ATOM 2883 C CA . LYS A 1 374 ? -17.568 9.511 15.406 1.00 80.12 374 LYS A CA 1
ATOM 2884 C C . LYS A 1 374 ? -17.227 8.021 15.297 1.00 80.12 374 LYS A C 1
ATOM 2886 O O . LYS A 1 374 ? -16.511 7.645 14.374 1.00 80.12 374 LYS A O 1
ATOM 2891 N N . LEU A 1 375 ? -17.740 7.194 16.208 1.00 77.81 375 LEU A N 1
ATOM 2892 C CA . LEU A 1 375 ? -17.493 5.748 16.241 1.00 77.81 375 LEU A CA 1
ATOM 2893 C C . LEU A 1 375 ? -18.205 5.015 15.094 1.00 77.81 375 LEU A C 1
ATOM 2895 O O . LEU A 1 375 ? -17.612 4.130 14.488 1.00 77.81 375 LEU A O 1
ATOM 2899 N N . ALA A 1 376 ? -19.410 5.452 14.712 1.00 70.25 376 ALA A N 1
ATOM 2900 C CA . ALA A 1 376 ? -20.174 4.875 13.601 1.00 70.25 376 ALA A CA 1
ATOM 2901 C C . ALA A 1 376 ? -19.521 5.052 12.212 1.00 70.25 376 ALA A C 1
ATOM 2903 O O . ALA A 1 376 ? -19.900 4.374 11.264 1.00 70.25 376 ALA A O 1
ATOM 2904 N N . ARG A 1 377 ? -18.552 5.966 12.065 1.00 65.00 377 ARG A N 1
ATOM 2905 C CA . ARG A 1 377 ? -17.903 6.273 10.774 1.00 65.00 377 ARG A CA 1
ATOM 2906 C C . ARG A 1 377 ? -16.761 5.333 10.395 1.00 65.00 377 ARG A C 1
ATOM 2908 O O . ARG A 1 377 ? -16.290 5.407 9.267 1.00 65.00 377 ARG A O 1
ATOM 2915 N N . LYS A 1 378 ? -16.263 4.515 11.321 1.00 67.94 378 LYS A N 1
ATOM 2916 C CA . LYS A 1 378 ? -15.086 3.672 11.083 1.00 67.94 378 LYS A CA 1
ATOM 2917 C C . LYS A 1 378 ? -15.522 2.234 10.834 1.00 67.94 378 LYS A C 1
ATOM 2919 O O . LYS A 1 378 ? -15.605 1.439 11.765 1.00 67.94 378 LYS A O 1
ATOM 2924 N N . VAL A 1 379 ? -15.824 1.939 9.574 1.00 72.81 379 VAL A N 1
ATOM 2925 C CA . VAL A 1 379 ? -16.164 0.595 9.096 1.00 72.81 379 VAL A CA 1
ATOM 2926 C C . VAL A 1 379 ? -14.892 -0.106 8.628 1.00 72.81 379 VAL A C 1
ATOM 2928 O O . VAL A 1 379 ? -13.941 0.531 8.177 1.00 72.81 379 VAL A O 1
ATOM 2931 N N . LEU A 1 380 ? -14.846 -1.422 8.818 1.00 81.31 380 LEU A N 1
ATOM 2932 C CA . LEU A 1 380 ? -13.757 -2.249 8.324 1.00 81.31 380 LEU A CA 1
ATOM 2933 C C . LEU A 1 380 ? -13.857 -2.369 6.797 1.00 81.31 380 LEU A C 1
ATOM 2935 O O . LEU A 1 380 ? -14.794 -2.980 6.287 1.00 81.31 380 LEU A O 1
ATOM 2939 N N . GLU A 1 381 ? -12.868 -1.833 6.086 1.00 87.12 381 GLU A N 1
ATOM 2940 C CA . GLU A 1 381 ? -12.776 -1.906 4.625 1.00 87.12 381 GLU A CA 1
ATOM 2941 C C . GLU A 1 381 ? -12.107 -3.222 4.185 1.00 87.12 381 GLU A C 1
ATOM 2943 O O . GLU A 1 381 ? -10.886 -3.313 4.029 1.00 87.12 381 GLU A O 1
ATOM 2948 N N . TRP A 1 382 ? -12.910 -4.273 3.977 1.00 89.44 382 TRP A N 1
ATOM 2949 C CA . TRP A 1 382 ? -12.418 -5.610 3.597 1.00 89.44 382 TRP A CA 1
ATOM 2950 C C . TRP A 1 382 ? -11.609 -5.627 2.294 1.00 89.44 382 TRP A C 1
ATOM 2952 O O . TRP A 1 382 ? -10.641 -6.382 2.184 1.00 89.44 382 TRP A O 1
ATOM 2962 N N . LYS A 1 383 ? -11.949 -4.765 1.324 1.00 89.94 383 LYS A N 1
ATOM 2963 C CA . LYS A 1 383 ? -11.186 -4.617 0.073 1.00 89.94 383 LYS A CA 1
ATOM 2964 C C . LYS A 1 383 ? -9.754 -4.162 0.362 1.00 89.94 383 LYS A C 1
ATOM 2966 O O . LYS A 1 383 ? -8.810 -4.798 -0.101 1.00 89.94 383 LYS A O 1
ATOM 2971 N N . GLU A 1 384 ? -9.584 -3.128 1.183 1.00 90.31 384 GLU A N 1
ATOM 2972 C CA . GLU A 1 384 ? -8.267 -2.615 1.570 1.00 90.31 384 GLU A CA 1
ATOM 2973 C C . GLU A 1 384 ? -7.448 -3.666 2.333 1.00 90.31 384 GLU A C 1
ATOM 2975 O O . GLU A 1 384 ? -6.270 -3.870 2.040 1.00 90.31 384 GLU A O 1
ATOM 2980 N N . ILE A 1 385 ? -8.078 -4.398 3.256 1.00 93.31 385 ILE A N 1
ATOM 2981 C CA . ILE A 1 385 ? -7.398 -5.457 4.012 1.00 93.31 385 ILE A CA 1
ATOM 2982 C C . ILE A 1 385 ? -6.995 -6.633 3.127 1.00 93.31 385 ILE A C 1
ATOM 2984 O O . ILE A 1 385 ? -5.890 -7.153 3.272 1.00 93.31 385 ILE A O 1
ATOM 2988 N N . SER A 1 386 ? -7.832 -7.017 2.162 1.00 95.88 386 SER A N 1
ATOM 2989 C CA . SER A 1 386 ? -7.459 -8.042 1.184 1.00 95.88 386 SER A CA 1
ATOM 2990 C C . SER A 1 386 ? -6.252 -7.619 0.340 1.00 95.88 386 SER A C 1
ATOM 2992 O O . SER A 1 386 ? -5.373 -8.438 0.077 1.00 95.88 386 SER A O 1
ATOM 2994 N N . HIS A 1 387 ? -6.144 -6.330 -0.012 1.00 95.06 387 HIS A N 1
ATOM 2995 C CA . HIS A 1 387 ? -4.968 -5.794 -0.697 1.00 95.06 387 HIS A CA 1
ATOM 2996 C C . HIS A 1 387 ? -3.727 -5.817 0.200 1.00 95.06 387 HIS A C 1
ATOM 2998 O O . HIS A 1 387 ? -2.645 -6.137 -0.279 1.00 95.06 387 HIS A O 1
ATOM 3004 N N . ALA A 1 388 ? -3.861 -5.512 1.493 1.00 95.19 388 ALA A N 1
ATOM 3005 C CA . ALA A 1 388 ? -2.745 -5.593 2.434 1.00 95.19 388 ALA A CA 1
ATOM 3006 C C . ALA A 1 388 ? -2.219 -7.029 2.570 1.00 95.19 388 ALA A C 1
ATOM 3008 O O . ALA A 1 388 ? -1.009 -7.241 2.563 1.00 95.19 388 ALA A O 1
ATOM 3009 N N . VAL A 1 389 ? -3.116 -8.019 2.643 1.00 97.62 389 VAL A N 1
ATOM 3010 C CA . VAL A 1 389 ? -2.727 -9.437 2.678 1.00 97.62 389 VAL A CA 1
ATOM 3011 C C . VAL A 1 389 ? -2.022 -9.826 1.386 1.00 97.62 389 VAL A C 1
ATOM 3013 O O . VAL A 1 389 ? -0.940 -10.395 1.456 1.00 97.62 389 VAL A O 1
ATOM 3016 N N . ARG A 1 390 ? -2.573 -9.451 0.225 1.00 97.62 390 ARG A N 1
ATOM 3017 C CA . ARG A 1 390 ? -1.929 -9.657 -1.078 1.00 97.62 390 ARG A CA 1
ATOM 3018 C C . ARG A 1 390 ? -0.488 -9.139 -1.093 1.00 97.62 390 ARG A C 1
ATOM 3020 O O . ARG A 1 390 ? 0.425 -9.918 -1.337 1.00 97.62 390 ARG A O 1
ATOM 3027 N N . VAL A 1 391 ? -0.292 -7.855 -0.786 1.00 97.62 391 VAL A N 1
ATOM 3028 C CA . VAL A 1 391 ? 1.035 -7.215 -0.827 1.00 97.62 391 VAL A CA 1
ATOM 3029 C C . VAL A 1 391 ? 1.995 -7.875 0.164 1.00 97.62 391 VAL A C 1
ATOM 3031 O O . VAL A 1 391 ? 3.177 -8.040 -0.126 1.00 97.62 391 VAL A O 1
ATOM 3034 N N . ALA A 1 392 ? 1.505 -8.293 1.333 1.00 97.38 392 ALA A N 1
ATOM 3035 C CA . ALA A 1 392 ? 2.323 -9.010 2.301 1.00 97.38 392 ALA A CA 1
ATOM 3036 C C . ALA A 1 392 ? 2.777 -10.389 1.782 1.00 97.38 392 ALA A C 1
ATOM 3038 O O . ALA A 1 392 ? 3.934 -10.755 1.983 1.00 97.38 392 ALA A O 1
ATOM 3039 N N . GLU A 1 393 ? 1.902 -11.143 1.107 1.00 97.38 393 GLU A N 1
ATOM 3040 C CA . GLU A 1 393 ? 2.270 -12.428 0.493 1.00 97.38 393 GLU A CA 1
ATOM 3041 C C . GLU A 1 393 ? 3.259 -12.242 -0.667 1.00 97.38 393 GLU A C 1
ATOM 3043 O O . GLU A 1 393 ? 4.265 -12.946 -0.721 1.00 97.38 393 GLU A O 1
ATOM 3048 N N . GLU A 1 394 ? 3.038 -11.250 -1.535 1.00 97.88 394 GLU A N 1
ATOM 3049 C CA . GLU A 1 394 ? 3.940 -10.915 -2.649 1.00 97.88 394 GLU A CA 1
ATOM 3050 C C . GLU A 1 394 ? 5.341 -10.545 -2.156 1.00 97.88 394 GLU A C 1
ATOM 3052 O O . GLU A 1 394 ? 6.334 -11.032 -2.690 1.00 97.88 394 GLU A O 1
ATOM 3057 N N . LEU A 1 395 ? 5.448 -9.734 -1.096 1.00 97.12 395 LEU A N 1
ATOM 3058 C CA . LEU A 1 395 ? 6.742 -9.410 -0.496 1.00 97.12 395 LEU A CA 1
ATOM 3059 C C . LEU A 1 395 ? 7.429 -10.658 0.070 1.00 97.12 395 LEU A C 1
ATOM 3061 O O . LEU A 1 395 ? 8.626 -10.844 -0.144 1.00 97.12 395 LEU A O 1
ATOM 3065 N N . VAL A 1 396 ? 6.697 -11.526 0.778 1.00 97.62 396 VAL A N 1
ATOM 3066 C CA . VAL A 1 396 ? 7.261 -12.782 1.299 1.00 97.62 396 VAL A CA 1
ATOM 3067 C C . VAL A 1 396 ? 7.752 -13.686 0.167 1.00 97.62 396 VAL A C 1
ATOM 3069 O O . VAL A 1 396 ? 8.826 -14.278 0.298 1.00 97.62 396 VAL A O 1
ATOM 3072 N N . GLU A 1 397 ? 7.007 -13.796 -0.933 1.00 97.44 397 GLU A N 1
ATOM 3073 C CA . GLU A 1 397 ? 7.421 -14.558 -2.113 1.00 97.44 397 GLU A CA 1
ATOM 3074 C C . GLU A 1 397 ? 8.662 -13.944 -2.770 1.00 97.44 397 GLU A C 1
ATOM 3076 O O . GLU A 1 397 ? 9.635 -14.660 -3.027 1.00 97.44 397 GLU A O 1
ATOM 3081 N N . LEU A 1 398 ? 8.669 -12.620 -2.948 1.00 97.38 398 LEU A N 1
ATOM 3082 C CA . LEU A 1 398 ? 9.774 -11.878 -3.541 1.00 97.38 398 LEU A CA 1
ATOM 3083 C C . LEU A 1 398 ? 11.068 -12.103 -2.755 1.00 97.38 398 LEU A C 1
ATOM 3085 O O . LEU A 1 398 ? 12.080 -12.468 -3.350 1.00 97.38 398 LEU A O 1
ATOM 3089 N N . TYR A 1 399 ? 11.043 -11.973 -1.425 1.00 97.12 399 TYR A N 1
ATOM 3090 C CA . TYR A 1 399 ? 12.219 -12.236 -0.587 1.00 97.12 399 TYR A CA 1
ATOM 3091 C C . TYR A 1 399 ? 12.708 -13.687 -0.663 1.00 97.12 399 TYR A C 1
ATOM 3093 O O . TYR A 1 399 ? 13.910 -13.932 -0.586 1.00 97.12 399 TYR A O 1
ATOM 3101 N N . LYS A 1 400 ? 11.797 -14.659 -0.780 1.00 96.12 400 LYS A N 1
ATOM 3102 C CA . LYS A 1 400 ? 12.153 -16.085 -0.793 1.00 96.12 400 LYS A CA 1
ATOM 3103 C C . LYS A 1 400 ? 12.675 -16.563 -2.140 1.00 96.12 400 LYS A C 1
ATOM 3105 O O . LYS A 1 400 ? 13.537 -17.436 -2.178 1.00 96.12 400 LYS A O 1
ATOM 3110 N N . THR A 1 401 ? 12.116 -16.051 -3.230 1.00 95.94 401 THR A N 1
ATOM 3111 C CA . THR A 1 401 ? 12.315 -16.613 -4.574 1.00 95.94 401 THR A CA 1
ATOM 3112 C C . THR A 1 401 ? 13.002 -15.644 -5.534 1.00 95.94 401 THR A C 1
ATOM 3114 O O . THR A 1 401 ? 13.478 -16.052 -6.591 1.00 95.94 401 THR A O 1
ATOM 3117 N N . GLY A 1 402 ? 13.076 -14.356 -5.184 1.00 95.06 402 GLY A N 1
ATOM 3118 C CA . GLY A 1 402 ? 13.548 -13.298 -6.074 1.00 95.06 402 GLY A CA 1
ATOM 3119 C C . GLY A 1 402 ? 12.562 -12.949 -7.193 1.00 95.06 402 GLY A C 1
ATOM 3120 O O . GLY A 1 402 ? 12.940 -12.242 -8.130 1.00 95.06 402 GLY A O 1
ATOM 3121 N N . THR A 1 403 ? 11.322 -13.444 -7.130 1.00 95.81 403 THR A N 1
ATOM 3122 C CA . THR A 1 403 ? 10.240 -13.081 -8.047 1.00 95.81 403 THR A CA 1
ATOM 3123 C C . THR A 1 403 ? 8.874 -13.113 -7.364 1.00 95.81 403 THR A C 1
ATOM 3125 O O . THR A 1 403 ? 8.727 -13.664 -6.281 1.00 95.81 403 THR A O 1
ATOM 3128 N N . ILE A 1 404 ? 7.880 -12.509 -8.007 1.00 97.00 404 ILE A N 1
ATOM 3129 C CA . ILE A 1 404 ? 6.461 -12.690 -7.697 1.00 97.00 404 ILE A CA 1
ATOM 3130 C C . ILE A 1 404 ? 5.864 -13.512 -8.838 1.00 97.00 404 ILE A C 1
ATOM 3132 O O . ILE A 1 404 ? 6.179 -13.244 -10.004 1.00 97.00 404 ILE A O 1
ATOM 3136 N N . ALA A 1 405 ? 5.061 -14.526 -8.520 1.00 96.56 405 ALA A N 1
ATOM 3137 C CA . ALA A 1 405 ? 4.367 -15.331 -9.517 1.00 96.56 405 ALA A CA 1
ATOM 3138 C C . ALA A 1 405 ? 2.886 -14.941 -9.591 1.00 96.56 405 ALA A C 1
ATOM 3140 O O . ALA A 1 405 ? 2.179 -14.892 -8.584 1.00 96.56 405 ALA A O 1
ATOM 3141 N N . PHE A 1 406 ? 2.401 -14.703 -10.811 1.00 96.69 406 PHE A N 1
ATOM 3142 C CA . PHE A 1 406 ? 0.991 -14.431 -11.075 1.00 96.69 406 PHE A CA 1
ATOM 3143 C C . PHE A 1 406 ? 0.370 -15.529 -11.957 1.00 96.69 406 PHE A C 1
ATOM 3145 O O . PHE A 1 406 ? 1.039 -16.014 -12.873 1.00 96.69 406 PHE A O 1
ATOM 3152 N N . PRO A 1 407 ? -0.905 -15.909 -11.729 1.00 95.94 407 PRO A N 1
ATOM 3153 C CA . PRO A 1 407 ? -1.783 -15.441 -10.650 1.00 95.94 407 PRO A CA 1
ATOM 3154 C C . PRO A 1 407 ? -1.310 -15.923 -9.272 1.00 95.94 407 PRO A C 1
ATOM 3156 O O . PRO A 1 407 ? -0.589 -16.913 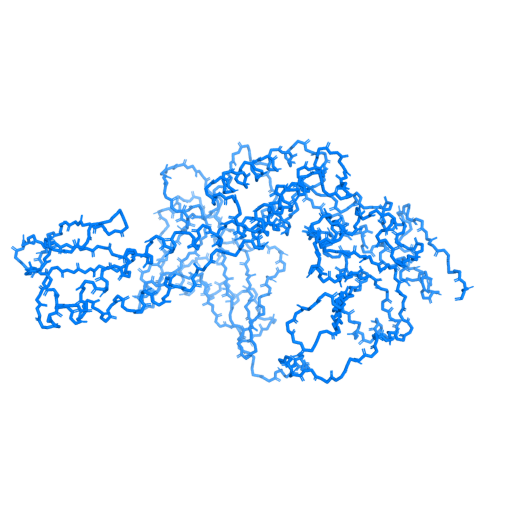-9.170 1.00 95.94 407 PRO A O 1
ATOM 3159 N N . LEU A 1 408 ? -1.750 -15.246 -8.210 1.00 94.50 408 LEU A N 1
ATOM 3160 C CA . LEU A 1 408 ? -1.288 -15.530 -6.852 1.00 94.50 408 LEU A CA 1
ATOM 3161 C C . LEU A 1 408 ? -1.664 -16.951 -6.414 1.00 94.50 408 LEU A C 1
ATOM 3163 O O . LEU A 1 408 ? -2.778 -17.428 -6.676 1.00 94.50 408 LEU A O 1
ATOM 3167 N N . GLN A 1 409 ? -0.754 -17.602 -5.686 1.00 91.69 409 GLN A N 1
ATOM 3168 C CA . GLN A 1 409 ? -0.983 -18.932 -5.116 1.00 91.69 409 GLN A CA 1
ATOM 3169 C C . GLN A 1 409 ? -2.131 -18.918 -4.090 1.00 91.69 409 GLN A C 1
ATOM 3171 O O . GLN A 1 409 ? -3.015 -19.772 -4.136 1.00 91.69 409 GLN A O 1
ATOM 3176 N N . ASP A 1 410 ? -2.181 -17.892 -3.238 1.00 90.88 410 ASP A N 1
ATOM 3177 C CA . ASP A 1 410 ? -3.147 -17.763 -2.137 1.00 90.88 410 ASP A CA 1
ATOM 3178 C C . ASP A 1 410 ? -4.455 -17.052 -2.541 1.00 90.88 410 ASP A C 1
ATOM 3180 O O . ASP A 1 410 ? -5.205 -16.558 -1.694 1.00 90.88 410 ASP A O 1
ATOM 3184 N N . ARG A 1 411 ? -4.759 -16.982 -3.845 1.00 94.06 411 ARG A N 1
ATOM 3185 C CA . ARG A 1 411 ? -5.875 -16.182 -4.384 1.00 94.06 411 ARG A CA 1
ATOM 3186 C C . ARG A 1 411 ? -7.244 -16.499 -3.773 1.00 94.06 411 ARG A C 1
ATOM 3188 O O . ARG A 1 411 ? -8.016 -15.576 -3.533 1.00 94.06 411 ARG A O 1
ATOM 3195 N N . GLU A 1 412 ? -7.547 -17.766 -3.492 1.00 94.06 412 GLU A N 1
ATOM 3196 C CA . GLU A 1 412 ? -8.850 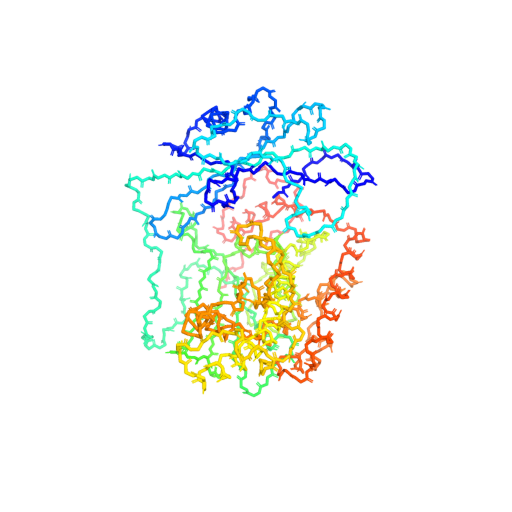-18.165 -2.931 1.00 94.06 412 GLU A CA 1
ATOM 3197 C C . GLU A 1 412 ? -9.033 -17.635 -1.509 1.00 94.06 412 GLU A C 1
ATOM 3199 O O . GLU A 1 412 ? -10.102 -17.158 -1.129 1.00 94.06 412 GLU A O 1
ATOM 3204 N N . GLU A 1 413 ? -7.954 -17.639 -0.737 1.00 94.62 413 GLU A N 1
ATOM 3205 C CA . GLU A 1 413 ? -7.954 -17.123 0.621 1.00 94.62 413 GLU A CA 1
ATOM 3206 C C . GLU A 1 413 ? -8.019 -15.589 0.631 1.00 94.62 413 GLU A C 1
ATOM 3208 O O . GLU A 1 413 ? -8.780 -15.001 1.399 1.00 94.62 413 GLU A O 1
ATOM 3213 N N . ILE A 1 414 ? -7.312 -14.923 -0.288 1.00 95.75 414 ILE A N 1
ATOM 3214 C CA . ILE A 1 414 ? -7.411 -13.466 -0.466 1.00 95.75 414 ILE A CA 1
ATOM 3215 C C . ILE A 1 414 ? -8.834 -13.064 -0.896 1.00 95.75 414 ILE A C 1
ATOM 3217 O O . ILE A 1 414 ? -9.367 -12.077 -0.383 1.00 95.75 414 ILE A O 1
ATOM 3221 N N . LYS A 1 415 ? -9.493 -13.840 -1.774 1.00 94.25 415 LYS A N 1
ATOM 3222 C CA . LYS A 1 415 ? -10.916 -13.649 -2.119 1.00 94.25 415 LYS A CA 1
ATOM 3223 C C . LYS A 1 415 ? -11.810 -13.817 -0.890 1.00 94.25 415 LYS A C 1
ATOM 3225 O O . LYS A 1 415 ? -12.657 -12.959 -0.648 1.00 94.25 415 LYS A O 1
ATOM 3230 N N . ALA A 1 416 ? -11.609 -14.862 -0.085 1.00 93.56 416 ALA A N 1
ATOM 3231 C CA . ALA A 1 416 ? -12.381 -15.075 1.141 1.00 93.56 416 ALA A CA 1
ATOM 3232 C C . ALA A 1 416 ? -12.278 -13.877 2.103 1.00 93.56 416 ALA A C 1
ATOM 3234 O O . ALA A 1 416 ? -13.284 -13.453 2.670 1.00 93.56 416 ALA A O 1
ATOM 3235 N N . ILE A 1 417 ? -11.091 -13.280 2.230 1.00 94.31 417 ILE A N 1
ATOM 3236 C CA . ILE A 1 417 ? -10.869 -12.066 3.029 1.00 94.31 417 ILE A CA 1
ATOM 3237 C C . ILE A 1 417 ? -11.557 -10.848 2.397 1.00 94.31 417 ILE A C 1
ATOM 3239 O O . ILE A 1 417 ? -12.243 -10.110 3.101 1.00 94.31 417 ILE A O 1
ATOM 3243 N N . LYS A 1 418 ? -11.431 -10.651 1.076 1.00 90.81 418 LYS A N 1
ATOM 3244 C CA . LYS A 1 418 ? -12.069 -9.544 0.333 1.00 90.81 418 LYS A CA 1
ATOM 3245 C C . LYS A 1 418 ? -13.584 -9.502 0.540 1.00 90.81 418 LYS A C 1
ATOM 3247 O O . LYS A 1 418 ? -14.147 -8.416 0.656 1.00 90.81 418 LYS A O 1
ATOM 3252 N N . PHE A 1 419 ? -14.226 -10.667 0.606 1.00 87.81 419 PHE A N 1
ATOM 3253 C CA . PHE A 1 419 ? -15.669 -10.801 0.826 1.00 87.81 419 PHE A CA 1
ATOM 3254 C C . PHE A 1 419 ? -16.067 -10.930 2.308 1.00 87.81 419 PHE A C 1
ATOM 3256 O O . PHE A 1 419 ? -17.238 -11.135 2.611 1.00 87.81 419 PHE A O 1
ATOM 3263 N N . GLY A 1 420 ? -15.124 -10.795 3.248 1.00 87.38 420 GLY A N 1
ATOM 3264 C CA . GLY A 1 420 ? -15.412 -10.834 4.685 1.00 87.38 420 GLY A CA 1
ATOM 3265 C C . GLY A 1 420 ? -15.808 -12.216 5.218 1.00 87.38 420 GLY A C 1
ATOM 3266 O O . GLY A 1 420 ? -16.410 -12.313 6.283 1.00 87.38 420 GLY A O 1
ATOM 3267 N N . HIS A 1 421 ? -15.462 -13.298 4.512 1.00 91.44 421 HIS A N 1
ATOM 3268 C CA . HIS A 1 421 ? -15.713 -14.682 4.940 1.00 91.44 421 HIS A CA 1
ATOM 3269 C C . HIS A 1 421 ? -14.705 -15.188 5.990 1.00 91.44 421 HIS A C 1
ATOM 3271 O O . HIS A 1 421 ? -14.746 -16.357 6.383 1.00 91.44 421 HIS A O 1
ATOM 3277 N N . ARG A 1 422 ? -13.773 -14.333 6.427 1.00 91.31 422 ARG A N 1
ATOM 3278 C CA . ARG A 1 422 ? -12.783 -14.628 7.468 1.00 91.31 422 ARG A CA 1
ATOM 3279 C C . ARG A 1 422 ? -12.974 -13.700 8.666 1.00 91.31 422 ARG A C 1
ATOM 3281 O O . ARG A 1 422 ? -13.133 -12.496 8.461 1.00 91.31 422 ARG A O 1
ATOM 3288 N N . PRO A 1 423 ? -12.928 -14.207 9.910 1.00 89.75 423 PRO A N 1
ATOM 3289 C CA . PRO A 1 423 ? -12.928 -13.359 11.095 1.00 89.75 423 PRO A CA 1
ATOM 3290 C C . PRO A 1 423 ? -11.723 -12.415 11.099 1.00 89.75 423 PRO A C 1
ATOM 3292 O O . PRO A 1 423 ? -10.585 -12.842 10.909 1.00 89.75 423 PRO A O 1
ATOM 3295 N N . PHE A 1 424 ? -11.950 -11.127 11.373 1.00 89.50 424 PHE A N 1
ATOM 3296 C CA . PHE A 1 424 ? -10.864 -10.143 11.404 1.00 89.50 424 PHE A CA 1
ATOM 3297 C C . PHE A 1 424 ? -9.695 -10.523 12.336 1.00 89.50 424 PHE A C 1
ATOM 3299 O O . PHE A 1 424 ? -8.560 -10.348 11.901 1.00 89.50 424 PHE A O 1
ATOM 3306 N N . PRO A 1 425 ? -9.902 -11.084 13.550 1.00 90.31 425 PRO A N 1
ATOM 3307 C CA . PRO A 1 425 ? -8.787 -11.493 14.410 1.00 90.31 425 PRO A CA 1
ATOM 3308 C C . PRO A 1 425 ? -7.822 -12.493 13.751 1.00 90.31 425 PRO A C 1
ATOM 3310 O O . PRO A 1 425 ? -6.615 -12.418 13.973 1.00 90.31 425 PRO A O 1
ATOM 3313 N N . GLU A 1 426 ? -8.328 -13.396 12.904 1.00 94.31 426 GLU A N 1
ATOM 3314 C CA . GLU A 1 426 ? -7.497 -14.347 12.154 1.00 94.31 426 GLU A CA 1
ATOM 3315 C C . GLU A 1 426 ? -6.690 -13.634 11.061 1.00 94.31 426 GLU A C 1
ATOM 3317 O O . GLU A 1 426 ? -5.490 -13.872 10.905 1.00 94.31 426 GLU A O 1
ATOM 3322 N N . VAL A 1 427 ? -7.325 -12.702 10.342 1.00 95.25 427 VAL A N 1
ATOM 3323 C CA . VAL A 1 427 ? -6.669 -11.890 9.303 1.00 95.25 427 VAL A CA 1
ATOM 3324 C C . VAL A 1 427 ? -5.603 -10.971 9.907 1.00 95.25 427 VAL A C 1
ATOM 3326 O O . VAL A 1 427 ? -4.506 -10.844 9.363 1.00 95.25 427 VAL A O 1
ATOM 3329 N N . GLU A 1 428 ? -5.888 -10.368 11.061 1.00 93.81 428 GLU A N 1
ATOM 3330 C CA . GLU A 1 428 ? -4.946 -9.558 11.832 1.00 93.81 428 GLU A CA 1
ATOM 3331 C C . GLU A 1 428 ? -3.731 -10.381 12.276 1.00 93.81 428 GLU A C 1
ATOM 3333 O O . GLU A 1 428 ? -2.593 -9.941 12.090 1.00 93.81 428 GLU A O 1
ATOM 3338 N N . ALA A 1 429 ? -3.950 -11.575 12.838 1.00 94.81 429 ALA A N 1
ATOM 3339 C CA . ALA A 1 429 ? -2.868 -12.465 13.248 1.00 94.81 429 ALA A CA 1
ATOM 3340 C C . ALA A 1 429 ? -1.974 -12.843 12.057 1.00 94.81 429 ALA A C 1
ATOM 3342 O O . ALA A 1 429 ? -0.747 -12.767 12.159 1.00 94.81 429 ALA A O 1
ATOM 3343 N N . ARG A 1 430 ? -2.580 -13.159 10.905 1.00 95.69 430 ARG A N 1
ATOM 3344 C CA . ARG A 1 430 ? -1.854 -13.448 9.663 1.00 95.69 430 ARG A CA 1
ATOM 3345 C C . ARG A 1 430 ? -1.019 -12.259 9.190 1.00 95.69 430 ARG A C 1
ATOM 3347 O O . ARG A 1 430 ? 0.157 -12.437 8.884 1.00 95.69 430 ARG A O 1
ATOM 3354 N N . LEU A 1 431 ? -1.586 -11.052 9.144 1.00 94.81 431 LEU A N 1
ATOM 3355 C CA . LEU A 1 431 ? -0.856 -9.849 8.724 1.00 94.81 431 LEU A CA 1
ATOM 3356 C C . LEU A 1 431 ? 0.329 -9.549 9.647 1.00 94.81 431 LEU A C 1
ATOM 3358 O O . LEU A 1 431 ? 1.425 -9.287 9.157 1.00 94.81 431 LEU A O 1
ATOM 3362 N N . LYS A 1 432 ? 0.147 -9.652 10.970 1.00 91.94 432 LYS A N 1
ATOM 3363 C CA . LYS A 1 432 ? 1.245 -9.494 11.941 1.00 91.94 432 LYS A CA 1
ATOM 3364 C C . LYS A 1 432 ? 2.338 -10.539 11.730 1.00 91.94 432 LYS A C 1
ATOM 3366 O O . LYS A 1 432 ? 3.517 -10.194 11.707 1.00 91.94 432 LYS A O 1
ATOM 3371 N N . GLN A 1 433 ? 1.956 -11.800 11.517 1.00 97.00 433 GLN A N 1
ATOM 3372 C CA . GLN A 1 433 ? 2.905 -12.870 11.215 1.00 97.00 433 GLN A CA 1
ATOM 3373 C C . GLN A 1 433 ? 3.686 -12.583 9.925 1.00 97.00 433 GLN A C 1
ATOM 3375 O O . GLN A 1 433 ? 4.901 -12.777 9.891 1.00 97.00 433 GLN A O 1
ATOM 3380 N N . ARG A 1 434 ? 3.014 -12.112 8.868 1.00 96.38 434 ARG A N 1
ATOM 3381 C CA . ARG A 1 434 ? 3.659 -11.781 7.591 1.00 96.38 434 ARG A CA 1
ATOM 3382 C C . ARG A 1 434 ? 4.579 -10.574 7.696 1.00 96.38 434 ARG A C 1
ATOM 3384 O O . ARG A 1 434 ? 5.684 -10.645 7.176 1.00 96.38 434 ARG A O 1
ATOM 3391 N N . LEU A 1 435 ? 4.191 -9.525 8.418 1.00 90.94 435 LEU A N 1
ATOM 3392 C CA . LEU A 1 435 ? 5.067 -8.381 8.695 1.00 90.94 435 LEU A CA 1
ATOM 3393 C C . LEU A 1 435 ? 6.340 -8.811 9.437 1.00 90.94 435 LEU A C 1
ATOM 3395 O O . LEU A 1 435 ? 7.433 -8.450 9.011 1.00 90.94 435 LEU A O 1
ATOM 3399 N N . GLN A 1 436 ? 6.221 -9.664 10.461 1.00 92.75 436 GLN A N 1
ATOM 3400 C CA . GLN A 1 436 ? 7.391 -10.214 11.158 1.00 92.75 436 GLN A CA 1
ATOM 3401 C C . GLN A 1 436 ? 8.263 -11.074 10.234 1.00 92.75 436 GLN A C 1
ATOM 3403 O O . GLN A 1 436 ? 9.490 -11.033 10.294 1.00 92.75 436 GLN A O 1
ATOM 3408 N N . GLN A 1 437 ? 7.638 -11.875 9.370 1.00 97.19 437 GLN A N 1
ATOM 3409 C CA . GLN A 1 437 ? 8.353 -12.692 8.396 1.00 97.19 437 GLN A CA 1
ATOM 3410 C C . GLN A 1 437 ? 9.109 -11.829 7.379 1.00 97.19 437 GLN A C 1
ATOM 3412 O O . GLN A 1 437 ? 10.256 -12.138 7.070 1.00 97.19 437 GLN A O 1
ATOM 3417 N N . ILE A 1 438 ? 8.489 -10.755 6.888 1.00 93.50 438 ILE A N 1
ATOM 3418 C CA . ILE A 1 438 ? 9.103 -9.776 5.988 1.00 93.50 438 ILE A CA 1
ATOM 3419 C C . ILE A 1 438 ? 10.308 -9.109 6.659 1.00 93.50 438 ILE A C 1
ATOM 3421 O O . ILE A 1 438 ? 11.366 -9.027 6.043 1.00 93.50 438 ILE A O 1
ATOM 3425 N N . GLU A 1 439 ? 10.178 -8.683 7.917 1.00 89.62 439 GLU A N 1
ATOM 3426 C CA . GLU A 1 439 ? 11.287 -8.116 8.692 1.00 89.62 439 GLU A CA 1
ATOM 3427 C C . GLU A 1 439 ? 12.444 -9.122 8.810 1.00 89.62 439 GLU A C 1
ATOM 3429 O O . GLU A 1 439 ? 13.576 -8.827 8.432 1.00 89.62 439 GLU A O 1
ATOM 3434 N N . ASN A 1 440 ? 12.163 -10.363 9.208 1.00 93.75 440 ASN A N 1
ATOM 3435 C CA . ASN A 1 440 ? 13.195 -11.396 9.325 1.00 93.75 440 ASN A CA 1
ATOM 3436 C C . ASN A 1 440 ? 13.899 -11.686 7.987 1.00 93.75 440 ASN A C 1
ATOM 3438 O O . ASN A 1 440 ? 15.121 -11.825 7.946 1.00 93.75 440 ASN A O 1
ATOM 3442 N N . LEU A 1 441 ? 13.137 -11.765 6.892 1.00 94.94 441 LEU A N 1
ATOM 3443 C CA . LEU A 1 441 ? 13.673 -11.990 5.549 1.00 94.94 441 LEU A CA 1
ATOM 3444 C C . LEU A 1 441 ? 14.503 -10.796 5.058 1.00 94.94 441 LEU A C 1
ATOM 3446 O O . LEU A 1 441 ? 15.546 -11.003 4.438 1.00 94.94 441 LEU A O 1
ATOM 3450 N N . SER A 1 442 ? 14.102 -9.565 5.390 1.00 90.75 442 SER A N 1
ATOM 3451 C CA . SER A 1 442 ? 14.860 -8.361 5.037 1.00 90.75 442 SER A CA 1
ATOM 3452 C C . SER A 1 442 ? 16.278 -8.373 5.601 1.00 90.75 442 SER A C 1
ATOM 3454 O O . SER A 1 442 ? 17.227 -8.013 4.903 1.00 90.75 442 SER A O 1
ATOM 3456 N N . HIS A 1 443 ? 16.452 -8.860 6.833 1.00 88.69 443 HIS A N 1
ATOM 3457 C CA . HIS A 1 443 ? 17.763 -8.966 7.470 1.00 88.69 443 HIS A CA 1
ATOM 3458 C C . HIS A 1 443 ? 18.665 -10.014 6.811 1.00 88.69 443 HIS A C 1
ATOM 3460 O O . HIS A 1 443 ? 19.885 -9.852 6.811 1.00 88.69 443 HIS A O 1
ATOM 3466 N N . GLN A 1 444 ? 18.074 -11.066 6.241 1.00 91.88 444 GLN A N 1
ATOM 3467 C CA . GLN A 1 444 ? 18.792 -12.198 5.653 1.00 91.88 444 GLN A CA 1
ATOM 3468 C C . GLN A 1 444 ? 19.082 -12.019 4.158 1.00 91.88 444 GLN A C 1
ATOM 3470 O O . GLN A 1 444 ? 19.967 -12.688 3.624 1.00 91.88 444 GLN A O 1
ATOM 3475 N N . CYS A 1 445 ? 18.348 -11.145 3.464 1.00 91.44 445 CYS A N 1
ATOM 3476 C CA . CYS A 1 445 ? 18.525 -10.961 2.030 1.00 91.44 445 CYS A CA 1
ATOM 3477 C C . CYS A 1 445 ? 19.829 -10.197 1.697 1.00 91.44 445 CYS A C 1
ATOM 3479 O O . CYS A 1 445 ? 20.253 -9.311 2.450 1.00 91.44 445 CYS A O 1
ATOM 3481 N N . PRO A 1 446 ? 20.469 -10.497 0.551 1.00 91.31 446 PRO A N 1
ATOM 3482 C CA . PRO A 1 446 ? 21.718 -9.857 0.133 1.00 91.31 446 PRO A CA 1
ATOM 3483 C C . PRO A 1 446 ? 21.506 -8.494 -0.553 1.00 91.31 446 PRO A C 1
ATOM 3485 O O . PRO A 1 446 ? 22.442 -7.945 -1.127 1.00 91.31 446 PRO A O 1
ATOM 3488 N N . TRP A 1 447 ? 20.278 -7.969 -0.565 1.00 93.19 447 TRP A N 1
ATOM 3489 C CA . TRP A 1 447 ? 19.934 -6.733 -1.270 1.00 93.19 447 TRP A CA 1
ATOM 3490 C C . TRP A 1 447 ? 20.472 -5.487 -0.551 1.00 93.19 447 TRP A C 1
ATOM 3492 O O . TRP A 1 447 ? 20.698 -5.523 0.663 1.00 93.19 447 TRP A O 1
ATOM 3502 N N . PRO A 1 448 ? 20.700 -4.377 -1.275 1.00 86.69 448 PRO A N 1
ATOM 3503 C CA . PRO A 1 448 ? 21.165 -3.132 -0.673 1.00 86.69 448 PRO A CA 1
ATOM 3504 C C . PRO A 1 448 ? 20.094 -2.494 0.224 1.00 86.69 448 PRO A C 1
ATOM 3506 O O . PRO A 1 448 ? 18.902 -2.765 0.102 1.00 86.69 448 PRO A O 1
ATOM 3509 N N . MET A 1 449 ? 20.503 -1.608 1.134 1.00 80.88 449 MET A N 1
ATOM 3510 C CA . MET A 1 449 ? 19.556 -0.847 1.967 1.00 80.88 449 MET A CA 1
ATOM 3511 C C . MET A 1 449 ? 18.769 0.195 1.168 1.00 80.88 449 MET A C 1
ATOM 3513 O O . MET A 1 449 ? 17.628 0.499 1.506 1.00 80.88 449 MET A O 1
ATOM 3517 N N . VAL A 1 450 ? 19.381 0.737 0.116 1.00 80.94 450 VAL A N 1
ATOM 3518 C CA . VAL A 1 450 ? 18.822 1.789 -0.733 1.00 80.94 450 VAL A CA 1
ATOM 3519 C C . VAL A 1 450 ? 19.035 1.438 -2.199 1.00 80.94 450 VAL A C 1
ATOM 3521 O O . VAL A 1 450 ? 20.002 0.761 -2.547 1.00 80.94 450 VAL A O 1
ATOM 3524 N N . VAL A 1 451 ? 18.125 1.899 -3.053 1.00 88.31 451 VAL A N 1
ATOM 3525 C CA . VAL A 1 451 ? 18.261 1.781 -4.507 1.00 88.31 451 VAL A CA 1
ATOM 3526 C C . VAL A 1 451 ? 19.384 2.687 -5.000 1.00 88.31 451 VAL A C 1
ATOM 3528 O O . VAL A 1 451 ? 19.483 3.839 -4.574 1.00 88.31 451 VAL A O 1
ATOM 3531 N N . ASP A 1 452 ? 20.193 2.186 -5.933 1.00 89.69 452 ASP A N 1
ATOM 3532 C CA . ASP A 1 452 ? 21.180 2.996 -6.645 1.00 89.69 452 ASP A CA 1
ATOM 3533 C C . ASP A 1 452 ? 20.466 3.972 -7.592 1.00 89.69 452 ASP A C 1
ATOM 3535 O O . ASP A 1 452 ? 20.090 3.635 -8.716 1.00 89.69 452 ASP A O 1
ATOM 3539 N N . ARG A 1 453 ? 20.236 5.195 -7.107 1.00 89.38 453 ARG A N 1
ATOM 3540 C CA . ARG A 1 453 ? 19.602 6.256 -7.897 1.00 89.38 453 ARG A CA 1
ATOM 3541 C C . ARG A 1 453 ? 20.474 6.695 -9.065 1.00 89.38 453 ARG A C 1
ATOM 3543 O O . ARG A 1 453 ? 19.931 6.953 -10.129 1.00 89.38 453 ARG A O 1
ATOM 3550 N N . SER A 1 454 ? 21.797 6.693 -8.898 1.00 90.44 454 SER A N 1
ATOM 3551 C CA . SER A 1 454 ? 22.716 7.096 -9.963 1.00 90.44 454 SER A CA 1
ATOM 3552 C C . SER A 1 454 ? 22.635 6.152 -11.160 1.00 90.44 454 SER A C 1
ATOM 3554 O O . SER A 1 454 ? 22.553 6.612 -12.295 1.00 90.44 454 SER A O 1
ATOM 3556 N N . PHE A 1 455 ? 22.525 4.842 -10.912 1.00 93.75 455 PHE A N 1
ATOM 3557 C CA . PHE A 1 455 ? 22.276 3.854 -11.959 1.00 93.75 455 PHE A CA 1
ATOM 3558 C C . PHE A 1 455 ? 20.991 4.160 -12.741 1.00 93.75 455 PHE A C 1
ATOM 3560 O O . PHE A 1 455 ? 20.989 4.120 -13.972 1.00 93.75 455 PHE A O 1
ATOM 3567 N N . TRP A 1 456 ? 19.896 4.464 -12.041 1.00 94.56 456 TRP A N 1
ATOM 3568 C CA . TRP A 1 456 ? 18.605 4.719 -12.678 1.00 94.56 456 TRP A CA 1
ATOM 3569 C C . TRP A 1 456 ? 18.536 6.066 -13.399 1.00 94.56 456 TRP A C 1
ATOM 3571 O O . TRP A 1 456 ? 17.918 6.141 -14.460 1.00 94.56 456 TRP A O 1
ATOM 3581 N N . ASP A 1 457 ? 19.193 7.100 -12.880 1.00 91.69 457 ASP A N 1
ATOM 3582 C CA . ASP A 1 457 ? 19.314 8.397 -13.549 1.00 91.69 457 ASP A CA 1
ATOM 3583 C C . ASP A 1 457 ? 20.107 8.252 -14.857 1.00 91.69 457 ASP A C 1
ATOM 3585 O O . ASP A 1 457 ? 19.661 8.700 -15.918 1.00 91.69 457 ASP A O 1
ATOM 3589 N N . ASP A 1 458 ? 21.229 7.528 -14.813 1.00 92.19 458 ASP A N 1
ATOM 3590 C CA . ASP A 1 458 ? 22.029 7.159 -15.982 1.00 92.19 458 ASP A CA 1
ATOM 3591 C C . ASP A 1 458 ? 21.226 6.346 -17.001 1.00 92.19 458 ASP A C 1
ATOM 3593 O O . ASP A 1 458 ? 21.295 6.601 -18.209 1.00 92.19 458 ASP A O 1
ATOM 3597 N N . PHE A 1 459 ? 20.484 5.347 -16.519 1.00 93.81 459 PHE A N 1
ATOM 3598 C CA . PHE A 1 459 ? 19.617 4.504 -17.333 1.00 93.81 459 PHE A CA 1
ATOM 3599 C C . PHE A 1 459 ? 18.586 5.360 -18.067 1.00 93.81 459 PHE A C 1
ATOM 3601 O O . PHE A 1 459 ? 18.499 5.307 -19.294 1.00 93.81 459 PHE A O 1
ATOM 3608 N N . LEU A 1 460 ? 17.838 6.185 -17.330 1.00 94.00 460 LEU A N 1
ATOM 3609 C CA . LEU A 1 460 ? 16.814 7.065 -17.884 1.00 94.00 460 LEU A CA 1
ATOM 3610 C C . LEU A 1 460 ? 17.414 8.004 -18.929 1.00 94.00 460 LEU A C 1
ATOM 3612 O O . LEU A 1 460 ? 16.909 8.059 -20.049 1.00 94.00 460 LEU A O 1
ATOM 3616 N N . CYS A 1 461 ? 18.527 8.669 -18.607 1.00 92.31 461 CYS A N 1
ATOM 3617 C CA . CYS A 1 461 ? 19.196 9.585 -19.528 1.00 92.31 461 CYS A CA 1
ATOM 3618 C C . CYS A 1 461 ? 19.555 8.897 -20.847 1.00 92.31 461 CYS A C 1
ATOM 3620 O O . CYS A 1 461 ? 19.234 9.420 -21.914 1.00 92.31 461 CYS A O 1
ATOM 3622 N N . ARG A 1 462 ? 20.171 7.709 -20.799 1.00 90.88 462 ARG A N 1
ATOM 3623 C CA . ARG A 1 462 ? 20.551 6.964 -22.011 1.00 90.88 462 ARG A CA 1
ATOM 3624 C C . ARG A 1 462 ? 19.347 6.544 -22.834 1.00 90.88 462 ARG A C 1
ATOM 3626 O O . ARG A 1 462 ? 19.356 6.751 -24.043 1.00 90.88 462 ARG A O 1
ATOM 3633 N N . GLN A 1 463 ? 18.331 5.961 -22.201 1.00 91.06 463 GLN A N 1
ATOM 3634 C CA . GLN A 1 463 ? 17.180 5.418 -22.923 1.00 91.06 463 GLN A CA 1
ATOM 3635 C C . GLN A 1 463 ? 16.312 6.530 -23.525 1.00 91.06 463 GLN A C 1
ATOM 3637 O O . GLN A 1 463 ? 15.833 6.393 -24.647 1.00 91.06 463 GLN A O 1
ATOM 3642 N N . ILE A 1 464 ? 16.165 7.660 -22.829 1.00 92.00 464 ILE A N 1
ATOM 3643 C CA . ILE A 1 464 ? 15.431 8.829 -23.332 1.00 92.00 464 ILE A CA 1
ATOM 3644 C C . ILE A 1 464 ? 16.207 9.511 -24.463 1.00 92.00 464 ILE A C 1
ATOM 3646 O O . ILE A 1 464 ? 15.623 9.825 -25.499 1.00 92.00 464 ILE A O 1
ATOM 3650 N N . CYS A 1 465 ? 17.525 9.696 -24.308 1.00 90.94 465 CYS A N 1
ATOM 3651 C CA . CYS A 1 465 ? 18.368 10.230 -25.380 1.00 90.94 465 CYS A CA 1
ATOM 3652 C C . CYS A 1 465 ? 18.302 9.340 -26.625 1.00 90.94 465 CYS A C 1
ATOM 3654 O O . CYS A 1 465 ? 18.072 9.844 -27.720 1.00 90.94 465 CYS A O 1
ATOM 3656 N N . ALA A 1 466 ? 18.434 8.021 -26.454 1.00 88.94 466 ALA A N 1
ATOM 3657 C CA . ALA A 1 466 ? 18.336 7.063 -27.548 1.00 88.94 466 ALA A CA 1
ATOM 3658 C C . ALA A 1 466 ? 16.978 7.139 -28.252 1.00 88.94 466 ALA A C 1
ATOM 3660 O O . ALA A 1 466 ? 16.944 7.238 -29.474 1.00 88.94 466 ALA A O 1
ATOM 3661 N N . PHE A 1 467 ? 15.878 7.171 -27.493 1.00 87.62 467 PHE A N 1
ATOM 3662 C CA . PHE A 1 467 ? 14.531 7.290 -28.047 1.00 87.62 467 PHE A CA 1
ATOM 3663 C C . PHE A 1 467 ? 14.350 8.558 -28.898 1.00 87.62 467 PHE A C 1
ATOM 3665 O O . PHE A 1 467 ? 13.795 8.489 -29.992 1.00 87.62 467 PHE A O 1
ATOM 3672 N N . HIS A 1 468 ? 14.862 9.701 -28.439 1.00 89.25 468 HIS A N 1
ATOM 3673 C CA . HIS A 1 468 ? 14.762 10.967 -29.171 1.00 89.25 468 HIS A CA 1
ATOM 3674 C C . HIS A 1 468 ? 15.885 11.199 -30.198 1.00 89.25 468 HIS A C 1
ATOM 3676 O O . HIS A 1 468 ? 15.950 12.275 -30.790 1.00 89.25 468 HIS A O 1
ATOM 3682 N N . GLY A 1 469 ? 16.785 10.231 -30.413 1.00 88.31 469 GLY A N 1
ATOM 3683 C CA . GLY A 1 469 ? 17.907 10.372 -31.349 1.00 88.31 469 GLY A CA 1
ATOM 3684 C C . GLY A 1 469 ? 18.958 11.408 -30.923 1.00 88.31 469 GLY A C 1
ATOM 3685 O O . GLY A 1 469 ? 19.642 11.981 -31.769 1.00 88.31 469 GLY A O 1
ATOM 3686 N N . ILE A 1 470 ? 19.085 11.666 -29.620 1.00 89.44 470 ILE A N 1
ATOM 3687 C CA . ILE A 1 470 ? 20.035 12.617 -29.034 1.00 89.44 470 ILE A CA 1
ATOM 3688 C C . ILE A 1 470 ? 21.288 11.863 -28.581 1.00 89.44 470 ILE A C 1
ATOM 3690 O O . ILE A 1 470 ? 21.214 10.782 -27.995 1.00 89.44 470 ILE A O 1
ATOM 3694 N N . GLN A 1 471 ? 22.465 12.443 -28.817 1.00 82.06 471 GLN A N 1
ATOM 3695 C CA . GLN A 1 471 ? 23.710 11.901 -28.284 1.00 82.06 471 GLN A CA 1
ATOM 3696 C C . GLN A 1 471 ? 23.760 12.092 -26.761 1.00 82.06 471 GLN A C 1
ATOM 3698 O O . GLN A 1 471 ? 23.728 13.218 -26.267 1.00 82.06 471 GLN A O 1
ATOM 3703 N N . ALA A 1 472 ? 23.860 10.989 -26.018 1.00 74.94 472 ALA A N 1
ATOM 3704 C CA . ALA A 1 472 ? 23.976 11.035 -24.564 1.00 74.94 472 ALA A CA 1
ATOM 3705 C C . ALA A 1 472 ? 25.301 11.709 -24.119 1.00 74.94 472 ALA A C 1
ATOM 3707 O O . ALA A 1 472 ? 26.317 11.574 -24.810 1.00 74.94 472 ALA A O 1
ATOM 3708 N N . PRO A 1 473 ? 25.327 12.403 -22.964 1.00 74.44 473 PRO A N 1
ATOM 3709 C CA . PRO A 1 473 ? 26.537 13.020 -22.421 1.00 74.44 473 PRO A CA 1
ATOM 3710 C C . PRO A 1 473 ? 27.718 12.044 -22.276 1.00 74.44 473 PRO A C 1
ATOM 3712 O O . PRO A 1 473 ? 27.580 10.958 -21.713 1.00 74.44 473 PRO A O 1
ATOM 3715 N N . SER A 1 474 ? 28.913 12.468 -22.701 1.00 57.34 474 SER A N 1
ATOM 3716 C CA . SER A 1 474 ? 30.148 11.659 -22.719 1.00 57.34 474 SER A CA 1
ATOM 3717 C C . SER A 1 474 ? 30.585 11.116 -21.346 1.00 57.34 474 SER A C 1
ATOM 3719 O O . SER A 1 474 ? 31.343 10.149 -21.272 1.00 57.34 474 SER A O 1
ATOM 3721 N N . ALA A 1 475 ? 30.117 11.732 -20.255 1.00 58.81 475 ALA A N 1
ATOM 3722 C CA . ALA A 1 475 ? 30.432 11.349 -18.877 1.00 58.81 475 ALA A CA 1
ATOM 3723 C C . ALA A 1 475 ? 29.701 10.077 -18.398 1.00 58.81 475 ALA A C 1
ATOM 3725 O O . ALA A 1 475 ? 30.094 9.503 -17.390 1.00 58.81 475 ALA A O 1
ATOM 3726 N N . LEU A 1 476 ? 28.695 9.594 -19.134 1.00 57.12 476 LEU A N 1
ATOM 3727 C CA . LEU A 1 476 ? 27.914 8.397 -18.792 1.00 57.12 476 LEU A CA 1
ATOM 3728 C C . LEU A 1 476 ? 28.629 7.077 -19.180 1.00 57.12 476 LEU A C 1
ATOM 3730 O O . LEU A 1 476 ? 28.023 6.011 -19.195 1.00 57.12 476 LEU A O 1
ATOM 3734 N N . SER A 1 477 ? 29.913 7.094 -19.547 1.00 44.19 477 SER A N 1
ATOM 3735 C CA . SER A 1 477 ? 30.567 5.988 -20.276 1.00 44.19 477 SER A CA 1
ATOM 3736 C C . SER A 1 477 ? 30.953 4.735 -19.465 1.00 44.19 477 SER A C 1
ATOM 3738 O O . SER A 1 477 ? 31.569 3.832 -20.025 1.00 44.19 477 SER A O 1
ATOM 3740 N N . THR A 1 478 ? 30.585 4.614 -18.185 1.00 44.81 478 THR A N 1
ATOM 3741 C CA . THR A 1 478 ? 31.069 3.514 -17.318 1.00 44.81 478 THR A CA 1
ATOM 3742 C C . THR A 1 478 ? 30.043 2.439 -16.946 1.00 44.81 478 THR A C 1
ATOM 3744 O O . THR A 1 478 ? 30.436 1.440 -16.346 1.00 44.81 478 THR A O 1
ATOM 3747 N N . SER A 1 479 ? 28.759 2.566 -17.304 1.00 49.91 479 SER A N 1
ATOM 3748 C CA . SER A 1 479 ? 27.750 1.536 -16.979 1.00 49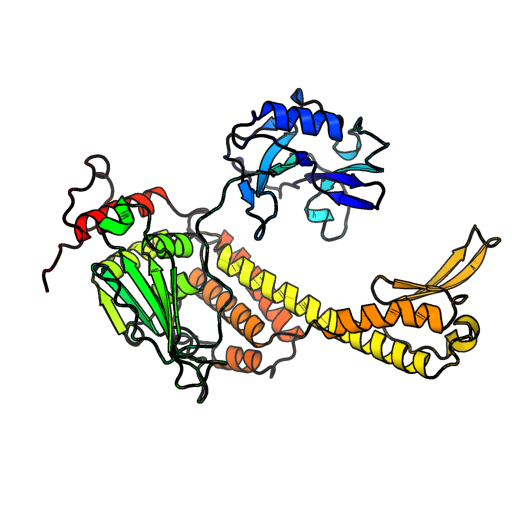.91 479 SER A CA 1
ATOM 3749 C C . SER A 1 479 ? 27.428 0.631 -18.179 1.00 49.91 479 SER A C 1
ATOM 3751 O O . SER A 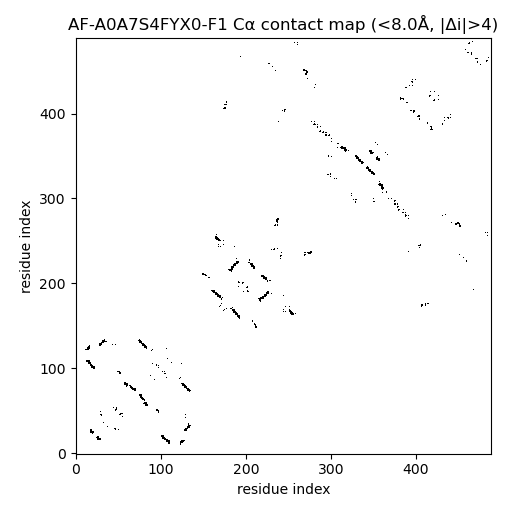1 479 ? 27.185 1.121 -19.284 1.00 49.91 479 SER A O 1
ATOM 3753 N N . ASN A 1 480 ? 27.408 -0.691 -17.955 1.00 50.44 480 ASN A N 1
ATOM 3754 C CA . ASN A 1 480 ? 27.114 -1.764 -18.927 1.00 50.44 480 ASN A CA 1
ATOM 3755 C C . ASN A 1 480 ? 25.631 -1.811 -19.375 1.00 50.44 480 ASN A C 1
ATOM 3757 O O . ASN A 1 480 ? 25.063 -2.886 -19.550 1.00 50.44 480 ASN A O 1
ATOM 3761 N N . THR A 1 481 ? 24.968 -0.665 -19.523 1.00 56.22 481 THR A N 1
ATOM 3762 C CA . THR A 1 481 ? 23.549 -0.619 -19.906 1.00 56.22 481 THR A CA 1
ATOM 3763 C C . THR A 1 481 ? 23.413 -0.677 -21.426 1.00 56.22 481 THR A C 1
ATOM 3765 O O . THR A 1 481 ? 23.868 0.232 -22.125 1.00 56.22 481 THR A O 1
ATOM 3768 N N . THR A 1 482 ? 22.773 -1.728 -21.942 1.00 62.88 482 THR A N 1
ATOM 3769 C CA . THR A 1 482 ? 22.476 -1.889 -23.372 1.00 62.88 482 THR A CA 1
ATOM 3770 C C . THR A 1 482 ? 21.507 -0.797 -23.838 1.00 62.88 482 THR A C 1
ATOM 3772 O O . THR A 1 482 ? 20.442 -0.595 -23.252 1.00 62.88 482 THR A O 1
ATOM 3775 N N . VAL A 1 483 ? 21.865 -0.075 -24.899 1.00 62.75 483 VAL A N 1
ATOM 3776 C CA . VAL A 1 483 ? 20.992 0.928 -25.527 1.00 62.75 483 VAL A CA 1
ATOM 3777 C C . VAL A 1 483 ? 20.128 0.240 -26.581 1.00 62.75 483 VAL A C 1
ATOM 3779 O O . VAL A 1 483 ? 20.659 -0.442 -27.457 1.00 62.75 483 VAL A O 1
ATOM 3782 N N . VAL A 1 484 ? 18.806 0.422 -26.513 1.00 58.75 484 VAL A N 1
ATOM 3783 C CA . VAL A 1 484 ? 17.891 -0.067 -27.554 1.00 58.75 484 VAL A CA 1
ATOM 3784 C C . VAL A 1 484 ? 18.001 0.855 -28.776 1.00 58.75 484 VAL A C 1
ATOM 3786 O O . VAL A 1 484 ? 17.752 2.054 -28.638 1.00 58.75 484 VAL A O 1
ATOM 3789 N N . PRO A 1 485 ? 18.370 0.354 -29.969 1.00 47.22 485 PRO A N 1
ATOM 3790 C CA . PRO A 1 485 ? 18.359 1.168 -31.177 1.00 47.22 485 PRO A CA 1
ATOM 3791 C C . PRO A 1 485 ? 16.922 1.529 -31.567 1.00 47.22 485 PRO A C 1
ATOM 3793 O O . PRO A 1 485 ? 16.015 0.704 -31.458 1.00 47.22 485 PRO A O 1
ATOM 3796 N N . VAL A 1 486 ? 16.721 2.754 -32.056 1.00 46.31 486 VAL A N 1
ATOM 3797 C CA . VAL A 1 486 ? 15.431 3.195 -32.602 1.00 46.31 486 VAL A CA 1
ATOM 3798 C C . VAL A 1 486 ? 15.117 2.348 -33.834 1.00 46.31 486 VAL A C 1
ATOM 3800 O O . VAL A 1 486 ? 15.782 2.463 -34.864 1.00 46.31 486 VAL A O 1
ATOM 3803 N N . SER A 1 487 ? 14.116 1.478 -33.741 1.00 40.59 487 SER A N 1
ATOM 3804 C CA . SER A 1 487 ? 13.515 0.858 -34.917 1.00 40.59 487 SER A CA 1
ATOM 3805 C C . SER A 1 487 ? 12.402 1.772 -35.406 1.00 40.59 487 SER A C 1
ATOM 3807 O O . SER A 1 487 ? 11.387 1.920 -34.729 1.00 40.59 487 SER A O 1
ATOM 3809 N N . ASN A 1 488 ? 12.604 2.386 -36.571 1.00 32.88 488 ASN A N 1
ATOM 3810 C CA . ASN A 1 488 ? 11.546 3.096 -37.280 1.00 32.88 488 ASN A CA 1
ATOM 3811 C C . ASN A 1 488 ? 10.494 2.066 -37.716 1.00 32.88 488 ASN A C 1
ATOM 3813 O O . ASN A 1 488 ? 10.750 1.293 -38.642 1.00 32.88 488 ASN A O 1
ATOM 3817 N N . SER A 1 489 ? 9.342 2.046 -37.047 1.00 28.64 489 SER A N 1
ATOM 3818 C CA . SER A 1 489 ? 8.118 1.408 -37.539 1.00 28.64 489 SER A CA 1
ATOM 3819 C C . SER A 1 489 ? 6.990 2.418 -37.552 1.00 28.64 489 SER A C 1
ATOM 3821 O O . SER A 1 489 ? 6.690 2.920 -36.443 1.00 28.64 489 SER A O 1
#

Organism: NCBI:txid73025

Mean predicted aligned error: 18.13 Å

Sequence (489 aa):
VFAHDEEPETPTKVSVLLQKTLKGQSTIPKGPCDSPAASLQEALNALHTQTGVGVERLTLHDAPPILELSDKGQPATLYFLASWRGHEPINEINFDFDATTFADVRFVNMASVVDMKAMKARRRVVVLQAFTVVHPGVTLPNRAAKPQPAPSPAPEPTIADALLVVKIRTGAHLYGLDGPESDTDFKAVFVPSLEDLLLGRAQHSVFHSTAAGSNTRDDVDTEFYSVHKFVEHASEGAAFALDMLHAPADKIVHKHPLWDVLVEHKRHFYTKVFTNAQSFVSGALLRAQAATGCRTKGEACTRLVGKLNSIDPQTRLSDVWDELPQADELQYSEIRSAAHGNQVLRVMVVCEKQLFENVKVCDALDCLKPLQKKLARKVLEWKEISHAVRVAEELVELYKTGTIAFPLQDREEIKAIKFGHRPFPEVEARLKQRLQQIENLSHQCPWPMVVDRSFWDDFLCRQICAFHGIQAPSALSTSNTTVVPVSNS

pLDDT: mean 74.91, std 21.58, range [21.55, 98.25]

Radius of gyration: 28.26 Å; Cα contacts (8 Å, |Δi|>4): 701; chains: 1; bounding box: 67×55×88 Å